Protein AF-A0A7W4DTB8-F1 (afdb_monomer)

Solvent-accessible surface area (backbone atoms only — not comparable to full-atom values): 31232 Å² total; per-residue (Å²): 132,74,77,44,62,54,32,39,39,33,26,20,40,37,93,30,62,75,44,76,45,72,55,58,98,77,79,75,83,87,81,75,61,90,90,64,47,61,69,55,54,57,47,51,53,52,50,52,37,40,25,45,65,74,55,50,66,71,66,32,60,85,66,38,42,12,63,67,49,53,49,52,34,67,76,49,75,77,43,80,91,53,60,73,55,28,36,42,38,41,34,45,44,66,92,73,61,74,67,28,40,23,38,63,50,98,79,61,50,76,38,37,25,41,30,34,41,37,35,76,36,78,92,43,51,67,63,50,50,51,48,41,72,76,32,86,87,61,73,73,63,90,50,46,41,80,48,33,26,19,12,47,63,43,71,44,31,60,89,56,55,91,52,89,80,84,85,89,54,91,89,71,76,51,70,66,60,58,53,53,48,49,53,51,50,56,57,47,73,78,54,77,89,42,74,68,60,50,54,51,50,53,49,47,50,51,49,50,51,50,49,42,52,65,64,65,39,41,62,52,50,54,49,53,68,70,38,75,82,56,87,74,70,91,42,73,64,54,58,45,41,44,23,27,75,32,64,41,88,87,78,68,51,71,42,65,40,84,38,62,45,68,63,51,52,48,53,52,49,52,50,51,52,49,40,60,73,46,45,67,72,72,49,88,88,72,85,72,54,63,64,79,72,52,73,83,68,99,56,96,71,82,76,79,45,67,74,55,5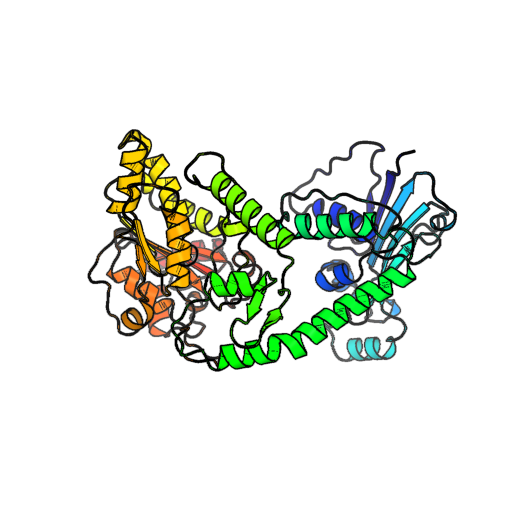0,50,52,51,54,51,56,50,35,75,76,35,76,65,62,46,46,48,85,87,54,28,40,32,25,74,46,34,55,77,33,58,65,62,45,57,46,49,45,45,33,63,57,44,28,38,89,80,40,67,53,63,66,62,38,51,38,45,44,43,65,69,20,43,34,35,19,9,60,41,67,69,40,26,54,52,17,46,46,64,70,47,63,75,54,82,97,54,62,60,79,46,54,39,76,45,62,51,64,68,44,26,72,74,68,45,73,87,88,58,75,38,50,28,33,44,49,51,56,57,60,47,45,83,84,62,69,91,61,78,90,69,48,54,62,37,34,70,37,50,53,55,40,44,62,75,29,21,53,27,39,42,41,44,45,78,28,25,44,62,74,73,38,78,76,65,58,67,71,56,30,53,52,57,28,58,31,31,34,36,46,74,83,42,79,34,74,52,23,50,82,71,37,79,90,46,93,46,79,66,5,34,27,32,39,38,34,32,76,91,45,79,76,46,51,54,74,70,69,60,97,44,72,68,57,47,56,49,52,56,52,54,59,59,57,60,67,78,71,123

Structure (mmCIF, N/CA/C/O backbone):
data_AF-A0A7W4DTB8-F1
#
_entry.id   AF-A0A7W4DTB8-F1
#
loop_
_atom_site.group_PDB
_atom_site.id
_atom_site.type_symbol
_atom_site.label_atom_id
_atom_site.label_alt_id
_atom_site.label_comp_id
_atom_site.label_asym_id
_atom_site.label_entity_id
_atom_site.label_seq_id
_atom_site.pdbx_PDB_ins_code
_atom_site.Cartn_x
_atom_site.Cartn_y
_atom_site.Cartn_z
_atom_site.occupancy
_atom_site.B_iso_or_equiv
_atom_site.auth_seq_id
_atom_site.auth_comp_id
_atom_site.auth_asym_id
_atom_site.auth_atom_id
_atom_site.pdbx_PDB_model_num
ATOM 1 N N . MET A 1 1 ? -5.825 14.675 -44.254 1.00 51.66 1 MET A N 1
ATOM 2 C CA . MET A 1 1 ? -6.322 13.285 -44.143 1.00 51.66 1 MET A CA 1
ATOM 3 C C . MET A 1 1 ? -5.917 12.715 -42.799 1.00 51.66 1 MET A C 1
ATOM 5 O O . MET A 1 1 ? -4.837 13.041 -42.320 1.00 51.66 1 MET A O 1
ATOM 9 N N . ARG A 1 2 ? -6.796 11.931 -42.174 1.00 67.69 2 ARG A N 1
ATOM 10 C CA . ARG A 1 2 ? -6.560 11.318 -40.864 1.00 67.69 2 ARG A CA 1
ATOM 11 C C . ARG A 1 2 ? -5.805 10.004 -41.082 1.00 67.69 2 ARG A C 1
ATOM 13 O O . ARG A 1 2 ? -6.198 9.236 -41.947 1.00 67.69 2 ARG A O 1
ATOM 20 N N . VAL A 1 3 ? -4.722 9.786 -40.342 1.00 80.44 3 VAL A N 1
ATOM 21 C CA . VAL A 1 3 ? -4.012 8.499 -40.330 1.00 80.44 3 VAL A CA 1
ATOM 22 C C . VAL A 1 3 ? -4.856 7.487 -39.560 1.00 80.44 3 VAL A C 1
ATOM 24 O O . VAL A 1 3 ? -5.273 7.782 -38.437 1.00 80.44 3 VAL A O 1
ATOM 27 N N . THR A 1 4 ? -5.084 6.314 -40.141 1.00 88.25 4 THR A N 1
ATOM 28 C CA . THR A 1 4 ? -5.804 5.196 -39.516 1.00 88.25 4 THR A CA 1
ATOM 29 C C . THR A 1 4 ? -4.954 3.927 -39.540 1.00 88.25 4 THR A C 1
ATOM 31 O O . THR A 1 4 ? -4.053 3.781 -40.367 1.00 88.25 4 THR A O 1
ATOM 34 N N . ILE A 1 5 ? -5.213 3.023 -38.593 1.00 92.75 5 ILE A N 1
ATOM 35 C CA . ILE A 1 5 ? -4.635 1.676 -38.580 1.00 92.75 5 ILE A CA 1
ATOM 36 C C . ILE A 1 5 ? -5.642 0.772 -39.288 1.00 92.75 5 ILE A C 1
ATOM 38 O O . ILE A 1 5 ? -6.754 0.612 -38.790 1.00 92.75 5 ILE A O 1
ATOM 42 N N . SER A 1 6 ? -5.269 0.229 -40.443 1.00 92.81 6 SER A N 1
ATOM 43 C CA . SER A 1 6 ? -6.142 -0.621 -41.263 1.00 92.81 6 SER A CA 1
ATOM 44 C C . SER A 1 6 ? -6.066 -2.094 -40.874 1.00 92.81 6 SER A C 1
ATOM 46 O O . SER A 1 6 ? -7.038 -2.823 -41.040 1.00 92.81 6 SER A O 1
ATOM 48 N N . LYS A 1 7 ? -4.930 -2.535 -40.325 1.00 95.88 7 LYS A N 1
ATOM 49 C CA . LYS A 1 7 ? -4.735 -3.899 -39.823 1.00 95.88 7 LYS A CA 1
ATOM 50 C C . LYS A 1 7 ? -3.694 -3.913 -38.705 1.00 95.88 7 LYS A C 1
ATOM 52 O O . LYS A 1 7 ? -2.724 -3.154 -38.729 1.00 95.88 7 LYS A O 1
ATOM 57 N N . ILE A 1 8 ? -3.902 -4.782 -37.723 1.00 96.88 8 ILE A N 1
ATOM 58 C CA . ILE A 1 8 ? -2.959 -5.086 -36.646 1.00 96.88 8 ILE A CA 1
ATOM 59 C C . ILE A 1 8 ? -2.675 -6.578 -36.712 1.00 96.88 8 ILE A C 1
ATOM 61 O O . ILE A 1 8 ? -3.615 -7.369 -36.654 1.00 96.88 8 ILE A O 1
ATOM 65 N N . ARG A 1 9 ? -1.402 -6.962 -36.778 1.00 97.50 9 ARG A N 1
ATOM 66 C CA . ARG A 1 9 ? -0.997 -8.367 -36.700 1.00 97.50 9 ARG A CA 1
ATOM 67 C C . ARG A 1 9 ? -0.048 -8.591 -35.533 1.00 97.50 9 ARG A C 1
ATOM 69 O O . ARG A 1 9 ? 0.900 -7.831 -35.343 1.00 97.50 9 ARG A O 1
ATOM 76 N N . LEU A 1 10 ? -0.344 -9.607 -34.731 1.00 97.62 10 LEU A N 1
ATOM 77 C CA . LEU A 1 10 ? 0.375 -9.976 -33.516 1.00 97.62 10 LEU A CA 1
ATOM 78 C C . LEU A 1 10 ? 0.904 -11.401 -33.677 1.00 97.62 10 LEU A C 1
ATOM 80 O O . LEU A 1 10 ? 0.111 -12.331 -33.802 1.00 97.62 10 LEU A O 1
ATOM 84 N N . ILE A 1 11 ? 2.223 -11.568 -33.646 1.00 97.38 11 ILE A N 1
ATOM 85 C CA . ILE A 1 11 ? 2.901 -12.861 -33.769 1.00 97.38 11 ILE A CA 1
ATOM 86 C C . ILE A 1 11 ? 3.742 -13.087 -32.512 1.00 97.38 11 ILE A C 1
ATOM 88 O O . ILE A 1 11 ? 4.572 -12.247 -32.157 1.00 97.38 11 ILE A O 1
ATOM 92 N N . ASN A 1 12 ? 3.509 -14.212 -31.831 1.00 97.06 12 ASN A N 1
ATOM 93 C CA . ASN A 1 12 ? 4.146 -14.610 -30.570 1.00 97.06 12 ASN A CA 1
ATOM 94 C C . ASN A 1 12 ? 4.163 -13.502 -29.497 1.00 97.06 12 ASN A C 1
ATOM 96 O O . ASN A 1 12 ? 5.135 -13.364 -28.752 1.00 97.06 12 ASN A O 1
ATOM 100 N N . TYR A 1 13 ? 3.091 -12.714 -29.404 1.00 96.50 13 TYR A N 1
ATOM 101 C CA . TYR A 1 13 ? 2.945 -11.607 -28.459 1.00 96.50 13 TYR A CA 1
ATOM 102 C C . TYR A 1 13 ? 1.951 -11.962 -27.349 1.00 96.50 13 TYR A C 1
ATOM 104 O O . TYR A 1 13 ? 0.743 -12.070 -27.578 1.00 96.50 13 TYR A O 1
ATOM 112 N N . LYS A 1 14 ? 2.439 -12.096 -26.113 1.00 93.69 14 LYS A N 1
ATOM 113 C CA . LYS A 1 14 ? 1.659 -12.504 -24.935 1.00 93.69 14 LYS A CA 1
ATOM 114 C C . LYS A 1 14 ? 0.855 -13.773 -25.233 1.00 93.69 14 LYS A C 1
ATOM 116 O O . LYS A 1 14 ? 1.413 -14.797 -25.593 1.00 93.69 14 LYS A O 1
ATOM 121 N N . LYS A 1 15 ? -0.468 -13.737 -25.122 1.00 90.31 15 LYS A N 1
ATOM 122 C CA . LYS A 1 15 ? -1.307 -14.904 -25.415 1.00 90.31 15 LYS A CA 1
ATOM 123 C C . LYS A 1 15 ? -1.578 -15.139 -26.910 1.00 90.31 15 LYS A C 1
ATOM 125 O O . LYS A 1 15 ? -2.291 -16.071 -27.254 1.00 90.31 15 LYS A O 1
ATOM 130 N N . PHE A 1 16 ? -1.104 -14.262 -27.795 1.00 93.62 16 PHE A N 1
ATOM 131 C CA . PHE A 1 16 ? -1.364 -14.343 -29.230 1.00 93.62 16 PHE A CA 1
ATOM 132 C C . PHE A 1 16 ? -0.187 -15.018 -29.942 1.00 93.62 16 PHE A C 1
ATOM 134 O O . PHE A 1 16 ? 0.907 -14.456 -29.994 1.00 93.62 16 PHE A O 1
ATOM 141 N N . ILE A 1 17 ? -0.417 -16.211 -30.496 1.00 93.44 17 ILE A N 1
ATOM 142 C CA . ILE A 1 17 ? 0.562 -16.924 -31.335 1.00 93.44 17 ILE A CA 1
ATOM 143 C C . ILE A 1 17 ? 0.600 -16.337 -32.749 1.00 93.44 17 ILE A C 1
ATOM 145 O O . ILE A 1 17 ? 1.658 -15.917 -33.201 1.00 93.44 17 ILE A O 1
ATOM 149 N N . ASP A 1 18 ? -0.553 -16.256 -33.409 1.00 95.94 18 ASP A N 1
ATOM 150 C CA . ASP A 1 18 ? -0.769 -15.501 -34.647 1.00 95.94 18 ASP A CA 1
ATOM 151 C C . ASP A 1 18 ? -2.205 -14.975 -34.608 1.00 95.94 18 ASP A C 1
ATOM 153 O O . ASP A 1 18 ? -3.161 -15.751 -34.530 1.00 95.94 18 ASP A O 1
ATOM 157 N N . TYR A 1 19 ? -2.361 -13.656 -34.545 1.00 95.62 19 TYR A N 1
ATOM 158 C CA . TYR A 1 19 ? -3.663 -13.018 -34.413 1.00 95.62 19 TYR A CA 1
ATOM 159 C C . TYR A 1 19 ? -3.716 -11.733 -35.226 1.00 95.62 19 TYR A C 1
ATOM 161 O O . TYR A 1 19 ? -2.856 -10.862 -35.093 1.00 95.62 19 TYR A O 1
ATOM 169 N N . THR A 1 20 ? -4.758 -11.605 -36.044 1.00 95.75 20 THR A N 1
ATOM 170 C CA . THR A 1 20 ? -4.976 -10.447 -36.914 1.00 95.75 20 THR A CA 1
ATOM 171 C C . THR A 1 20 ? -6.275 -9.747 -36.546 1.00 95.75 20 THR A C 1
ATOM 173 O O . THR A 1 20 ? -7.284 -10.387 -36.256 1.00 95.75 20 THR A O 1
ATOM 176 N N . ILE A 1 21 ? -6.240 -8.417 -36.551 1.00 94.31 21 ILE A N 1
ATOM 177 C CA . ILE A 1 21 ? -7.380 -7.545 -36.275 1.00 94.31 21 ILE A CA 1
ATOM 178 C C . ILE A 1 21 ? -7.484 -6.544 -37.414 1.00 94.31 21 ILE A C 1
ATOM 180 O O . ILE A 1 21 ? -6.497 -5.894 -37.758 1.00 94.31 21 ILE A O 1
ATOM 184 N N . GLU A 1 22 ? -8.690 -6.372 -37.937 1.00 93.38 22 GLU A N 1
ATOM 185 C CA . GLU A 1 22 ? -9.014 -5.381 -38.961 1.00 93.38 22 GLU A CA 1
ATOM 186 C C . GLU A 1 22 ? -9.978 -4.355 -38.349 1.00 93.38 22 GLU A C 1
ATOM 188 O O . GLU A 1 22 ? -11.169 -4.636 -38.197 1.00 93.38 22 GLU A O 1
ATOM 193 N N . PRO A 1 23 ? -9.472 -3.199 -37.878 1.00 89.94 23 PRO A N 1
ATOM 194 C CA . PRO A 1 23 ? -10.309 -2.180 -37.261 1.00 89.94 23 PRO A CA 1
ATOM 195 C C . PRO A 1 23 ? -11.252 -1.523 -38.278 1.00 89.94 23 PRO A C 1
ATOM 197 O O . PRO A 1 23 ? -10.877 -1.254 -39.416 1.00 89.94 23 PRO A O 1
ATOM 200 N N . ASN A 1 24 ? -12.452 -1.156 -37.831 1.00 85.81 24 ASN A N 1
ATOM 201 C CA . ASN A 1 24 ? -13.353 -0.271 -38.566 1.00 85.81 24 ASN A CA 1
ATOM 202 C C . ASN A 1 24 ? -12.732 1.127 -38.735 1.00 85.81 24 ASN A C 1
ATOM 204 O O . ASN A 1 24 ? -11.987 1.593 -37.868 1.00 85.81 24 ASN A O 1
ATOM 208 N N . GLU A 1 25 ? -13.121 1.850 -39.788 1.00 77.25 25 GLU A N 1
ATOM 209 C CA . GLU A 1 25 ? -12.562 3.170 -40.140 1.00 77.25 25 GLU A CA 1
ATOM 210 C C . GLU A 1 25 ? -12.781 4.273 -39.088 1.00 77.25 25 GLU A C 1
ATOM 212 O O . GLU A 1 25 ? -12.126 5.320 -39.120 1.00 77.25 25 GLU A O 1
ATOM 217 N N . HIS A 1 26 ? -13.732 4.081 -38.172 1.00 77.69 26 HIS A N 1
ATOM 218 C CA . HIS A 1 26 ? -14.150 5.100 -37.213 1.00 77.69 26 HIS A CA 1
ATOM 219 C C . HIS A 1 26 ? -13.903 4.666 -35.770 1.00 77.69 26 HIS A C 1
ATOM 221 O O . HIS A 1 26 ? -12.819 4.883 -35.229 1.00 77.69 26 HIS A O 1
ATOM 227 N N . VAL A 1 27 ? -14.912 4.093 -35.118 1.00 80.19 27 VAL A N 1
ATOM 228 C CA . VAL A 1 27 ? -14.849 3.711 -33.707 1.00 80.19 27 VAL A CA 1
ATOM 229 C C . VAL A 1 27 ? -14.779 2.198 -33.612 1.00 80.19 27 VAL A C 1
ATOM 231 O O . VAL A 1 27 ? -15.549 1.488 -34.251 1.00 80.19 27 VAL A O 1
ATOM 234 N N . ASN A 1 28 ? -13.856 1.718 -32.786 1.00 81.62 28 ASN A N 1
ATOM 235 C CA . ASN A 1 28 ? -13.666 0.304 -32.512 1.00 81.62 28 ASN A CA 1
ATOM 236 C C . ASN A 1 28 ? -13.899 0.057 -31.026 1.00 81.62 28 ASN A C 1
ATOM 238 O O . ASN A 1 28 ? -13.258 0.690 -30.187 1.00 81.62 28 ASN A O 1
ATOM 242 N N . ILE A 1 29 ? -14.813 -0.857 -30.708 1.00 81.44 29 ILE A N 1
ATOM 243 C CA . ILE A 1 29 ? -15.101 -1.279 -29.338 1.00 81.44 29 ILE A CA 1
ATOM 244 C C . ILE A 1 29 ? -14.619 -2.721 -29.205 1.00 81.44 29 ILE A C 1
ATOM 246 O O . ILE A 1 29 ? -15.142 -3.617 -29.862 1.00 81.44 29 ILE A O 1
ATOM 250 N N . LEU A 1 30 ? -13.606 -2.945 -28.368 1.00 78.94 30 LEU A N 1
ATOM 251 C CA . LEU A 1 30 ? -13.113 -4.288 -28.066 1.00 78.94 30 LEU A CA 1
ATOM 252 C C . LEU A 1 30 ? -13.946 -4.873 -26.919 1.00 78.94 30 LEU A C 1
ATOM 254 O O . LEU A 1 30 ? -13.815 -4.434 -25.776 1.00 78.94 30 LEU A O 1
ATOM 258 N N . VAL A 1 31 ? -14.788 -5.861 -27.221 1.00 73.69 31 VAL A N 1
ATOM 259 C CA . VAL A 1 31 ? -15.634 -6.574 -26.248 1.00 73.69 31 VAL A CA 1
ATOM 260 C C . VAL A 1 31 ? -15.150 -8.017 -26.114 1.00 73.69 31 VAL A C 1
ATOM 262 O O . VAL A 1 31 ? -14.694 -8.619 -27.079 1.00 73.69 31 VAL A O 1
ATOM 265 N N . GLY A 1 32 ? -15.209 -8.562 -24.904 1.00 69.56 32 GLY A N 1
ATOM 266 C CA . GLY A 1 32 ? -14.833 -9.942 -24.599 1.00 69.56 32 GLY A CA 1
ATOM 267 C C . GLY A 1 32 ? -14.723 -10.148 -23.094 1.00 69.56 32 GLY A C 1
ATOM 268 O O . GLY A 1 32 ? -14.813 -9.176 -22.339 1.00 69.56 32 GLY A O 1
ATOM 269 N N . ASP A 1 33 ? -14.464 -11.372 -22.656 1.00 57.88 33 ASP A N 1
ATOM 270 C CA . ASP A 1 33 ? -14.328 -11.703 -21.234 1.00 57.88 33 ASP A CA 1
ATOM 271 C C . ASP A 1 33 ? -13.073 -11.089 -20.594 1.00 57.88 33 ASP A C 1
ATOM 273 O O . ASP A 1 33 ? -12.180 -10.547 -21.270 1.00 57.88 33 ASP A O 1
ATOM 277 N N . ASN A 1 34 ? -12.994 -11.127 -19.263 1.00 58.44 34 ASN A N 1
ATOM 278 C CA . ASN A 1 34 ? -11.745 -10.818 -18.568 1.00 58.44 34 ASN A CA 1
ATOM 279 C C . ASN A 1 34 ? -10.634 -11.737 -19.103 1.00 58.44 34 ASN A C 1
ATOM 281 O O . ASN A 1 34 ? -10.886 -12.878 -19.461 1.00 58.44 34 ASN A O 1
ATOM 285 N N . GLU A 1 35 ? -9.427 -11.190 -19.275 1.00 59.88 35 GLU A N 1
ATOM 286 C CA . GLU A 1 35 ? -8.283 -11.897 -19.887 1.00 59.88 35 GLU A CA 1
ATOM 287 C C . GLU A 1 35 ? -8.432 -12.240 -21.388 1.00 59.88 35 GLU A C 1
ATOM 289 O O . GLU A 1 35 ? -7.522 -12.794 -22.010 1.00 59.88 35 GLU A O 1
ATOM 294 N N . ALA A 1 36 ? -9.493 -11.768 -22.059 1.00 70.69 36 ALA A N 1
ATOM 295 C CA . ALA A 1 36 ? -9.658 -11.902 -23.513 1.00 70.69 36 ALA A CA 1
ATOM 296 C C . ALA A 1 36 ? -8.579 -11.173 -24.352 1.00 70.69 36 ALA A C 1
ATOM 298 O O . ALA A 1 36 ? -8.520 -11.367 -25.561 1.00 70.69 36 ALA A O 1
ATOM 299 N N . GLY A 1 37 ? -7.645 -10.436 -23.737 1.00 78.81 37 GLY A N 1
ATOM 300 C CA . GLY A 1 37 ? -6.495 -9.814 -24.419 1.00 78.81 37 GLY A CA 1
ATOM 301 C C . GLY A 1 37 ? -6.735 -8.394 -24.917 1.00 78.81 37 GLY A C 1
ATOM 302 O O . GLY A 1 37 ? -5.863 -7.821 -25.563 1.00 78.81 37 GLY A O 1
ATOM 303 N N . LYS A 1 38 ? -7.884 -7.798 -24.581 1.00 84.56 38 LYS A N 1
ATOM 304 C CA . LYS A 1 38 ? -8.281 -6.439 -24.986 1.00 84.56 38 LYS A CA 1
ATOM 305 C C . LYS A 1 38 ? -7.207 -5.395 -24.651 1.00 84.56 38 LYS A C 1
ATOM 307 O O . LYS A 1 38 ? -6.761 -4.654 -25.521 1.00 84.56 38 LYS A O 1
ATOM 312 N N . SER A 1 39 ? -6.736 -5.387 -23.402 1.00 83.31 39 SER A N 1
ATOM 313 C CA . SER A 1 39 ? -5.687 -4.465 -22.946 1.00 83.31 39 SER A CA 1
ATOM 314 C C . SER A 1 39 ? -4.343 -4.726 -23.627 1.00 83.31 39 SER A C 1
ATOM 316 O O . SER A 1 39 ? -3.602 -3.785 -23.888 1.00 83.31 39 SER A O 1
ATOM 318 N N . SER A 1 40 ? -4.042 -5.986 -23.957 1.00 88.62 40 SER A N 1
ATOM 319 C CA . SER A 1 40 ? -2.812 -6.366 -24.658 1.00 88.62 40 SER A CA 1
ATOM 320 C C . SER A 1 40 ? -2.796 -5.852 -26.097 1.00 88.62 40 SER A C 1
ATOM 322 O O . SER A 1 40 ? -1.760 -5.395 -26.560 1.00 88.62 40 SER A O 1
ATOM 324 N N . ILE A 1 41 ? -3.941 -5.847 -26.784 1.00 90.88 41 ILE A N 1
ATOM 325 C CA . ILE A 1 41 ? -4.069 -5.263 -28.129 1.00 90.88 41 ILE A CA 1
ATOM 326 C C . ILE A 1 41 ? -3.790 -3.754 -28.088 1.00 90.88 41 ILE A C 1
ATOM 328 O O . ILE A 1 41 ? -3.005 -3.244 -28.884 1.00 90.88 41 ILE A O 1
ATOM 332 N N . LEU A 1 42 ? -4.388 -3.033 -27.133 1.00 89.56 42 LEU A N 1
ATOM 333 C CA . LEU A 1 42 ? -4.159 -1.591 -26.977 1.00 89.56 42 LEU A CA 1
ATOM 334 C C . LEU A 1 42 ? -2.703 -1.271 -26.611 1.00 89.56 42 LEU A C 1
ATOM 336 O O . LEU A 1 42 ? -2.127 -0.307 -27.117 1.00 89.56 42 LEU A O 1
ATOM 340 N N . GLU A 1 43 ? -2.094 -2.093 -25.759 1.00 89.69 43 GLU A N 1
ATOM 341 C CA . GLU A 1 43 ? -0.686 -1.973 -25.395 1.00 89.69 43 GLU A CA 1
ATOM 342 C C . GLU A 1 43 ? 0.247 -2.249 -26.582 1.00 89.69 43 GLU A C 1
ATOM 344 O O . GLU A 1 43 ? 1.220 -1.519 -26.754 1.00 89.69 43 GLU A O 1
ATOM 349 N N . ALA A 1 44 ? -0.060 -3.238 -27.427 1.00 93.31 44 ALA A N 1
ATOM 350 C CA . ALA A 1 44 ? 0.699 -3.534 -28.642 1.00 93.31 44 ALA A CA 1
ATOM 351 C C . ALA A 1 44 ? 0.741 -2.326 -29.590 1.00 93.31 44 ALA A C 1
ATOM 353 O O . ALA A 1 44 ? 1.820 -1.920 -30.032 1.00 93.31 44 ALA A O 1
ATOM 354 N N . ILE A 1 45 ? -0.417 -1.696 -29.829 1.00 92.50 45 ILE A N 1
ATOM 355 C CA . ILE A 1 45 ? -0.512 -0.469 -30.634 1.00 92.50 45 ILE A CA 1
ATOM 356 C C . ILE A 1 45 ? 0.367 0.630 -30.025 1.00 92.50 45 ILE A C 1
ATOM 358 O O . ILE A 1 45 ? 1.154 1.269 -30.725 1.00 92.50 45 ILE A O 1
ATOM 362 N N . ASP A 1 46 ? 0.251 0.848 -28.714 1.00 88.94 46 ASP A N 1
ATOM 363 C CA . ASP A 1 46 ? 0.976 1.907 -28.019 1.00 88.94 46 ASP A CA 1
ATOM 364 C C . ASP A 1 46 ? 2.496 1.671 -28.001 1.00 88.94 46 ASP A C 1
ATOM 366 O O . ASP A 1 46 ? 3.275 2.612 -28.169 1.00 88.94 46 ASP A O 1
ATOM 370 N N . ILE A 1 47 ? 2.943 0.424 -27.848 1.00 90.81 47 ILE A N 1
ATOM 371 C CA . ILE A 1 47 ? 4.359 0.047 -27.903 1.00 90.81 47 ILE A CA 1
ATOM 372 C C . ILE A 1 47 ? 4.957 0.396 -29.271 1.00 90.81 47 ILE A C 1
ATOM 374 O O . ILE A 1 47 ? 5.963 1.114 -29.334 1.00 90.81 47 ILE A O 1
ATOM 378 N N . VAL A 1 48 ? 4.325 -0.063 -30.356 1.00 93.94 48 VAL A N 1
ATOM 379 C CA . VAL A 1 48 ? 4.834 0.136 -31.721 1.00 93.94 48 VAL A CA 1
ATOM 380 C C . VAL A 1 48 ? 4.764 1.607 -32.118 1.00 93.94 48 VAL A C 1
ATOM 382 O O . VAL A 1 48 ? 5.751 2.153 -32.616 1.00 93.94 48 VAL A O 1
ATOM 385 N N . ALA A 1 49 ? 3.664 2.299 -31.812 1.00 89.88 49 ALA A N 1
ATOM 386 C CA . ALA A 1 49 ? 3.526 3.729 -32.080 1.00 89.88 49 ALA A CA 1
ATOM 387 C C . ALA A 1 49 ? 4.580 4.581 -31.343 1.00 89.88 49 ALA A C 1
ATOM 389 O O . ALA A 1 49 ? 5.046 5.597 -31.867 1.00 89.88 49 ALA A O 1
ATOM 390 N N . ASN A 1 50 ? 4.984 4.179 -30.131 1.00 85.75 50 ASN A N 1
ATOM 391 C CA . ASN A 1 50 ? 5.980 4.911 -29.351 1.00 85.75 50 ASN A CA 1
ATOM 392 C C . ASN A 1 50 ? 7.432 4.627 -29.748 1.00 85.75 50 ASN A C 1
ATOM 394 O O . ASN A 1 50 ? 8.257 5.519 -29.549 1.00 85.75 50 ASN A O 1
ATOM 398 N N . GLY A 1 51 ? 7.762 3.434 -30.254 1.00 86.75 51 GLY A N 1
ATOM 399 C CA . GLY A 1 51 ? 9.115 3.093 -30.721 1.00 86.75 51 GLY A CA 1
ATOM 400 C C . GLY A 1 51 ? 10.204 3.168 -29.640 1.00 86.75 51 GLY A C 1
ATOM 401 O O . GLY A 1 51 ? 11.288 3.695 -29.885 1.00 86.75 51 GLY A O 1
ATOM 402 N N . SER A 1 52 ? 9.908 2.758 -28.402 1.00 86.19 52 SER A N 1
ATOM 403 C CA . SER A 1 52 ? 10.808 2.943 -27.252 1.00 86.19 52 SER A CA 1
ATOM 404 C C . SER A 1 52 ? 11.452 1.633 -26.796 1.00 86.19 52 SER A C 1
ATOM 406 O O . SER A 1 52 ? 10.840 0.900 -26.023 1.00 86.19 52 SER A O 1
ATOM 408 N N . VAL A 1 53 ? 12.715 1.394 -27.166 1.00 79.38 53 VAL A N 1
ATOM 409 C CA . VAL A 1 53 ? 13.487 0.207 -26.732 1.00 79.38 53 VAL A CA 1
ATOM 410 C C . VAL A 1 53 ? 13.573 0.115 -25.204 1.00 79.38 53 VAL A C 1
ATOM 412 O O . VAL A 1 53 ? 13.151 -0.884 -24.637 1.00 79.38 53 VAL A O 1
ATOM 415 N N . ASN A 1 54 ? 13.907 1.210 -24.509 1.00 72.44 54 ASN A N 1
ATOM 416 C CA . ASN A 1 54 ? 13.943 1.238 -23.035 1.00 72.44 54 ASN A CA 1
ATOM 417 C C . ASN A 1 54 ? 12.603 0.873 -22.371 1.00 72.44 54 ASN A C 1
ATOM 419 O O . ASN A 1 54 ? 12.557 0.561 -21.183 1.00 72.44 54 ASN A O 1
ATOM 423 N N . ARG A 1 55 ? 11.479 0.997 -23.092 1.00 79.62 55 ARG A N 1
ATOM 424 C CA . ARG A 1 55 ? 10.173 0.583 -22.565 1.00 79.62 55 ARG A CA 1
ATOM 425 C C . ARG A 1 55 ? 10.017 -0.932 -22.661 1.00 79.62 55 ARG A C 1
ATOM 427 O O . ARG A 1 55 ? 9.483 -1.512 -21.727 1.00 79.62 55 ARG A O 1
ATOM 434 N N . ILE A 1 56 ? 10.502 -1.546 -23.739 1.00 80.50 56 ILE A N 1
ATOM 435 C CA . ILE A 1 56 ? 10.555 -3.004 -23.903 1.00 80.50 56 ILE A CA 1
ATOM 436 C C . ILE A 1 56 ? 11.445 -3.623 -22.824 1.00 80.50 56 ILE A C 1
ATOM 438 O O . ILE A 1 56 ? 10.989 -4.514 -22.117 1.00 80.50 56 ILE A O 1
ATOM 442 N N . GLU A 1 57 ? 12.642 -3.072 -22.611 1.00 72.69 57 GLU A N 1
ATOM 443 C CA . GLU A 1 57 ? 13.575 -3.528 -21.565 1.00 72.69 57 GLU A CA 1
ATOM 444 C C . GLU A 1 57 ? 12.950 -3.483 -20.163 1.00 72.69 57 GLU A C 1
ATOM 446 O O . GLU A 1 57 ? 13.082 -4.422 -19.388 1.00 72.69 57 GLU A O 1
ATOM 451 N N . LYS A 1 58 ? 12.212 -2.411 -19.835 1.00 71.38 58 LYS A N 1
ATOM 452 C CA . LYS A 1 58 ? 11.517 -2.289 -18.541 1.00 71.38 58 LYS A CA 1
ATOM 453 C C . LYS A 1 58 ? 10.368 -3.278 -18.361 1.00 71.38 58 LYS A C 1
ATOM 455 O O . LYS A 1 58 ? 10.052 -3.622 -17.224 1.00 71.38 58 LYS A O 1
ATOM 460 N N . ILE A 1 59 ? 9.685 -3.644 -19.446 1.00 77.31 59 ILE A N 1
ATOM 461 C CA . ILE A 1 59 ? 8.602 -4.630 -19.387 1.00 77.31 59 ILE A CA 1
ATOM 462 C C . ILE A 1 59 ? 9.193 -6.036 -19.228 1.00 77.31 59 ILE A C 1
ATOM 464 O O . ILE A 1 59 ? 8.676 -6.793 -18.406 1.00 77.31 59 ILE A O 1
ATOM 468 N N . GLY A 1 60 ? 10.270 -6.333 -19.961 1.00 69.94 60 GLY A N 1
ATOM 469 C CA . GLY A 1 60 ? 10.911 -7.645 -20.037 1.00 69.94 60 GLY A CA 1
ATOM 470 C C . GLY A 1 60 ? 10.369 -8.483 -21.200 1.00 69.94 60 GLY A C 1
ATOM 471 O O . GLY A 1 60 ? 9.156 -8.540 -21.425 1.00 69.94 60 GLY A O 1
ATOM 472 N N . LEU A 1 61 ? 11.262 -9.116 -21.972 1.00 78.12 61 LEU A N 1
ATOM 473 C CA . LEU A 1 61 ? 10.875 -9.984 -23.096 1.00 78.12 61 LEU A CA 1
ATOM 474 C C . LEU A 1 61 ? 10.196 -11.277 -22.629 1.00 78.12 61 LEU A C 1
ATOM 476 O O . LEU A 1 61 ? 9.313 -11.771 -23.324 1.00 78.12 61 LEU A O 1
ATOM 480 N N . ASP A 1 62 ? 10.514 -11.745 -21.423 1.00 71.75 62 ASP A N 1
ATOM 481 C CA . ASP A 1 62 ? 9.848 -12.846 -20.717 1.00 71.75 62 ASP A CA 1
ATOM 482 C C . ASP A 1 62 ? 8.339 -12.616 -20.528 1.00 71.75 62 ASP A C 1
ATOM 484 O O . ASP A 1 62 ? 7.563 -13.566 -20.454 1.00 71.75 62 ASP A O 1
ATOM 488 N N . ARG A 1 63 ? 7.902 -11.349 -20.485 1.00 81.56 63 ARG A N 1
ATOM 489 C CA . ARG A 1 63 ? 6.483 -10.966 -20.370 1.00 81.56 63 ARG A CA 1
ATOM 490 C C . ARG A 1 63 ? 5.819 -10.629 -21.699 1.00 81.56 63 ARG A C 1
ATOM 492 O O . ARG A 1 63 ? 4.601 -10.427 -21.737 1.00 81.56 63 ARG A O 1
ATOM 499 N N . LEU A 1 64 ? 6.609 -10.464 -22.758 1.00 89.56 64 LEU A N 1
ATOM 500 C CA . LEU A 1 64 ? 6.138 -10.035 -24.072 1.00 89.56 64 LEU A CA 1
ATOM 501 C C . LEU A 1 64 ? 6.061 -11.199 -25.053 1.00 89.56 64 LEU A C 1
ATOM 503 O O . LEU A 1 64 ? 5.074 -11.280 -25.780 1.00 89.56 64 LEU A O 1
ATOM 507 N N . ILE A 1 65 ? 7.060 -12.082 -25.069 1.00 88.81 65 ILE A N 1
ATOM 508 C CA . ILE A 1 65 ? 7.060 -13.284 -25.905 1.00 88.81 65 ILE A CA 1
ATOM 509 C C . ILE A 1 65 ? 6.013 -14.258 -25.372 1.00 88.81 65 ILE A C 1
ATOM 511 O O . ILE A 1 65 ? 5.814 -14.395 -24.165 1.00 88.81 65 ILE A O 1
ATOM 515 N N . SER A 1 66 ? 5.302 -14.908 -26.287 1.00 93.31 66 SER A N 1
ATOM 516 C CA . SER A 1 66 ? 4.255 -15.846 -25.921 1.00 93.31 66 SER A CA 1
ATOM 517 C C . SER A 1 66 ? 4.785 -17.049 -25.152 1.00 93.31 66 SER A C 1
ATOM 519 O O . SER A 1 66 ? 5.688 -17.745 -25.616 1.00 93.31 66 SER A O 1
ATOM 521 N N . ILE A 1 67 ? 4.162 -17.329 -24.004 1.00 85.06 67 ILE A N 1
ATOM 522 C CA . ILE A 1 67 ? 4.490 -18.500 -23.190 1.00 85.06 67 ILE A CA 1
ATOM 523 C C . ILE A 1 67 ? 4.252 -19.801 -23.960 1.00 85.06 67 ILE A C 1
ATOM 525 O O . ILE A 1 67 ? 5.044 -20.729 -23.844 1.00 85.06 67 ILE A O 1
ATOM 529 N N . ASP A 1 68 ? 3.230 -19.836 -24.816 1.00 90.94 68 ASP A N 1
ATOM 530 C CA . ASP A 1 68 ? 2.910 -20.990 -25.654 1.00 90.94 68 ASP A CA 1
ATOM 531 C C . ASP A 1 68 ? 3.963 -21.183 -26.758 1.00 90.94 68 ASP A C 1
ATOM 533 O O . ASP A 1 68 ? 4.334 -22.313 -27.075 1.00 90.94 68 ASP A O 1
ATOM 537 N N . ALA A 1 69 ? 4.515 -20.092 -27.306 1.00 92.25 69 ALA A N 1
ATOM 538 C CA . ALA A 1 69 ? 5.605 -20.158 -28.281 1.00 92.25 69 ALA A CA 1
ATOM 539 C C . ALA A 1 69 ? 6.908 -20.664 -27.642 1.00 92.25 69 ALA A C 1
ATOM 541 O O . ALA A 1 69 ? 7.606 -21.496 -28.224 1.00 92.25 69 ALA A O 1
ATOM 542 N N . VAL A 1 70 ? 7.205 -20.207 -26.421 1.00 88.50 70 VAL A N 1
ATOM 543 C CA . VAL A 1 70 ? 8.348 -20.675 -25.621 1.00 88.50 70 VAL A CA 1
ATOM 544 C C . VAL A 1 70 ? 8.177 -22.144 -25.233 1.00 88.50 70 VAL A C 1
ATOM 546 O O . VAL A 1 70 ? 9.115 -22.927 -25.370 1.00 88.50 70 VAL A O 1
ATOM 549 N N . ALA A 1 71 ? 6.980 -22.545 -24.800 1.00 87.56 71 ALA A N 1
ATOM 550 C CA . ALA A 1 71 ? 6.669 -23.933 -24.471 1.00 87.56 71 ALA A CA 1
ATOM 551 C C . ALA A 1 71 ? 6.819 -24.843 -25.697 1.00 87.56 71 ALA A C 1
ATOM 553 O O . ALA A 1 71 ? 7.471 -25.883 -25.607 1.00 87.56 71 ALA A O 1
ATOM 554 N N . LYS A 1 72 ? 6.304 -24.416 -26.860 1.00 92.31 72 LYS A N 1
ATOM 555 C CA . LYS A 1 72 ? 6.459 -25.137 -28.129 1.00 92.31 72 LYS A CA 1
ATOM 556 C C . LYS A 1 72 ? 7.932 -25.316 -28.500 1.00 92.31 72 LYS A C 1
ATOM 558 O O . LYS A 1 72 ? 8.326 -26.431 -28.831 1.00 92.31 72 LYS A O 1
ATOM 563 N N . PHE A 1 73 ? 8.740 -24.258 -28.393 1.00 92.25 73 PHE A N 1
ATOM 564 C CA . PHE A 1 73 ? 10.187 -24.327 -28.615 1.00 92.25 73 PHE A CA 1
ATOM 565 C C . PHE A 1 73 ? 10.868 -25.318 -27.660 1.00 92.25 73 PHE A C 1
ATOM 567 O O . PHE A 1 73 ? 11.592 -26.201 -28.109 1.00 92.25 73 PHE A O 1
ATOM 574 N N . ASN A 1 74 ? 10.582 -25.229 -26.358 1.00 84.62 74 ASN A N 1
ATOM 575 C CA . ASN A 1 74 ? 11.182 -26.109 -25.352 1.00 84.62 74 ASN A CA 1
ATOM 576 C C . ASN A 1 74 ? 10.762 -27.580 -25.505 1.00 84.62 74 ASN A C 1
ATOM 578 O O . ASN A 1 74 ? 11.530 -28.466 -25.144 1.00 84.62 74 ASN A O 1
ATOM 582 N N . SER A 1 75 ? 9.564 -27.843 -26.037 1.00 87.31 75 SER A N 1
ATOM 583 C CA . SER A 1 75 ? 9.076 -29.198 -26.328 1.00 87.31 75 SER A CA 1
ATOM 584 C C . SER A 1 75 ? 9.568 -29.778 -27.662 1.00 87.31 75 SER A C 1
ATOM 586 O O . SER A 1 75 ? 9.356 -30.961 -27.919 1.00 87.31 75 SER A O 1
ATOM 588 N N . GLY A 1 76 ? 10.169 -28.951 -28.524 1.00 87.75 76 GLY A N 1
ATOM 589 C CA . GLY A 1 76 ? 10.643 -29.328 -29.855 1.00 87.75 76 GLY A CA 1
ATOM 590 C C . GLY A 1 76 ? 12.169 -29.377 -29.961 1.00 87.75 76 GLY A C 1
ATOM 591 O O . GLY A 1 76 ? 12.885 -29.515 -28.971 1.00 87.75 76 GLY A O 1
ATOM 592 N N . GLU A 1 77 ? 12.679 -29.249 -31.186 1.00 88.06 77 GLU A N 1
ATOM 593 C CA . GLU A 1 77 ? 14.118 -29.137 -31.447 1.00 88.06 77 GLU A CA 1
ATOM 594 C C . GLU A 1 77 ? 14.640 -27.766 -30.987 1.00 88.06 77 GLU A C 1
ATOM 596 O O . GLU A 1 77 ? 14.362 -26.737 -31.613 1.00 88.06 77 GLU A O 1
ATOM 601 N N . ARG A 1 78 ? 15.412 -27.747 -29.895 1.00 88.12 78 ARG A N 1
ATOM 602 C CA . ARG A 1 78 ? 15.956 -26.529 -29.267 1.00 88.12 78 ARG A CA 1
ATOM 603 C C . ARG A 1 78 ? 17.193 -26.001 -30.002 1.00 88.12 78 ARG A C 1
ATOM 605 O O . ARG A 1 78 ? 18.286 -25.955 -29.452 1.00 88.12 78 ARG A O 1
ATOM 612 N N . G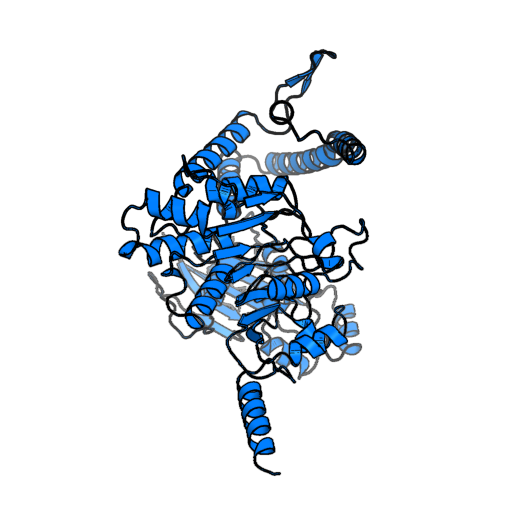LU A 1 79 ? 17.003 -25.592 -31.252 1.00 89.62 79 GLU A N 1
ATOM 613 C CA . GLU A 1 79 ? 18.037 -24.991 -32.102 1.00 89.62 79 GLU A CA 1
ATOM 614 C C . GLU A 1 79 ? 17.806 -23.488 -32.300 1.00 89.62 79 GLU A C 1
ATOM 616 O O . GLU A 1 79 ? 16.662 -23.032 -32.328 1.00 89.62 79 GLU A O 1
ATOM 621 N N . PHE A 1 80 ? 18.877 -22.721 -32.543 1.00 89.81 80 PHE A N 1
ATOM 622 C CA . PHE A 1 80 ? 18.797 -21.278 -32.815 1.00 89.81 80 PHE A CA 1
ATOM 623 C C . PHE A 1 80 ? 17.732 -20.913 -33.866 1.00 89.81 80 PHE A C 1
ATOM 625 O O . PHE A 1 80 ? 16.957 -19.979 -33.672 1.00 89.81 80 PHE A O 1
ATOM 632 N N . LYS A 1 81 ? 17.640 -21.683 -34.961 1.00 92.56 81 LYS A N 1
ATOM 633 C CA . LYS A 1 81 ? 16.683 -21.446 -36.061 1.00 92.56 81 LYS A CA 1
ATOM 634 C C . LYS A 1 81 ? 15.210 -21.571 -35.638 1.00 92.56 81 LYS A C 1
ATOM 636 O O . LYS A 1 81 ? 14.341 -21.017 -36.304 1.00 92.56 81 LYS A O 1
ATOM 641 N N . ASN A 1 82 ? 14.940 -22.296 -34.551 1.00 93.50 82 ASN A N 1
ATOM 642 C CA . ASN A 1 82 ? 13.597 -22.589 -34.054 1.00 93.50 82 ASN A CA 1
ATOM 643 C C . ASN A 1 82 ? 13.154 -21.627 -32.940 1.00 93.50 82 ASN A C 1
ATOM 645 O O . ASN A 1 82 ? 12.016 -21.716 -32.473 1.00 93.50 82 ASN A O 1
ATOM 649 N N . LEU A 1 83 ? 14.028 -20.715 -32.500 1.00 93.38 83 LEU A N 1
ATOM 650 C CA . LEU A 1 83 ? 13.686 -19.720 -31.489 1.00 93.38 83 LEU A CA 1
ATOM 651 C C . LEU A 1 83 ? 12.557 -18.796 -31.989 1.00 93.38 83 LEU A C 1
ATOM 653 O O . LEU A 1 83 ? 12.622 -18.280 -33.110 1.00 93.38 83 LEU A O 1
ATOM 657 N N . PRO A 1 84 ? 11.511 -18.566 -31.176 1.00 95.19 84 PRO A N 1
ATOM 658 C CA . PRO A 1 84 ? 10.340 -17.827 -31.614 1.00 95.19 84 PRO A CA 1
ATOM 659 C C . PRO A 1 84 ? 10.648 -16.338 -31.772 1.00 95.19 84 PRO A C 1
ATOM 661 O O . PRO A 1 84 ? 11.157 -15.687 -30.867 1.00 95.19 84 PRO A O 1
ATOM 664 N N . LYS A 1 85 ? 10.252 -15.766 -32.908 1.00 96.56 85 LYS A N 1
ATOM 665 C CA . LYS A 1 85 ? 10.314 -14.319 -33.140 1.00 96.56 85 LYS A CA 1
ATOM 666 C C . LYS A 1 85 ? 9.002 -13.670 -32.721 1.00 96.56 85 LYS A C 1
ATOM 668 O O . LYS A 1 85 ? 7.935 -14.149 -33.106 1.00 96.56 85 LYS A O 1
ATOM 673 N N . LEU A 1 86 ? 9.073 -12.582 -31.959 1.00 97.31 86 LEU A N 1
ATOM 674 C CA . LEU A 1 86 ? 7.914 -11.742 -31.661 1.00 97.31 86 LEU A CA 1
ATOM 675 C C . LEU A 1 86 ? 7.826 -10.639 -32.705 1.00 97.31 86 LEU A C 1
ATOM 677 O O . LEU A 1 86 ? 8.804 -9.935 -32.970 1.00 97.31 86 LEU A O 1
ATOM 681 N N . THR A 1 87 ? 6.642 -10.456 -33.278 1.00 97.75 87 THR A N 1
ATOM 682 C CA . THR A 1 87 ? 6.386 -9.368 -34.223 1.00 97.75 87 THR A CA 1
ATOM 683 C C . THR A 1 87 ? 5.039 -8.720 -33.939 1.00 97.75 87 THR A C 1
ATOM 685 O O . THR A 1 87 ? 4.035 -9.395 -33.728 1.00 97.75 87 THR A O 1
ATOM 688 N N . ILE A 1 88 ? 5.019 -7.389 -33.913 1.00 98.12 88 ILE A N 1
ATOM 689 C CA . ILE A 1 88 ? 3.788 -6.594 -33.858 1.00 98.12 88 ILE A CA 1
ATOM 690 C C . ILE A 1 88 ? 3.813 -5.662 -35.057 1.00 98.12 88 ILE A C 1
ATOM 692 O O . ILE A 1 88 ? 4.709 -4.823 -35.151 1.00 98.12 88 ILE A O 1
ATOM 696 N N . GLU A 1 89 ? 2.829 -5.779 -35.938 1.00 98.06 89 GLU A N 1
ATOM 697 C CA . GLU A 1 89 ? 2.735 -5.000 -37.172 1.00 98.06 89 GLU A CA 1
ATOM 698 C C . GLU A 1 89 ? 1.483 -4.131 -37.160 1.00 98.06 89 GLU A C 1
ATOM 700 O O . GLU A 1 89 ? 0.379 -4.610 -36.890 1.00 98.06 89 GLU A O 1
ATOM 705 N N . LEU A 1 90 ? 1.658 -2.848 -37.470 1.00 96.81 90 LEU A N 1
ATOM 706 C CA . LEU A 1 90 ? 0.575 -1.897 -37.681 1.00 96.81 90 LEU A CA 1
ATOM 707 C C . LEU A 1 90 ? 0.592 -1.464 -39.145 1.00 96.81 90 LEU A C 1
ATOM 709 O O . LEU A 1 90 ? 1.481 -0.720 -39.568 1.00 96.81 90 LEU A O 1
ATOM 713 N N . TYR A 1 91 ? -0.409 -1.913 -39.893 1.00 96.25 91 TYR A N 1
ATOM 714 C CA . TYR A 1 91 ? -0.662 -1.491 -41.264 1.00 96.25 91 TYR A CA 1
ATOM 715 C C . TYR A 1 91 ? -1.420 -0.169 -41.213 1.00 96.25 91 TYR A C 1
ATOM 717 O O . TYR A 1 91 ? -2.391 -0.018 -40.462 1.00 96.25 91 TYR A O 1
ATOM 725 N N . LEU A 1 92 ? -0.950 0.809 -41.974 1.00 93.81 92 LEU A N 1
ATOM 726 C CA . LEU A 1 92 ? -1.422 2.181 -41.902 1.00 93.81 92 LEU A CA 1
ATOM 727 C C . LEU A 1 92 ? -2.104 2.588 -43.204 1.00 93.81 92 LEU A C 1
ATOM 729 O O . LEU A 1 92 ? -1.763 2.140 -44.295 1.00 93.81 92 LEU A O 1
ATOM 733 N N . SER A 1 93 ? -3.084 3.474 -43.085 1.00 89.38 93 SER A N 1
ATOM 734 C CA . SER A 1 93 ? -3.733 4.134 -44.214 1.00 89.38 93 SER A CA 1
ATOM 735 C C . SER A 1 93 ? -3.713 5.642 -43.990 1.00 89.38 93 SER A C 1
ATOM 737 O O . SER A 1 93 ? -4.018 6.138 -42.902 1.00 89.38 93 SER A O 1
ATOM 739 N N . GLY A 1 94 ? -3.272 6.386 -45.000 1.00 84.69 94 GLY A N 1
ATOM 740 C CA . GLY A 1 94 ? -3.061 7.827 -44.911 1.00 84.69 94 GLY A CA 1
ATOM 741 C C . GLY A 1 94 ? -2.100 8.330 -45.983 1.00 84.69 94 GLY A C 1
ATOM 742 O O . GLY A 1 94 ? -1.762 7.611 -46.913 1.00 84.69 94 GLY A O 1
ATOM 743 N N . ILE A 1 95 ? -1.665 9.584 -45.848 1.00 80.81 95 ILE A N 1
ATOM 744 C CA . ILE A 1 95 ? -0.636 10.160 -46.719 1.00 80.81 95 ILE A CA 1
ATOM 745 C C . ILE A 1 95 ? 0.696 10.048 -45.987 1.00 80.81 95 ILE A C 1
ATOM 747 O O . ILE A 1 95 ? 0.935 10.775 -45.019 1.00 80.81 95 ILE A O 1
ATOM 751 N N . PHE A 1 96 ? 1.553 9.152 -46.458 1.00 83.88 96 PHE A N 1
ATOM 752 C CA . PHE A 1 96 ? 2.898 8.956 -45.936 1.00 83.88 96 PHE A CA 1
ATOM 753 C C . PHE A 1 96 ? 3.947 9.159 -47.032 1.00 83.88 96 PHE A C 1
ATOM 755 O O . PHE A 1 96 ? 3.655 9.101 -48.223 1.00 83.88 96 PHE A O 1
ATOM 762 N N . GLY A 1 97 ? 5.184 9.446 -46.623 1.00 78.12 97 GLY A N 1
ATOM 763 C CA . GLY A 1 97 ? 6.319 9.448 -47.544 1.00 78.12 97 GLY A CA 1
ATOM 764 C C . GLY A 1 97 ? 6.794 8.026 -47.851 1.00 78.12 97 GLY A C 1
ATOM 765 O O . GLY A 1 97 ? 6.515 7.099 -47.095 1.00 78.12 97 GLY A O 1
ATOM 766 N N . HIS A 1 98 ? 7.610 7.881 -48.896 1.00 82.69 98 HIS A N 1
ATOM 767 C CA . HIS A 1 98 ? 8.231 6.615 -49.328 1.00 82.69 98 HIS A CA 1
ATOM 768 C C . HIS A 1 98 ? 8.977 5.863 -48.208 1.00 82.69 98 HIS A C 1
ATOM 770 O O . HIS A 1 98 ? 9.123 4.655 -48.264 1.00 82.69 98 HIS A O 1
ATOM 776 N N . THR A 1 99 ? 9.391 6.557 -47.147 1.00 85.94 99 THR A N 1
ATOM 777 C CA . THR A 1 99 ? 10.040 5.969 -45.962 1.00 85.94 99 THR A CA 1
ATOM 778 C C . THR A 1 99 ? 9.136 5.081 -45.098 1.00 85.94 99 THR A C 1
ATOM 780 O O . THR A 1 99 ? 9.622 4.424 -44.177 1.00 85.94 99 THR A O 1
ATOM 783 N N . MET A 1 100 ? 7.823 5.091 -45.333 1.00 89.00 100 MET A N 1
ATOM 784 C CA . MET A 1 100 ? 6.838 4.262 -44.625 1.00 89.00 100 MET A CA 1
ATOM 785 C C . MET A 1 100 ? 6.366 3.068 -45.453 1.00 89.00 100 MET A C 1
ATOM 787 O O . MET A 1 100 ? 5.839 2.120 -44.872 1.00 89.00 100 MET A O 1
ATOM 791 N N . ASN A 1 101 ? 6.561 3.138 -46.771 1.00 92.69 101 ASN A N 1
ATOM 792 C CA . ASN A 1 101 ? 6.002 2.225 -47.751 1.00 92.69 101 ASN A CA 1
ATOM 793 C C . ASN A 1 101 ? 7.012 1.139 -48.115 1.00 92.69 101 ASN A C 1
ATOM 795 O O . ASN A 1 101 ? 8.107 1.446 -48.581 1.00 92.69 101 ASN A O 1
ATOM 799 N N . GLY A 1 102 ? 6.639 -0.119 -47.935 1.00 93.44 102 GLY A N 1
ATOM 800 C CA . GLY A 1 102 ? 7.447 -1.238 -48.398 1.00 93.44 102 GLY A CA 1
ATOM 801 C C . GLY A 1 102 ? 6.788 -2.577 -48.107 1.00 93.44 102 GLY A C 1
ATOM 802 O O . GLY A 1 102 ? 5.645 -2.640 -47.658 1.00 93.44 102 GLY A O 1
ATOM 803 N N . ASP A 1 103 ? 7.503 -3.646 -48.413 1.00 94.00 103 ASP A N 1
ATOM 804 C CA . ASP A 1 103 ? 7.075 -5.044 -48.325 1.00 94.00 103 ASP A CA 1
ATOM 805 C C . ASP A 1 103 ? 7.653 -5.776 -47.106 1.00 94.00 103 ASP A C 1
ATOM 807 O O . ASP A 1 103 ? 7.394 -6.960 -46.918 1.00 94.00 103 ASP A O 1
ATOM 811 N N . ASN A 1 104 ? 8.376 -5.073 -46.225 1.00 93.56 104 ASN A N 1
ATOM 812 C CA . ASN A 1 104 ? 8.953 -5.647 -45.009 1.00 93.56 104 ASN A CA 1
ATOM 813 C C . ASN A 1 104 ? 7.885 -5.803 -43.911 1.00 93.56 104 ASN A C 1
ATOM 815 O O . ASN A 1 104 ? 7.956 -5.195 -42.840 1.00 93.56 104 ASN A O 1
ATOM 819 N N . ASN A 1 105 ? 6.883 -6.623 -44.190 1.00 94.12 105 ASN A N 1
ATOM 820 C CA . ASN A 1 105 ? 5.840 -7.080 -43.280 1.00 94.12 105 ASN A CA 1
ATOM 821 C C . ASN A 1 105 ? 5.588 -8.573 -43.511 1.00 94.12 105 ASN A C 1
ATOM 823 O O . ASN A 1 105 ? 5.997 -9.131 -44.525 1.00 94.12 105 ASN A O 1
ATOM 827 N N . SER A 1 106 ? 4.917 -9.221 -42.569 1.00 92.31 106 SER A N 1
ATOM 828 C CA . SER A 1 106 ? 4.667 -10.665 -42.594 1.00 92.31 106 SER A CA 1
ATOM 829 C C . SER A 1 106 ? 3.766 -11.145 -43.741 1.00 92.31 106 SER A C 1
ATOM 831 O O . SER A 1 106 ? 3.679 -12.349 -43.968 1.00 92.31 106 SER A O 1
ATOM 833 N N . GLU A 1 107 ? 3.091 -10.236 -44.453 1.00 92.31 107 GLU A N 1
ATOM 834 C CA . GLU A 1 107 ? 2.299 -10.539 -45.653 1.00 92.31 107 GLU A CA 1
ATOM 835 C C . GLU A 1 107 ? 3.068 -10.271 -46.960 1.00 92.31 107 GLU A C 1
ATOM 837 O O . GLU A 1 107 ? 2.497 -10.455 -48.034 1.00 92.31 107 GLU A O 1
ATOM 842 N N . GLU A 1 108 ? 4.327 -9.811 -46.885 1.00 92.31 108 GLU A N 1
ATOM 843 C CA . GLU A 1 108 ? 5.172 -9.430 -48.035 1.00 92.31 108 GLU A CA 1
ATOM 844 C C . GLU A 1 108 ? 4.480 -8.441 -48.992 1.00 92.31 108 GLU A C 1
ATOM 846 O O . GLU A 1 108 ? 4.735 -8.381 -50.196 1.00 92.31 108 GLU A O 1
ATOM 851 N N . ARG A 1 109 ? 3.551 -7.642 -48.455 1.00 92.38 109 ARG A N 1
ATOM 852 C CA . ARG A 1 109 ? 2.707 -6.748 -49.245 1.00 92.38 109 ARG A CA 1
ATOM 853 C C . ARG A 1 109 ? 3.271 -5.341 -49.232 1.00 92.38 109 ARG A C 1
ATOM 855 O O . ARG A 1 109 ? 3.367 -4.737 -48.169 1.00 92.38 109 ARG A O 1
ATOM 862 N N . THR A 1 110 ? 3.512 -4.746 -50.398 1.00 94.44 110 THR A N 1
ATOM 863 C CA . THR A 1 110 ? 3.901 -3.331 -50.482 1.00 94.44 110 THR A CA 1
ATOM 864 C C . THR A 1 110 ? 2.788 -2.420 -49.949 1.00 94.44 110 THR A C 1
ATOM 866 O O . THR A 1 110 ? 1.743 -2.252 -50.583 1.00 94.44 110 THR A O 1
ATOM 869 N N . CYS A 1 111 ? 2.992 -1.846 -48.763 1.00 94.62 111 CYS A N 1
ATOM 870 C CA . CYS A 1 111 ? 2.051 -0.931 -48.120 1.00 94.62 111 CYS A CA 1
ATOM 871 C C . CYS A 1 111 ? 2.735 -0.070 -47.049 1.00 94.62 111 CYS A C 1
ATOM 873 O O . CYS A 1 111 ? 3.908 -0.263 -46.727 1.00 94.62 111 CYS A O 1
ATOM 875 N N . ASP A 1 112 ? 2.003 0.903 -46.506 1.00 95.50 112 ASP A N 1
ATOM 876 C CA . ASP A 1 112 ? 2.499 1.743 -45.421 1.00 95.50 112 ASP A CA 1
ATOM 877 C C . ASP A 1 112 ? 2.337 1.043 -44.073 1.00 95.50 112 ASP A C 1
ATOM 879 O O . ASP A 1 112 ? 1.254 0.558 -43.735 1.00 95.50 112 ASP A O 1
ATOM 883 N N . GLY A 1 113 ? 3.384 1.050 -43.253 1.00 95.94 113 GLY A N 1
ATOM 884 C CA . GLY A 1 113 ? 3.277 0.484 -41.916 1.00 95.94 113 GLY A CA 1
ATOM 885 C C . GLY A 1 113 ? 4.525 0.595 -41.065 1.00 95.94 113 GLY A C 1
ATOM 886 O O . GLY A 1 113 ? 5.575 1.094 -41.486 1.00 95.94 113 GLY A O 1
ATOM 887 N N . ILE A 1 114 ? 4.372 0.160 -39.818 1.00 96.44 114 ILE A N 1
ATOM 888 C CA . ILE A 1 114 ? 5.432 0.106 -38.811 1.00 96.44 114 ILE A CA 1
ATOM 889 C C . ILE A 1 114 ? 5.351 -1.188 -38.014 1.00 96.44 114 ILE A C 1
ATOM 891 O O . ILE A 1 114 ? 4.267 -1.735 -37.808 1.00 96.44 114 ILE A O 1
ATOM 895 N N . ARG A 1 115 ? 6.501 -1.651 -37.526 1.00 97.12 115 ARG A N 1
ATOM 896 C CA . ARG A 1 115 ? 6.619 -2.900 -36.779 1.00 97.12 115 ARG A CA 1
ATOM 897 C C . ARG A 1 115 ? 7.593 -2.816 -35.611 1.00 97.12 115 ARG A C 1
ATOM 899 O O . ARG A 1 115 ? 8.564 -2.057 -35.638 1.00 97.12 115 ARG A O 1
ATOM 906 N N . LEU A 1 116 ? 7.331 -3.649 -34.610 1.00 97.69 116 LEU A N 1
ATOM 907 C CA . LEU A 1 116 ? 8.302 -4.107 -33.618 1.00 97.69 116 LEU A CA 1
ATOM 908 C C . LEU A 1 116 ? 8.710 -5.535 -33.973 1.00 97.69 116 LEU A C 1
ATOM 910 O O . LEU A 1 116 ? 7.836 -6.378 -34.164 1.00 97.69 116 LEU A O 1
ATOM 914 N N . ILE A 1 117 ? 10.013 -5.796 -33.990 1.00 97.19 117 ILE A N 1
ATOM 915 C CA . ILE A 1 117 ? 10.595 -7.133 -34.081 1.00 97.19 117 ILE A CA 1
ATOM 916 C C . ILE A 1 117 ? 11.436 -7.363 -32.828 1.00 97.19 117 ILE A C 1
ATOM 918 O O . ILE A 1 117 ? 12.311 -6.549 -32.515 1.00 97.19 117 ILE A O 1
ATOM 922 N N . CYS A 1 118 ? 11.175 -8.469 -32.134 1.00 94.88 118 CYS A N 1
ATOM 923 C CA . CYS A 1 118 ? 12.104 -9.029 -31.162 1.00 94.88 118 CYS A CA 1
ATOM 924 C C . CYS A 1 118 ? 12.532 -10.415 -31.642 1.00 94.88 118 CYS A C 1
ATOM 926 O O . CYS A 1 118 ? 11.696 -11.316 -31.752 1.00 94.88 118 CYS A O 1
ATOM 928 N N . GLU A 1 119 ? 13.816 -10.586 -31.929 1.00 94.12 119 GLU A N 1
ATOM 929 C CA . GLU A 1 119 ? 14.351 -11.824 -32.498 1.00 94.12 119 GLU A CA 1
ATOM 930 C C . GLU A 1 119 ? 15.734 -12.166 -31.928 1.00 94.12 119 GLU A C 1
ATOM 932 O O . GLU A 1 119 ? 16.448 -11.249 -31.506 1.00 94.12 119 GLU A O 1
ATOM 937 N N . PRO A 1 120 ? 16.127 -13.454 -31.918 1.00 88.75 120 PRO A N 1
ATOM 938 C CA . PRO A 1 120 ? 17.457 -13.872 -31.486 1.00 88.75 120 PRO A CA 1
ATOM 939 C C . PRO A 1 120 ? 18.540 -13.114 -32.248 1.00 88.75 120 PRO A C 1
ATOM 941 O O . PRO A 1 120 ? 18.497 -13.026 -33.477 1.00 88.75 120 PRO A O 1
ATOM 944 N N . ASN A 1 121 ? 19.505 -12.560 -31.523 1.00 84.69 121 ASN A N 1
ATOM 945 C CA . ASN A 1 121 ? 20.596 -11.828 -32.137 1.00 84.69 121 ASN A CA 1
ATOM 946 C C . ASN A 1 121 ? 21.581 -12.807 -32.795 1.00 84.69 121 ASN A C 1
ATOM 948 O O . ASN A 1 121 ? 22.106 -13.713 -32.146 1.00 84.69 121 ASN A O 1
ATOM 952 N N . LEU A 1 122 ? 21.833 -12.596 -34.087 1.00 84.00 122 LEU A N 1
ATOM 953 C CA . LEU A 1 122 ? 22.750 -13.401 -34.893 1.00 84.00 122 LEU A CA 1
ATOM 954 C C . LEU A 1 122 ? 24.204 -13.310 -34.408 1.00 84.00 122 LEU A C 1
ATOM 956 O O . LEU A 1 122 ? 24.970 -14.245 -34.626 1.00 84.00 122 LEU A O 1
ATOM 960 N N . ASP A 1 123 ? 24.571 -12.229 -33.718 1.00 81.62 123 ASP A N 1
ATOM 961 C CA . ASP A 1 123 ? 25.925 -12.050 -33.184 1.00 81.62 123 ASP A CA 1
ATOM 962 C C . ASP A 1 123 ? 26.242 -13.014 -32.025 1.00 81.62 123 ASP A C 1
ATOM 964 O O . ASP A 1 123 ? 27.412 -13.236 -31.734 1.00 81.62 123 ASP A O 1
ATOM 968 N N . TYR A 1 124 ? 25.220 -13.607 -31.389 1.00 78.44 124 TYR A N 1
ATOM 969 C CA . TYR A 1 124 ? 25.357 -14.480 -30.213 1.00 78.44 124 TYR A CA 1
ATOM 970 C C . TYR A 1 124 ? 24.955 -15.938 -30.482 1.00 78.44 124 TYR A C 1
ATOM 972 O O . TYR A 1 124 ? 24.543 -16.664 -29.576 1.00 78.44 124 TYR A O 1
ATOM 980 N N . VAL A 1 125 ? 25.006 -16.385 -31.741 1.00 85.00 125 VAL A N 1
ATOM 981 C CA . VAL A 1 125 ? 24.577 -17.743 -32.130 1.00 85.00 125 VAL A CA 1
ATOM 982 C C . VAL A 1 125 ? 25.341 -18.824 -31.363 1.00 85.00 125 VAL A C 1
ATOM 984 O O . VAL A 1 125 ? 24.739 -19.818 -30.952 1.00 85.00 125 VAL A O 1
ATOM 987 N N . THR A 1 126 ? 26.648 -18.643 -31.165 1.00 79.31 126 THR A N 1
ATOM 988 C CA . THR A 1 126 ? 27.502 -19.613 -30.467 1.00 79.31 126 THR A CA 1
ATOM 989 C C . THR A 1 126 ? 27.076 -19.748 -29.006 1.00 79.31 126 THR A C 1
ATOM 991 O O . THR A 1 126 ? 26.731 -20.843 -28.568 1.00 79.31 126 THR A O 1
ATOM 994 N N . GLU A 1 127 ? 26.983 -18.626 -28.294 1.00 78.62 127 GLU A N 1
ATOM 995 C CA . GLU A 1 127 ? 26.623 -18.539 -26.878 1.00 78.62 127 GLU A CA 1
ATOM 996 C C . GLU A 1 127 ? 25.198 -19.043 -26.616 1.00 78.62 127 GLU A C 1
ATOM 998 O O . GLU A 1 127 ? 24.937 -19.720 -25.617 1.00 78.62 127 GLU A O 1
ATOM 1003 N N . ILE A 1 128 ? 24.269 -18.755 -27.534 1.00 75.50 128 ILE A N 1
ATOM 1004 C CA . ILE A 1 128 ? 22.899 -19.271 -27.475 1.00 75.50 128 ILE A CA 1
ATOM 1005 C C . ILE A 1 128 ? 22.902 -20.797 -27.586 1.00 75.50 128 ILE A C 1
ATOM 1007 O O . ILE A 1 128 ? 22.271 -21.462 -26.767 1.00 75.50 128 ILE A O 1
ATOM 1011 N N . ASN A 1 129 ? 23.595 -21.364 -28.578 1.00 85.56 129 ASN A N 1
ATOM 1012 C CA . ASN A 1 129 ? 23.621 -22.815 -28.777 1.00 85.56 129 ASN A CA 1
ATOM 1013 C C . ASN A 1 129 ? 24.298 -23.541 -27.604 1.00 85.56 129 ASN A C 1
ATOM 1015 O O . ASN A 1 129 ? 23.799 -24.575 -27.161 1.00 85.56 129 ASN A O 1
ATOM 1019 N N . GLU A 1 130 ? 25.388 -22.988 -27.068 1.00 76.50 130 GLU A N 1
ATOM 1020 C CA . GLU A 1 130 ? 26.039 -23.496 -25.854 1.00 76.50 130 GLU A CA 1
ATOM 1021 C C . GLU A 1 130 ? 25.063 -23.496 -24.669 1.00 76.50 130 GLU A C 1
ATOM 1023 O O . GLU A 1 130 ? 24.808 -24.543 -24.071 1.00 76.50 130 GLU A O 1
ATOM 1028 N N . SER A 1 131 ? 24.400 -22.364 -24.413 1.00 71.38 131 SER A N 1
ATOM 1029 C CA . SER A 1 131 ? 23.439 -22.225 -23.310 1.00 71.38 131 SER A CA 1
ATOM 1030 C C . SER A 1 131 ? 22.226 -23.156 -23.442 1.00 71.38 131 SER A C 1
ATOM 1032 O O . SER A 1 131 ? 21.705 -23.659 -22.441 1.00 71.38 131 SER A O 1
ATOM 1034 N N . LEU A 1 132 ? 21.753 -23.393 -24.671 1.00 77.50 132 LEU A N 1
ATOM 1035 C CA . LEU A 1 132 ? 20.651 -24.316 -24.951 1.00 77.50 132 LEU A CA 1
ATOM 1036 C C . LEU A 1 132 ? 21.046 -25.775 -24.681 1.00 77.50 132 LEU A C 1
ATOM 1038 O O . LEU A 1 132 ? 20.224 -26.523 -24.140 1.00 77.50 132 LEU A O 1
ATOM 1042 N N . ASN A 1 133 ? 22.283 -26.161 -25.007 1.00 78.06 133 ASN A N 1
ATOM 1043 C CA . ASN A 1 133 ? 22.809 -27.509 -24.773 1.00 78.06 133 ASN A CA 1
ATOM 1044 C C . ASN A 1 133 ? 23.075 -27.786 -23.287 1.00 78.06 133 ASN A C 1
ATOM 1046 O O . ASN A 1 133 ? 22.784 -28.881 -22.808 1.00 78.06 133 ASN A O 1
ATOM 1050 N N . GLU A 1 134 ? 23.597 -26.803 -22.552 1.00 73.06 134 GLU A N 1
ATOM 1051 C CA . GLU A 1 134 ? 23.931 -26.958 -21.132 1.00 73.06 134 GLU A CA 1
ATOM 1052 C C . GLU A 1 134 ? 22.694 -27.015 -20.228 1.00 73.06 134 GLU A C 1
ATOM 1054 O O . GLU A 1 134 ? 22.681 -27.751 -19.240 1.00 73.06 134 GLU A O 1
ATOM 1059 N N . ASN A 1 135 ? 21.637 -26.259 -20.556 1.00 71.25 135 ASN A N 1
ATOM 1060 C CA . ASN A 1 135 ? 20.471 -26.097 -19.688 1.00 71.25 135 ASN A CA 1
ATOM 1061 C C . ASN A 1 135 ? 19.153 -26.469 -20.400 1.00 71.25 135 ASN A C 1
ATOM 1063 O O . ASN A 1 135 ? 18.605 -25.654 -21.152 1.00 71.25 135 ASN A O 1
ATOM 1067 N N . PRO A 1 136 ? 18.562 -27.649 -20.109 1.00 64.88 136 PRO A N 1
ATOM 1068 C CA . PRO A 1 136 ? 17.347 -28.158 -20.762 1.00 64.88 136 PRO A CA 1
ATOM 1069 C C . PRO A 1 136 ? 16.095 -27.270 -20.643 1.00 64.88 136 PRO A C 1
ATOM 1071 O O . PRO A 1 136 ? 15.199 -27.357 -21.476 1.00 64.88 136 PRO A O 1
ATOM 1074 N N . GLY A 1 137 ? 16.018 -26.416 -19.615 1.00 62.56 137 GLY A N 1
ATOM 1075 C CA . GLY A 1 137 ? 14.880 -25.517 -19.361 1.00 62.56 137 GLY A CA 1
ATOM 1076 C C . GLY A 1 137 ? 15.141 -24.039 -19.664 1.00 62.56 137 GLY A C 1
ATOM 1077 O O . GLY A 1 137 ? 14.283 -23.202 -19.388 1.00 62.56 137 GLY A O 1
ATOM 1078 N N . TYR A 1 138 ? 16.323 -23.696 -20.180 1.00 72.94 138 TYR A N 1
ATOM 1079 C CA . TYR A 1 138 ? 16.713 -22.308 -20.422 1.00 72.94 138 TYR A CA 1
ATOM 1080 C C . TYR A 1 138 ? 16.094 -21.750 -21.710 1.00 72.94 138 TYR A C 1
ATOM 1082 O O . TYR A 1 138 ? 16.056 -22.429 -22.738 1.00 72.94 138 TYR A O 1
ATOM 1090 N N . PHE A 1 139 ? 15.650 -20.493 -21.663 1.00 78.38 139 PHE A N 1
ATOM 1091 C CA . PHE A 1 139 ? 15.249 -19.730 -22.841 1.00 78.38 139 PHE A CA 1
ATOM 1092 C C . PHE A 1 139 ? 16.075 -18.431 -22.913 1.00 78.38 139 PHE A C 1
ATOM 1094 O O . PHE A 1 139 ? 16.083 -17.678 -21.936 1.00 78.38 139 PHE A O 1
ATOM 1101 N N . PRO A 1 140 ? 16.753 -18.145 -24.040 1.00 78.25 140 PRO A N 1
ATOM 1102 C CA . PRO A 1 140 ? 17.782 -17.109 -24.139 1.00 78.25 140 PRO A CA 1
ATOM 1103 C C . PRO A 1 140 ? 17.218 -15.692 -24.329 1.00 78.25 140 PRO A C 1
ATOM 1105 O O . PRO A 1 140 ? 17.543 -15.026 -25.308 1.00 78.25 140 PRO A O 1
ATOM 1108 N N . TYR A 1 141 ? 16.371 -15.205 -23.413 1.00 76.94 141 TYR A N 1
ATOM 1109 C CA . TYR A 1 141 ? 15.778 -13.859 -23.519 1.00 76.94 141 TYR A CA 1
ATOM 1110 C C . TYR A 1 141 ? 16.830 -12.746 -23.614 1.00 76.94 141 TYR A C 1
ATOM 1112 O O . TYR A 1 141 ? 16.625 -11.774 -24.339 1.00 76.94 141 TYR A O 1
ATOM 1120 N N . ASP A 1 142 ? 17.955 -12.903 -22.915 1.00 72.62 142 ASP A N 1
ATOM 1121 C CA . ASP A 1 142 ? 19.030 -11.906 -22.834 1.00 72.62 142 ASP A CA 1
ATOM 1122 C C . ASP A 1 142 ? 19.767 -11.703 -24.167 1.00 72.62 142 ASP A C 1
ATOM 1124 O O . ASP A 1 142 ? 20.390 -10.666 -24.384 1.00 72.62 142 ASP A O 1
ATOM 1128 N N . TYR A 1 143 ? 19.653 -12.668 -25.084 1.00 78.00 143 TYR A N 1
ATOM 1129 C CA . TYR A 1 143 ? 20.302 -12.636 -26.393 1.00 78.00 143 TYR A CA 1
ATOM 1130 C C . TYR A 1 143 ? 19.361 -12.206 -27.526 1.00 78.00 143 TYR A C 1
ATOM 1132 O O . TYR A 1 143 ? 19.691 -12.362 -28.702 1.00 78.00 143 TYR A O 1
ATOM 1140 N N . TYR A 1 144 ? 18.181 -11.667 -27.211 1.00 87.50 144 TYR A N 1
ATOM 1141 C CA . TYR A 1 144 ? 17.265 -11.126 -28.216 1.00 87.50 144 TYR A CA 1
ATOM 1142 C C . TYR A 1 144 ? 17.573 -9.660 -28.521 1.00 87.50 144 TYR A C 1
ATOM 1144 O O . TYR A 1 144 ? 17.805 -8.839 -27.635 1.00 87.50 144 TYR A O 1
ATOM 1152 N N . SER A 1 145 ? 17.499 -9.313 -29.800 1.00 85.88 145 SER A N 1
ATOM 1153 C CA . SER A 1 145 ? 17.534 -7.935 -30.277 1.00 85.88 145 SER A CA 1
ATOM 1154 C C . SER A 1 145 ? 16.120 -7.353 -30.347 1.00 85.88 145 SER A C 1
ATOM 1156 O O . SER A 1 145 ? 15.153 -8.068 -30.603 1.00 85.88 145 SER A O 1
ATOM 1158 N N . VAL A 1 146 ? 15.993 -6.044 -30.121 1.00 91.12 146 VAL A N 1
ATOM 1159 C CA . VAL A 1 146 ? 14.722 -5.307 -30.194 1.00 91.12 146 VAL A CA 1
ATOM 1160 C C . VAL A 1 146 ? 14.856 -4.205 -31.239 1.00 91.12 146 VAL A C 1
ATOM 1162 O O . VAL A 1 146 ? 15.641 -3.271 -31.063 1.00 91.12 146 VAL A O 1
ATOM 1165 N N . ARG A 1 147 ? 14.060 -4.269 -32.311 1.00 93.88 147 ARG A N 1
ATOM 1166 C CA . ARG A 1 147 ? 14.104 -3.299 -33.415 1.00 93.88 147 ARG A CA 1
ATOM 1167 C C . ARG A 1 147 ? 12.714 -2.777 -33.761 1.00 93.88 147 ARG A C 1
ATOM 1169 O O . ARG A 1 147 ? 11.781 -3.538 -33.996 1.00 93.88 147 ARG A O 1
ATOM 1176 N N . PHE A 1 148 ? 12.599 -1.455 -33.864 1.00 96.44 148 PHE A N 1
ATOM 1177 C CA . PHE A 1 148 ? 11.435 -0.778 -34.435 1.00 96.44 148 PHE A CA 1
ATOM 1178 C C . PHE A 1 148 ? 11.774 -0.295 -35.846 1.00 96.44 148 PHE A C 1
ATOM 1180 O O . PHE A 1 148 ? 12.782 0.391 -36.028 1.00 96.44 148 PHE A O 1
ATOM 1187 N N . SER A 1 149 ? 10.959 -0.643 -36.840 1.00 95.75 149 SER A N 1
ATOM 1188 C CA . SER A 1 149 ? 11.192 -0.286 -38.250 1.00 95.75 149 SER A CA 1
ATOM 1189 C C . SER A 1 149 ? 9.892 -0.021 -39.011 1.00 95.75 149 SER A C 1
ATOM 1191 O O . SER A 1 149 ? 8.824 -0.483 -38.612 1.00 95.75 149 SER A O 1
ATOM 1193 N N . THR A 1 150 ? 9.955 0.769 -40.081 1.00 96.12 150 THR A N 1
ATOM 1194 C CA . THR A 1 150 ? 8.850 0.895 -41.044 1.00 96.12 150 THR A CA 1
ATOM 1195 C C . THR A 1 150 ? 8.803 -0.319 -41.973 1.00 96.12 150 THR A C 1
ATOM 1197 O O . THR A 1 150 ? 9.735 -1.121 -41.993 1.00 96.12 150 THR A O 1
ATOM 1200 N N . PHE A 1 151 ? 7.755 -0.448 -42.789 1.00 96.56 151 PHE A N 1
ATOM 1201 C CA . PHE A 1 151 ? 7.717 -1.480 -43.837 1.00 96.56 151 PHE A CA 1
ATOM 1202 C C . PHE A 1 151 ? 8.699 -1.215 -44.994 1.00 96.56 151 PHE A C 1
ATOM 1204 O O . PHE A 1 151 ? 8.990 -2.121 -45.769 1.00 96.56 151 PHE A O 1
ATOM 1211 N N . ALA A 1 152 ? 9.295 -0.019 -45.058 1.00 94.94 152 ALA A N 1
ATOM 1212 C CA . ALA A 1 152 ? 10.463 0.284 -45.893 1.00 94.94 152 ALA A CA 1
ATOM 1213 C C . ALA A 1 152 ? 11.805 -0.128 -45.234 1.00 94.94 152 ALA A C 1
ATOM 1215 O O . ALA A 1 152 ? 12.869 0.294 -45.677 1.00 94.94 152 ALA A O 1
ATOM 1216 N N . ASP A 1 153 ? 11.749 -0.864 -44.119 1.00 92.94 153 ASP A N 1
ATOM 1217 C CA . ASP A 1 153 ? 12.862 -1.258 -43.242 1.00 92.94 153 ASP A CA 1
ATOM 1218 C C . ASP A 1 153 ? 13.657 -0.103 -42.594 1.00 92.94 153 ASP A C 1
ATOM 1220 O O . ASP A 1 153 ? 14.714 -0.295 -41.983 1.00 92.94 153 ASP A O 1
ATOM 1224 N N . GLU A 1 154 ? 13.121 1.122 -42.616 1.00 92.38 154 GLU A N 1
ATOM 1225 C CA . GLU A 1 154 ? 13.759 2.258 -41.951 1.00 92.38 154 GLU A CA 1
ATOM 1226 C C . GLU A 1 154 ? 13.545 2.184 -40.433 1.00 92.38 154 GLU A C 1
ATOM 1228 O O . GLU A 1 154 ? 12.420 2.277 -39.933 1.00 92.38 154 GLU A O 1
ATOM 1233 N N . GLY A 1 155 ? 14.639 2.074 -39.675 1.00 89.75 155 GLY A N 1
ATOM 1234 C CA . GLY A 1 155 ? 14.605 2.092 -38.214 1.00 89.75 155 GLY A CA 1
ATOM 1235 C C . GLY A 1 155 ? 14.042 3.401 -37.644 1.00 89.75 155 GLY A C 1
ATOM 1236 O O . GLY A 1 155 ? 14.350 4.497 -38.124 1.00 89.75 155 GLY A O 1
ATOM 1237 N N . TYR A 1 156 ? 13.241 3.312 -36.581 1.00 90.12 156 TYR A N 1
ATOM 1238 C CA . TYR A 1 156 ? 12.730 4.490 -35.874 1.00 90.12 156 TYR A CA 1
ATOM 1239 C C . TYR A 1 156 ? 12.795 4.335 -34.354 1.00 90.12 156 TYR A C 1
ATOM 1241 O O . TYR A 1 156 ? 12.957 3.246 -33.816 1.00 90.12 156 TYR A O 1
ATOM 1249 N N . THR A 1 157 ? 12.697 5.459 -33.644 1.00 84.19 157 THR A N 1
ATOM 1250 C CA . THR A 1 157 ? 12.768 5.502 -32.177 1.00 84.19 157 THR A CA 1
ATOM 1251 C C . THR A 1 157 ? 11.726 6.460 -31.609 1.00 84.19 157 THR A C 1
ATOM 1253 O O . THR A 1 157 ? 11.091 7.225 -32.339 1.00 84.19 157 THR A O 1
ATOM 1256 N N . SER A 1 158 ? 11.609 6.506 -30.283 1.00 76.31 158 SER A N 1
ATOM 1257 C CA . SER A 1 158 ? 10.740 7.445 -29.564 1.00 76.31 158 SER A CA 1
ATOM 1258 C C . SER A 1 158 ? 11.056 8.927 -29.803 1.00 76.31 158 SER A C 1
ATOM 1260 O O . SER A 1 158 ? 10.213 9.790 -29.527 1.00 76.31 158 SER A O 1
ATOM 1262 N N . TYR A 1 159 ? 12.236 9.231 -30.354 1.00 64.38 159 TYR A N 1
ATOM 1263 C CA . TYR A 1 159 ? 12.637 10.569 -30.789 1.00 64.38 159 TYR A CA 1
ATOM 1264 C C . TYR A 1 159 ? 12.195 10.890 -32.225 1.00 64.38 159 TYR A C 1
ATOM 1266 O O . TYR A 1 159 ? 11.924 12.051 -32.521 1.00 64.38 159 TYR A O 1
ATOM 1274 N N . LYS A 1 160 ? 12.064 9.875 -33.091 1.00 76.88 160 LYS A N 1
ATOM 1275 C CA . LYS A 1 160 ? 11.649 9.986 -34.502 1.00 76.88 160 LYS A CA 1
ATOM 1276 C C . LYS A 1 160 ? 10.394 9.138 -34.748 1.00 76.88 160 LYS A C 1
ATOM 1278 O O . LYS A 1 160 ? 10.404 8.206 -35.546 1.00 76.88 160 LYS A O 1
ATOM 1283 N N . LYS A 1 161 ? 9.315 9.437 -34.016 1.00 78.75 161 LYS A N 1
ATOM 1284 C CA . LYS A 1 161 ? 8.049 8.696 -34.133 1.00 78.75 161 LYS A CA 1
ATOM 1285 C C . LYS A 1 161 ? 7.454 8.864 -35.529 1.00 78.75 161 LYS A C 1
ATOM 1287 O O . LYS A 1 161 ? 7.410 9.977 -36.048 1.00 78.75 161 LYS A O 1
ATOM 1292 N N . LYS A 1 162 ? 6.947 7.769 -36.092 1.00 83.31 162 LYS A N 1
ATOM 1293 C CA . LYS A 1 162 ? 6.281 7.766 -37.400 1.00 83.31 162 LYS A CA 1
ATOM 1294 C C . LYS A 1 162 ? 4.775 8.042 -37.301 1.00 83.31 162 LYS A C 1
ATOM 1296 O O . LYS A 1 162 ? 4.206 8.642 -38.203 1.00 83.31 162 LYS A O 1
ATOM 1301 N N . ILE A 1 163 ? 4.156 7.694 -36.169 1.00 81.69 163 ILE A N 1
ATOM 1302 C CA . ILE A 1 163 ? 2.767 8.035 -35.834 1.00 81.69 163 ILE A CA 1
ATOM 1303 C C . ILE A 1 163 ? 2.671 8.546 -34.391 1.00 81.69 163 ILE A C 1
ATOM 1305 O O . ILE A 1 163 ? 3.539 8.275 -33.561 1.00 81.69 163 ILE A O 1
ATOM 1309 N N . ARG A 1 164 ? 1.621 9.313 -34.081 1.00 72.81 164 ARG A N 1
ATOM 1310 C CA . ARG A 1 164 ? 1.326 9.780 -32.718 1.00 72.81 164 ARG A CA 1
ATOM 1311 C C . ARG A 1 164 ? 0.067 9.079 -32.218 1.00 72.81 164 ARG A C 1
ATOM 1313 O O . ARG A 1 164 ? -0.989 9.240 -32.818 1.00 72.81 164 ARG A O 1
ATOM 1320 N N . SER A 1 165 ? 0.182 8.344 -31.120 1.00 70.31 165 SER A N 1
ATOM 1321 C CA . SER A 1 165 ? -0.945 7.755 -30.393 1.00 70.31 165 SER A CA 1
ATOM 1322 C C . SER A 1 165 ? -1.151 8.476 -29.059 1.00 70.31 165 SER A C 1
ATOM 1324 O O . SER A 1 165 ? -0.209 9.021 -28.480 1.00 70.31 165 SER A O 1
ATOM 1326 N N . CYS A 1 166 ? -2.391 8.483 -28.575 1.00 61.38 166 CYS A N 1
ATOM 1327 C CA . CYS A 1 166 ? -2.728 8.866 -27.209 1.00 61.38 166 CYS A CA 1
ATOM 1328 C C . CYS A 1 166 ? -3.471 7.690 -26.578 1.00 61.38 166 CYS A C 1
ATOM 1330 O O . CYS A 1 166 ? -4.576 7.363 -27.008 1.00 61.38 166 CYS A O 1
ATOM 1332 N N . LEU A 1 167 ? -2.848 7.040 -25.597 1.00 63.03 167 LEU A N 1
ATOM 1333 C CA . LEU A 1 167 ? -3.483 5.993 -24.809 1.00 63.03 167 LEU A CA 1
ATOM 1334 C C . LEU A 1 167 ? -3.989 6.622 -23.508 1.00 63.03 167 LEU A C 1
ATOM 1336 O O . LEU A 1 167 ? -3.197 6.957 -22.629 1.00 63.03 167 LEU A O 1
ATOM 1340 N N . ILE A 1 168 ? -5.305 6.786 -23.386 1.00 54.19 168 ILE A N 1
ATOM 1341 C CA . ILE A 1 168 ? -5.929 7.210 -22.131 1.00 54.19 168 ILE A CA 1
ATOM 1342 C C . ILE A 1 168 ? -6.232 5.945 -21.343 1.00 54.19 168 ILE A C 1
ATOM 1344 O O . ILE A 1 168 ? -7.162 5.208 -21.662 1.00 54.19 168 ILE A O 1
ATOM 1348 N N . ASN A 1 169 ? -5.407 5.677 -20.337 1.00 47.69 169 ASN A N 1
ATOM 1349 C CA . ASN A 1 169 ? -5.605 4.560 -19.433 1.00 47.69 169 ASN A CA 1
ATOM 1350 C C . ASN A 1 169 ? -5.789 5.088 -18.006 1.00 47.69 169 ASN A C 1
ATOM 1352 O O . ASN A 1 169 ? -4.825 5.498 -17.359 1.00 47.69 169 ASN A O 1
ATOM 1356 N N . SER A 1 170 ? -7.029 5.054 -17.516 1.00 39.56 170 SER A N 1
ATOM 1357 C CA . SER A 1 170 ? -7.396 5.488 -16.163 1.00 39.56 170 SER A CA 1
ATOM 1358 C C . SER A 1 170 ? -6.782 4.625 -15.053 1.00 39.56 170 SER A C 1
ATOM 1360 O O . SER A 1 170 ? -6.792 5.035 -13.899 1.00 39.56 170 SER A O 1
ATOM 1362 N N . SER A 1 171 ? -6.198 3.466 -15.382 1.00 42.94 171 SER A N 1
ATOM 1363 C CA . SER A 1 171 ? -5.556 2.575 -14.402 1.00 42.94 171 SER A CA 1
ATOM 1364 C C . SER A 1 171 ? -4.091 2.913 -14.078 1.00 42.94 171 SER A C 1
ATOM 1366 O O . SER A 1 171 ? -3.585 2.442 -13.066 1.00 42.94 171 SER A O 1
ATOM 1368 N N . ASN A 1 172 ? -3.423 3.754 -14.885 1.00 43.19 172 ASN A N 1
ATOM 1369 C CA . ASN A 1 172 ? -1.990 4.079 -14.746 1.00 43.19 172 ASN A CA 1
ATOM 1370 C C . ASN A 1 172 ? -1.694 5.590 -14.625 1.00 43.19 172 ASN A C 1
ATOM 1372 O O . ASN A 1 172 ? -0.548 6.009 -14.800 1.00 43.19 172 ASN A O 1
ATOM 1376 N N . MET A 1 173 ? -2.699 6.427 -14.353 1.00 37.25 173 MET A N 1
ATOM 1377 C CA . MET A 1 173 ? -2.515 7.876 -14.201 1.00 37.25 173 MET A CA 1
ATOM 1378 C C . MET A 1 173 ? -1.794 8.204 -12.880 1.00 37.25 173 MET A C 1
ATOM 1380 O O . MET A 1 173 ? -2.421 8.515 -11.874 1.00 37.25 173 MET A O 1
ATOM 1384 N N . SER A 1 174 ? -0.460 8.149 -12.880 1.00 39.53 174 SER A N 1
ATOM 1385 C CA . SER A 1 174 ? 0.351 8.856 -11.886 1.00 39.53 174 SER A CA 1
ATOM 1386 C C . SER A 1 174 ? 0.634 10.281 -12.376 1.00 39.53 174 SER A C 1
ATOM 1388 O O . SER A 1 174 ? 0.964 10.507 -13.546 1.00 39.53 174 SER A O 1
ATOM 1390 N N . SER A 1 175 ? 0.503 11.261 -11.480 1.00 37.53 175 SER A N 1
ATOM 1391 C CA . SER A 1 175 ? 0.733 12.691 -11.746 1.00 37.53 175 SER A CA 1
ATOM 1392 C C . SER A 1 175 ? 2.116 12.982 -12.358 1.00 37.53 175 SER A C 1
ATOM 1394 O O . SER A 1 175 ? 2.251 13.879 -13.188 1.00 37.53 175 SER A O 1
ATOM 1396 N N . GLU A 1 176 ? 3.125 12.156 -12.061 1.00 36.94 176 GLU A N 1
ATOM 1397 C CA . GLU A 1 176 ? 4.479 12.232 -12.631 1.00 36.94 176 GLU A CA 1
ATOM 1398 C C . GLU A 1 176 ? 4.524 12.120 -14.162 1.00 36.94 176 GLU A C 1
ATOM 1400 O O . GLU A 1 176 ? 5.339 12.796 -14.800 1.00 36.94 176 GLU A O 1
ATOM 1405 N N . TYR A 1 177 ? 3.668 11.293 -14.775 1.00 41.00 177 TYR A N 1
ATOM 1406 C CA . TYR A 1 177 ? 3.672 11.137 -16.231 1.00 41.00 177 TYR A CA 1
ATOM 1407 C C . TYR A 1 177 ? 3.119 12.391 -16.914 1.00 41.00 177 TYR A C 1
ATOM 1409 O O . TYR A 1 177 ? 3.687 12.850 -17.902 1.00 41.00 177 TYR A O 1
ATOM 1417 N N . ALA A 1 178 ? 2.071 12.996 -16.349 1.00 32.50 178 ALA A N 1
ATOM 1418 C CA . ALA A 1 178 ? 1.463 14.214 -16.878 1.00 32.50 178 ALA A CA 1
ATOM 1419 C C . ALA A 1 178 ? 2.405 15.426 -16.766 1.00 32.50 178 ALA A C 1
ATOM 1421 O O . ALA A 1 178 ? 2.608 16.135 -17.754 1.00 32.50 178 ALA A O 1
ATOM 1422 N N . THR A 1 179 ? 3.049 15.624 -15.610 1.00 34.03 179 THR A N 1
ATOM 1423 C CA . THR A 1 179 ? 3.962 16.757 -15.380 1.00 34.03 179 THR A CA 1
ATOM 1424 C C . THR A 1 179 ? 5.272 16.605 -16.161 1.00 34.03 179 THR A C 1
ATOM 1426 O O . THR A 1 179 ? 5.729 17.554 -16.802 1.00 34.03 179 THR A O 1
ATOM 1429 N N . SER A 1 180 ? 5.868 15.404 -16.191 1.00 38.66 180 SER A N 1
ATOM 1430 C CA . SER A 1 180 ? 7.093 15.147 -16.970 1.00 38.66 180 SER A CA 1
ATOM 1431 C C . SER A 1 180 ? 6.854 15.275 -18.474 1.00 38.66 180 SER A C 1
ATOM 1433 O O . SER A 1 180 ? 7.707 15.791 -19.203 1.00 38.66 180 SER A O 1
ATOM 1435 N N . ASP A 1 181 ? 5.691 14.831 -18.950 1.00 41.50 181 ASP A N 1
ATOM 1436 C CA . ASP A 1 181 ? 5.331 14.940 -20.356 1.00 41.50 181 ASP A CA 1
ATOM 1437 C C . ASP A 1 181 ? 4.984 16.386 -20.744 1.00 41.50 181 ASP A C 1
ATOM 1439 O O . ASP A 1 181 ? 5.428 16.848 -21.792 1.00 41.50 181 ASP A O 1
ATOM 1443 N N . PHE A 1 182 ? 4.321 17.158 -19.874 1.00 38.50 182 PHE A N 1
ATOM 1444 C CA . PHE A 1 182 ? 4.096 18.595 -20.075 1.00 38.50 182 PHE A CA 1
ATOM 1445 C C . PHE A 1 182 ? 5.413 19.384 -20.174 1.00 38.50 182 PHE A C 1
ATOM 1447 O O . PHE A 1 182 ? 5.617 20.117 -21.146 1.00 38.50 182 PHE A O 1
ATOM 1454 N N . ILE A 1 183 ? 6.354 19.165 -19.246 1.00 38.09 183 ILE A N 1
ATOM 1455 C CA . ILE A 1 183 ? 7.683 19.805 -19.265 1.00 38.09 183 ILE A CA 1
ATOM 1456 C C . ILE A 1 183 ? 8.465 19.394 -20.523 1.00 38.09 183 ILE A C 1
ATOM 1458 O O . ILE A 1 183 ? 9.072 20.237 -21.188 1.00 38.09 183 ILE A O 1
ATOM 1462 N N . LYS A 1 184 ? 8.405 18.115 -20.922 1.00 45.12 184 LYS A N 1
ATOM 1463 C CA . LYS A 1 184 ? 9.011 17.641 -22.179 1.00 45.12 184 LYS A CA 1
ATOM 1464 C C . LYS A 1 184 ? 8.375 18.276 -23.413 1.00 45.12 184 LYS A C 1
ATOM 1466 O O . LYS A 1 184 ? 9.106 18.575 -24.358 1.00 45.12 184 LYS A O 1
ATOM 1471 N N . ARG A 1 185 ? 7.054 18.476 -23.435 1.00 45.69 185 ARG A N 1
ATOM 1472 C CA . ARG A 1 185 ? 6.330 19.137 -24.535 1.00 45.69 185 ARG A CA 1
ATOM 1473 C C . ARG A 1 185 ? 6.686 20.623 -24.626 1.00 45.69 185 ARG A C 1
ATOM 1475 O O . ARG A 1 185 ? 6.979 21.089 -25.724 1.00 45.69 185 ARG A O 1
ATOM 1482 N N . ALA A 1 186 ? 6.744 21.333 -23.498 1.00 37.66 186 ALA A N 1
ATOM 1483 C CA . ALA A 1 186 ? 7.158 22.735 -23.440 1.00 37.66 186 ALA A CA 1
ATOM 1484 C C . ALA A 1 186 ? 8.612 22.902 -23.910 1.00 37.66 186 ALA A C 1
ATOM 1486 O O . ALA A 1 186 ? 8.876 23.656 -24.842 1.00 37.66 186 ALA A O 1
ATOM 1487 N N . TYR A 1 187 ? 9.541 22.104 -23.375 1.00 44.28 187 TYR A N 1
ATOM 1488 C CA . TYR A 1 187 ? 10.944 22.119 -23.795 1.00 44.28 187 TYR A CA 1
ATOM 1489 C C . TYR A 1 187 ? 11.115 21.785 -25.287 1.00 44.28 187 TYR A C 1
ATOM 1491 O O . TYR A 1 187 ? 11.966 22.360 -25.958 1.00 44.28 187 TYR A O 1
ATOM 1499 N N . ARG A 1 188 ? 10.298 20.873 -25.841 1.00 47.72 188 ARG A N 1
ATOM 1500 C CA . ARG A 1 188 ? 10.284 20.542 -27.280 1.00 47.72 188 ARG A CA 1
ATOM 1501 C C . ARG A 1 188 ? 9.833 21.714 -28.150 1.00 47.72 188 ARG A C 1
ATOM 1503 O O . ARG A 1 188 ? 10.528 21.978 -29.119 1.00 47.72 188 ARG A O 1
ATOM 1510 N N . LYS A 1 189 ? 8.773 22.428 -27.759 1.00 45.75 189 LYS A N 1
ATOM 1511 C CA . LYS A 1 189 ? 8.207 23.573 -28.494 1.00 45.75 189 LYS A CA 1
ATOM 1512 C C . LYS A 1 189 ? 9.199 24.730 -28.695 1.00 45.75 189 LYS A C 1
ATOM 1514 O O . LYS A 1 189 ? 9.121 25.427 -29.693 1.00 45.75 189 LYS A O 1
ATOM 1519 N N . TYR A 1 190 ? 10.133 24.934 -27.764 1.00 45.44 190 TYR A N 1
ATOM 1520 C CA . TYR A 1 190 ? 11.100 26.044 -27.816 1.00 45.44 190 TYR A CA 1
ATOM 1521 C C . TYR A 1 190 ? 12.486 25.656 -28.360 1.00 45.44 190 TYR A C 1
ATOM 1523 O O . TYR A 1 190 ? 13.399 26.476 -28.360 1.00 45.44 190 TYR A O 1
ATOM 1531 N N . THR A 1 191 ? 12.681 24.407 -28.798 1.00 52.12 191 THR A N 1
ATOM 1532 C CA . THR A 1 191 ? 13.990 23.893 -29.257 1.00 52.12 191 THR A CA 1
ATOM 1533 C C . THR A 1 191 ? 13.909 23.199 -30.623 1.00 52.12 191 THR A C 1
ATOM 1535 O O . THR A 1 191 ? 14.712 22.308 -30.911 1.00 52.12 191 THR A O 1
ATOM 1538 N N . GLU A 1 192 ? 12.920 23.565 -31.446 1.00 49.22 192 GLU A N 1
ATOM 1539 C CA . GLU A 1 192 ? 12.552 22.857 -32.685 1.00 49.22 192 GLU A CA 1
ATOM 1540 C C . GLU A 1 192 ? 13.622 22.935 -33.796 1.00 49.22 192 GLU A C 1
ATOM 1542 O O . GLU A 1 192 ? 13.755 21.977 -34.555 1.00 49.22 192 GLU A O 1
ATOM 1547 N N . ASP A 1 193 ? 14.482 23.962 -33.822 1.00 46.00 193 ASP A N 1
ATOM 1548 C CA . ASP A 1 193 ? 15.266 24.274 -35.033 1.00 46.00 193 ASP A CA 1
ATOM 1549 C C . ASP A 1 193 ? 16.745 23.834 -35.044 1.00 46.00 193 ASP A C 1
ATOM 1551 O O . ASP A 1 193 ? 17.443 24.057 -36.034 1.00 46.00 193 ASP A O 1
ATOM 1555 N N . ASN A 1 194 ? 17.291 23.214 -33.985 1.00 50.25 194 ASN A N 1
ATOM 1556 C CA . ASN A 1 194 ? 18.724 22.858 -33.986 1.00 50.25 194 ASN A CA 1
ATOM 1557 C C . ASN A 1 194 ? 19.078 21.574 -33.206 1.00 50.25 194 ASN A C 1
ATOM 1559 O O . ASN A 1 194 ? 19.375 21.580 -32.007 1.00 50.25 194 ASN A O 1
ATOM 1563 N N . ILE A 1 195 ? 19.107 20.456 -33.939 1.00 42.81 195 ILE A N 1
ATOM 1564 C CA . ILE A 1 195 ? 19.363 19.084 -33.457 1.00 42.81 195 ILE A CA 1
ATOM 1565 C C . ILE A 1 195 ? 20.723 18.949 -32.742 1.00 42.81 195 ILE A C 1
ATOM 1567 O O . ILE A 1 195 ? 20.821 18.244 -31.734 1.00 42.81 195 ILE A O 1
ATOM 1571 N N . LYS A 1 196 ? 21.766 19.658 -33.205 1.00 43.34 196 LYS A N 1
ATOM 1572 C CA . LYS A 1 196 ? 23.114 19.612 -32.602 1.00 43.34 196 LYS A CA 1
ATOM 1573 C C . LYS A 1 196 ? 23.178 20.341 -31.259 1.00 43.34 196 LYS A C 1
ATOM 1575 O O . LYS A 1 196 ? 23.781 19.826 -30.318 1.00 43.34 196 LYS A O 1
ATOM 1580 N N . ASN A 1 197 ? 22.510 21.489 -31.133 1.00 42.31 197 ASN A N 1
ATOM 1581 C CA . ASN A 1 197 ? 22.430 22.206 -29.856 1.00 42.31 197 ASN A CA 1
ATOM 1582 C C . ASN A 1 197 ? 21.642 21.420 -28.803 1.00 42.31 197 ASN A C 1
ATOM 1584 O O . ASN A 1 197 ? 21.994 21.462 -27.628 1.00 42.31 197 ASN A O 1
ATOM 1588 N N . ARG A 1 198 ? 20.635 20.640 -29.210 1.00 45.09 198 ARG A N 1
ATOM 1589 C CA . ARG A 1 198 ? 19.819 19.824 -28.300 1.00 45.09 198 ARG A CA 1
ATOM 1590 C C . ARG A 1 198 ? 20.602 18.675 -27.663 1.00 45.09 198 ARG A C 1
ATOM 1592 O O . ARG A 1 198 ? 20.541 18.505 -26.450 1.00 45.09 198 ARG A O 1
ATOM 1599 N N . ALA A 1 199 ? 21.367 17.922 -28.455 1.00 39.12 199 ALA A N 1
ATOM 1600 C CA . ALA A 1 199 ? 22.224 16.852 -27.938 1.00 39.12 199 ALA A CA 1
ATOM 1601 C C . ALA A 1 199 ? 23.327 17.409 -27.023 1.00 39.12 199 ALA A C 1
ATOM 1603 O O . ALA A 1 199 ? 23.587 16.854 -25.957 1.00 39.12 199 ALA A O 1
ATOM 1604 N N . LYS A 1 200 ? 23.905 18.560 -27.394 1.00 41.25 200 LYS A N 1
ATOM 1605 C CA . LYS A 1 200 ? 24.903 19.266 -26.584 1.00 41.25 200 LYS A CA 1
ATOM 1606 C C . LYS A 1 200 ? 24.313 19.781 -25.268 1.00 41.25 200 LYS A C 1
ATOM 1608 O O . LYS A 1 200 ? 24.906 19.547 -24.229 1.00 41.25 200 LYS A O 1
ATOM 1613 N N . LEU A 1 201 ? 23.124 20.388 -25.273 1.00 40.81 201 LEU A N 1
ATOM 1614 C CA . LEU A 1 201 ? 22.430 20.857 -24.063 1.00 40.81 201 LEU A CA 1
ATOM 1615 C C . LEU A 1 201 ? 21.968 19.711 -23.160 1.00 40.81 201 LEU A C 1
ATOM 1617 O O . LEU A 1 201 ? 22.011 19.851 -21.947 1.00 40.81 201 LEU A O 1
ATOM 1621 N N . GLN A 1 202 ? 21.550 18.577 -23.720 1.00 39.69 202 GLN A N 1
ATOM 1622 C CA . GLN A 1 202 ? 21.101 17.416 -22.947 1.00 39.69 202 GLN A CA 1
ATOM 1623 C C . GLN A 1 202 ? 22.283 16.635 -22.353 1.00 39.69 202 GLN A C 1
ATOM 1625 O O . GLN A 1 202 ? 22.205 16.175 -21.214 1.00 39.69 202 GLN A O 1
ATOM 1630 N N . SER A 1 203 ? 23.392 16.546 -23.093 1.00 38.22 203 SER A N 1
ATOM 1631 C CA . SER A 1 203 ? 24.676 16.059 -22.585 1.00 38.22 203 SER A CA 1
ATOM 1632 C C . SER A 1 203 ? 25.231 17.003 -21.522 1.00 38.22 203 SER A C 1
ATOM 1634 O O . SER A 1 203 ? 25.579 16.541 -20.446 1.00 38.22 203 SER A O 1
ATOM 1636 N N . ASN A 1 204 ? 25.226 18.316 -21.764 1.00 42.62 204 ASN A N 1
ATOM 1637 C CA . ASN A 1 204 ? 25.644 19.320 -20.786 1.00 42.62 204 ASN A CA 1
ATOM 1638 C C . ASN A 1 204 ? 24.746 19.293 -19.551 1.00 42.62 204 ASN A C 1
ATOM 1640 O O . ASN A 1 204 ? 25.261 19.318 -18.457 1.00 42.62 204 ASN A O 1
ATOM 1644 N N . TYR A 1 205 ? 23.429 19.140 -19.684 1.00 39.06 205 TYR A N 1
ATOM 1645 C CA . TYR A 1 205 ? 22.519 18.998 -18.545 1.00 39.06 205 TYR A CA 1
ATOM 1646 C C . TYR A 1 205 ? 22.783 17.714 -17.749 1.00 39.06 205 TYR A C 1
ATOM 1648 O O . TYR A 1 205 ? 22.706 17.713 -16.523 1.00 39.06 205 TYR A O 1
ATOM 1656 N N . ARG A 1 206 ? 23.113 16.609 -18.430 1.00 41.44 206 ARG A N 1
ATOM 1657 C CA . ARG A 1 206 ? 23.461 15.336 -17.789 1.00 41.44 206 ARG A CA 1
ATOM 1658 C C . ARG A 1 206 ? 24.822 15.412 -17.092 1.00 41.44 206 ARG A C 1
ATOM 1660 O O . ARG A 1 206 ? 24.923 14.963 -15.958 1.00 41.44 206 ARG A O 1
ATOM 1667 N N . LEU A 1 207 ? 25.820 16.018 -17.730 1.00 43.09 207 LEU A N 1
ATOM 1668 C CA . LEU A 1 207 ? 27.142 16.280 -17.162 1.00 43.09 207 LEU A CA 1
ATOM 1669 C C . LEU A 1 207 ? 27.061 17.285 -16.010 1.00 43.09 207 LEU A C 1
ATOM 1671 O O . LEU A 1 207 ? 27.620 17.021 -14.963 1.00 43.09 207 LEU A O 1
ATOM 1675 N N . SER A 1 208 ? 26.285 18.362 -16.141 1.00 42.72 208 SER A N 1
ATOM 1676 C CA . SER A 1 208 ? 26.011 19.317 -15.067 1.00 42.72 208 SER A CA 1
ATOM 1677 C C . SER A 1 208 ? 25.257 18.668 -13.917 1.00 42.72 208 SER A C 1
ATOM 1679 O O . SER A 1 208 ? 25.562 18.985 -12.786 1.00 42.72 208 SER A O 1
ATOM 1681 N N . ARG A 1 209 ? 24.322 17.736 -14.153 1.00 40.53 209 ARG A N 1
ATOM 1682 C CA . ARG A 1 209 ? 23.683 16.958 -13.075 1.00 40.53 209 ARG A CA 1
ATOM 1683 C C . ARG A 1 209 ? 24.661 16.042 -12.341 1.00 40.53 209 ARG A C 1
ATOM 1685 O O . ARG A 1 209 ? 24.544 15.915 -11.129 1.00 40.53 209 ARG A O 1
ATOM 1692 N N . ILE A 1 210 ? 25.558 15.384 -13.077 1.00 43.91 210 ILE A N 1
ATOM 1693 C CA . ILE A 1 210 ? 26.572 14.483 -12.512 1.00 43.91 210 ILE A CA 1
ATOM 1694 C C . ILE A 1 210 ? 27.605 15.301 -11.729 1.00 43.91 210 ILE A C 1
ATOM 1696 O O . ILE A 1 210 ? 27.781 15.054 -10.546 1.00 43.91 210 ILE A O 1
ATOM 1700 N N . ALA A 1 211 ? 28.171 16.348 -12.333 1.00 46.50 211 ALA A N 1
ATOM 1701 C CA . ALA A 1 211 ? 29.090 17.279 -11.680 1.00 46.50 211 ALA A CA 1
ATOM 1702 C C . ALA A 1 211 ? 28.440 17.971 -10.474 1.00 46.50 211 ALA A C 1
ATOM 1704 O O . ALA A 1 211 ? 29.043 18.095 -9.423 1.00 46.50 211 ALA A O 1
ATOM 1705 N N . PHE A 1 212 ? 27.164 18.343 -10.561 1.00 44.53 212 PHE A N 1
ATOM 1706 C CA . PHE A 1 212 ? 26.418 18.879 -9.428 1.00 44.53 212 PHE A CA 1
ATOM 1707 C C . PHE A 1 212 ? 26.246 17.861 -8.285 1.00 44.53 212 PHE A C 1
ATOM 1709 O O . PHE A 1 212 ? 26.351 18.227 -7.117 1.00 44.53 212 PHE A O 1
ATOM 1716 N N . GLN A 1 213 ? 26.009 16.582 -8.597 1.00 40.59 213 GLN A N 1
ATOM 1717 C CA . GLN A 1 213 ? 25.981 15.520 -7.586 1.00 40.59 213 GLN A CA 1
ATOM 1718 C C . GLN A 1 213 ? 27.354 15.264 -6.955 1.00 40.59 213 GLN A C 1
ATOM 1720 O O . GLN A 1 213 ? 27.418 15.040 -5.750 1.00 40.59 213 GLN A O 1
ATOM 1725 N N . GLU A 1 214 ? 28.426 15.295 -7.744 1.00 48.97 214 GLU A N 1
ATOM 1726 C CA . GLU A 1 214 ? 29.778 14.942 -7.292 1.00 48.97 214 GLU A CA 1
ATOM 1727 C C . GLU A 1 214 ? 30.548 16.110 -6.654 1.00 48.97 214 GLU A C 1
ATOM 1729 O O . GLU A 1 214 ? 31.338 15.876 -5.742 1.00 48.97 214 GLU A O 1
ATOM 1734 N N . GLU A 1 215 ? 30.308 17.354 -7.079 1.00 52.09 215 GLU A N 1
ATOM 1735 C CA . GLU A 1 215 ? 31.001 18.554 -6.579 1.00 52.09 215 GLU A CA 1
ATOM 1736 C C . GLU A 1 215 ? 30.162 19.342 -5.562 1.00 52.09 215 GLU A C 1
ATOM 1738 O O . GLU A 1 215 ? 30.682 19.746 -4.528 1.00 52.09 215 GLU A O 1
ATOM 1743 N N . LYS A 1 216 ? 28.861 19.571 -5.818 1.00 46.09 216 LYS A N 1
ATOM 1744 C CA . LYS A 1 216 ? 28.018 20.463 -4.986 1.00 46.09 216 LYS A CA 1
ATOM 1745 C C . LYS A 1 216 ? 27.262 19.747 -3.868 1.00 46.09 216 LYS A C 1
ATOM 1747 O O . LYS A 1 216 ? 26.983 20.357 -2.841 1.00 46.09 216 LYS A O 1
ATOM 1752 N N . LEU A 1 217 ? 26.904 18.477 -4.061 1.00 46.66 217 LEU A N 1
ATOM 1753 C CA . LEU A 1 217 ? 26.209 17.685 -3.040 1.00 46.66 217 LEU A CA 1
ATOM 1754 C C . LEU A 1 217 ? 27.162 16.880 -2.153 1.00 46.66 217 LEU A C 1
ATOM 1756 O O . LEU A 1 217 ? 26.716 16.342 -1.151 1.00 46.66 217 LEU A O 1
ATOM 1760 N N . ASN A 1 218 ? 28.451 16.797 -2.481 1.00 50.25 218 ASN A N 1
ATOM 1761 C CA . ASN A 1 218 ? 29.405 15.978 -1.733 1.00 50.25 218 ASN A CA 1
ATOM 1762 C C . ASN A 1 218 ? 29.800 16.627 -0.394 1.00 50.25 218 ASN A C 1
ATOM 1764 O O . ASN A 1 218 ? 29.761 15.951 0.628 1.00 50.25 218 ASN A O 1
ATOM 1768 N N . GLU A 1 219 ? 30.039 17.945 -0.362 1.00 51.31 219 GLU A N 1
ATOM 1769 C CA . GLU A 1 219 ? 30.181 18.704 0.898 1.00 51.31 219 GLU A CA 1
ATOM 1770 C C . GLU A 1 219 ? 28.907 18.624 1.751 1.00 51.31 219 GLU A C 1
ATOM 1772 O O . GLU A 1 219 ? 28.973 18.349 2.943 1.00 51.31 219 GLU A O 1
ATOM 1777 N N . LEU A 1 220 ? 27.730 18.782 1.134 1.00 45.28 220 LEU A N 1
ATOM 1778 C CA . LEU A 1 220 ? 26.435 18.681 1.818 1.00 45.28 220 LEU A CA 1
ATOM 1779 C C . LEU A 1 220 ? 26.165 17.273 2.362 1.00 45.28 220 LEU A C 1
ATOM 1781 O O . LEU A 1 220 ? 25.677 17.142 3.475 1.00 45.28 220 LEU A O 1
ATOM 1785 N N . ASN A 1 221 ? 26.508 16.219 1.620 1.00 46.03 221 ASN A N 1
ATOM 1786 C CA . ASN A 1 221 ? 26.376 14.839 2.086 1.00 46.03 221 ASN A CA 1
ATOM 1787 C C . ASN A 1 221 ? 27.357 14.539 3.229 1.00 46.03 221 ASN A C 1
ATOM 1789 O O . ASN A 1 221 ? 26.975 13.853 4.169 1.00 46.03 221 ASN A O 1
ATOM 1793 N N . GLN A 1 222 ? 28.578 15.089 3.193 1.00 50.38 222 GLN A N 1
ATOM 1794 C CA . GLN A 1 222 ? 29.536 14.977 4.300 1.00 50.38 222 GLN A CA 1
ATOM 1795 C C . GLN A 1 222 ? 29.058 15.717 5.558 1.00 50.38 222 GLN A C 1
ATOM 1797 O O . GLN A 1 222 ? 29.200 15.175 6.653 1.00 50.38 222 GLN A O 1
ATOM 1802 N N . ILE A 1 223 ? 28.444 16.900 5.409 1.00 45.66 223 ILE A N 1
ATOM 1803 C CA . ILE A 1 223 ? 27.816 17.662 6.504 1.00 45.66 223 ILE A CA 1
ATOM 1804 C C . ILE A 1 223 ? 26.600 16.908 7.065 1.00 45.66 223 ILE A C 1
ATOM 1806 O O . ILE A 1 223 ? 26.497 16.723 8.270 1.00 45.66 223 ILE A O 1
ATOM 1810 N N . ILE A 1 224 ? 25.718 16.381 6.210 1.00 40.53 224 ILE A N 1
ATOM 1811 C CA . ILE A 1 224 ? 24.532 15.607 6.622 1.00 40.53 224 ILE A CA 1
ATOM 1812 C C . ILE A 1 224 ? 24.924 14.304 7.340 1.00 40.53 224 ILE A C 1
ATOM 1814 O O . ILE A 1 224 ? 24.258 13.906 8.295 1.00 40.53 224 ILE A O 1
ATOM 1818 N N . ASP A 1 225 ? 26.010 13.644 6.925 1.00 41.59 225 ASP A N 1
ATOM 1819 C CA . ASP A 1 225 ? 26.523 12.453 7.613 1.00 41.59 225 ASP A CA 1
ATOM 1820 C C . ASP A 1 225 ? 27.213 12.784 8.950 1.00 41.59 225 ASP A C 1
ATOM 1822 O O . ASP A 1 225 ? 27.210 11.939 9.848 1.00 41.59 225 ASP A O 1
ATOM 1826 N N . THR A 1 226 ? 27.752 14.000 9.125 1.00 40.47 226 THR A N 1
ATOM 1827 C CA . THR A 1 226 ? 28.283 14.485 10.418 1.00 40.47 226 THR A CA 1
ATOM 1828 C C . THR A 1 226 ? 27.205 15.070 11.338 1.00 40.47 226 THR A C 1
ATOM 1830 O O . THR A 1 226 ? 27.363 15.029 12.555 1.00 40.47 226 THR A O 1
ATOM 1833 N N . GLU A 1 227 ? 26.080 15.535 10.791 1.00 41.50 227 GLU A N 1
ATOM 1834 C CA . GLU A 1 227 ? 24.924 16.075 11.522 1.00 41.50 227 GLU A CA 1
ATOM 1835 C C . GLU A 1 227 ? 23.849 15.032 11.869 1.00 41.50 227 GLU A C 1
ATOM 1837 O O . GLU A 1 227 ? 22.786 15.398 12.364 1.00 41.50 227 GLU A O 1
ATOM 1842 N N . LYS A 1 228 ? 24.102 13.725 11.701 1.00 40.38 228 LYS A N 1
ATOM 1843 C CA . LYS A 1 228 ? 23.171 12.667 12.158 1.00 40.38 228 LYS A CA 1
ATOM 1844 C C . LYS A 1 228 ? 22.781 12.773 13.645 1.00 40.38 228 LYS A C 1
ATOM 1846 O O . LYS A 1 228 ? 21.737 12.245 14.022 1.00 40.38 228 LYS A O 1
ATOM 1851 N N . ASP A 1 229 ? 23.581 13.472 14.453 1.00 40.16 229 ASP A N 1
ATOM 1852 C CA . ASP A 1 229 ? 23.320 13.765 15.870 1.00 40.16 229 ASP A CA 1
ATOM 1853 C C . ASP A 1 229 ? 22.747 15.177 16.135 1.00 40.16 229 ASP A C 1
ATOM 1855 O O . ASP A 1 229 ? 22.415 15.510 17.278 1.00 40.16 229 ASP A O 1
ATOM 1859 N N . SER A 1 230 ? 22.598 16.020 15.108 1.00 38.69 230 SER A N 1
ATOM 1860 C CA . SER A 1 230 ? 22.002 17.351 15.229 1.00 38.69 230 SER A CA 1
ATOM 1861 C C . SER A 1 230 ? 20.472 17.236 15.150 1.00 38.69 230 SER A C 1
ATOM 1863 O O . SER A 1 230 ? 19.885 16.696 14.215 1.00 38.69 230 SER A O 1
ATOM 1865 N N . LYS A 1 231 ? 19.792 17.705 16.199 1.00 44.78 231 LYS A N 1
ATOM 1866 C CA . LYS A 1 231 ? 18.323 17.711 16.305 1.00 44.78 231 LYS A CA 1
ATOM 1867 C C . LYS A 1 231 ? 17.670 18.859 15.527 1.00 44.78 231 LYS A C 1
ATOM 1869 O O . LYS A 1 231 ? 16.476 19.090 15.715 1.00 44.78 231 LYS A O 1
ATOM 1874 N N . GLU A 1 232 ? 18.414 19.621 14.727 1.00 46.41 232 GLU A N 1
ATOM 1875 C CA . GLU A 1 232 ? 17.858 20.811 14.087 1.00 46.41 232 GLU A CA 1
ATOM 1876 C C . GLU A 1 232 ? 17.193 20.456 12.747 1.00 46.41 232 GLU A C 1
ATOM 1878 O O . GLU A 1 232 ? 17.849 19.978 11.822 1.00 46.41 232 GLU A O 1
ATOM 1883 N N . PRO A 1 233 ? 15.865 20.636 12.621 1.00 52.72 233 PRO A N 1
ATOM 1884 C CA . PRO A 1 233 ? 15.163 20.331 11.386 1.00 52.72 233 PRO A CA 1
ATOM 1885 C C . PRO A 1 233 ? 15.563 21.314 10.286 1.00 52.72 233 PRO A C 1
ATOM 1887 O O . PRO A 1 233 ? 15.709 22.508 10.538 1.00 52.72 233 PRO A O 1
ATOM 1890 N N . PHE A 1 234 ? 15.632 20.819 9.047 1.00 56.03 234 PHE A N 1
ATOM 1891 C CA . PHE A 1 234 ? 15.821 21.635 7.845 1.00 56.03 234 PHE A CA 1
ATOM 1892 C C . PHE A 1 234 ? 14.884 22.854 7.866 1.00 56.03 234 PHE A C 1
ATOM 1894 O O . PHE A 1 234 ? 13.654 22.714 7.838 1.00 56.03 234 PHE A O 1
ATOM 1901 N N . THR A 1 235 ? 15.452 24.056 7.965 1.00 60.78 235 THR A N 1
ATOM 1902 C CA . THR A 1 235 ? 14.682 25.252 8.311 1.00 60.78 235 THR A CA 1
ATOM 1903 C C . THR A 1 235 ? 14.055 25.906 7.080 1.00 60.78 235 THR A C 1
ATOM 1905 O O . THR A 1 235 ? 14.401 25.647 5.923 1.00 60.78 235 THR A O 1
ATOM 1908 N N . LYS A 1 236 ? 13.118 26.832 7.315 1.00 62.19 236 LYS A N 1
ATOM 1909 C CA . LYS A 1 236 ? 12.590 27.699 6.250 1.00 62.19 236 LYS A CA 1
ATOM 1910 C C . LYS A 1 236 ? 13.703 28.517 5.583 1.00 62.19 236 LYS A C 1
ATOM 1912 O O . LYS A 1 236 ? 13.597 28.810 4.392 1.00 62.19 236 LYS A O 1
ATOM 1917 N N . ASP A 1 237 ? 14.730 28.894 6.340 1.00 64.75 237 ASP A N 1
ATOM 1918 C CA . ASP A 1 237 ? 15.872 29.633 5.812 1.00 64.75 237 ASP A CA 1
ATOM 1919 C C . ASP A 1 237 ? 16.712 28.744 4.887 1.00 64.75 237 ASP A C 1
ATOM 1921 O O . ASP A 1 237 ? 17.050 29.162 3.783 1.00 64.75 237 ASP A O 1
ATOM 1925 N N . ASP A 1 238 ? 16.892 27.469 5.232 1.00 68.75 238 ASP A N 1
ATOM 1926 C CA . ASP A 1 238 ? 17.564 26.492 4.365 1.00 68.75 238 ASP A CA 1
ATOM 1927 C C . ASP A 1 238 ? 16.782 26.245 3.071 1.00 68.75 238 ASP A C 1
ATOM 1929 O O . ASP A 1 238 ? 17.363 26.224 1.983 1.00 68.75 238 ASP A O 1
ATOM 1933 N N . PHE A 1 239 ? 15.444 26.208 3.143 1.00 67.50 239 PHE A N 1
ATOM 1934 C CA . PHE A 1 239 ? 14.583 26.237 1.952 1.00 67.50 239 PHE A CA 1
ATOM 1935 C C . PHE A 1 239 ? 14.779 27.502 1.103 1.00 67.50 239 PHE A C 1
ATOM 1937 O O . PHE A 1 239 ? 14.651 27.452 -0.123 1.00 67.50 239 PHE A O 1
ATOM 1944 N N . CYS A 1 240 ? 15.063 28.647 1.728 1.00 67.44 240 CYS A N 1
ATOM 1945 C CA . CYS A 1 240 ? 15.345 29.894 1.022 1.00 67.44 240 CYS A CA 1
ATOM 1946 C C . CYS A 1 240 ? 16.733 29.884 0.372 1.00 67.44 240 CYS A C 1
ATOM 1948 O O . CYS A 1 240 ? 16.848 30.345 -0.764 1.00 67.44 240 CYS A O 1
ATOM 1950 N N . LYS A 1 241 ? 17.737 29.284 1.024 1.00 70.12 241 LYS A N 1
ATOM 1951 C CA . LYS A 1 241 ? 19.081 29.078 0.466 1.00 70.12 241 LYS A CA 1
ATOM 1952 C C . LYS A 1 241 ? 19.026 28.219 -0.797 1.00 70.12 241 LYS A C 1
ATOM 1954 O O . LYS A 1 241 ? 19.493 28.645 -1.848 1.00 70.12 241 LYS A O 1
ATOM 1959 N N . ILE A 1 242 ? 18.367 27.056 -0.754 1.00 68.44 242 ILE A N 1
ATOM 1960 C CA . ILE A 1 242 ? 18.332 26.119 -1.896 1.00 68.44 242 ILE A CA 1
ATOM 1961 C C . ILE A 1 242 ? 17.499 26.595 -3.097 1.00 68.44 242 ILE A C 1
ATOM 1963 O O . ILE A 1 242 ? 17.632 26.019 -4.172 1.00 68.44 242 ILE A O 1
ATOM 1967 N N . ARG A 1 243 ? 16.642 27.614 -2.956 1.00 71.56 243 ARG A N 1
ATOM 1968 C CA . ARG A 1 243 ? 15.861 28.188 -4.077 1.00 71.56 243 ARG A CA 1
ATOM 1969 C C . ARG A 1 243 ? 16.431 29.501 -4.624 1.00 71.56 243 ARG A C 1
ATOM 1971 O O . ARG A 1 243 ? 15.894 30.001 -5.605 1.00 71.56 243 ARG A O 1
ATOM 1978 N N . GLY A 1 244 ? 17.451 30.043 -3.951 1.00 69.88 244 GLY A N 1
ATOM 1979 C CA . GLY A 1 244 ? 18.240 31.215 -4.322 1.00 69.88 244 GLY A CA 1
ATOM 1980 C C . GLY A 1 244 ? 17.488 32.494 -4.744 1.00 69.88 244 GLY A C 1
ATOM 1981 O O . GLY A 1 244 ? 16.253 32.588 -4.676 1.00 69.88 244 GLY A O 1
ATOM 1982 N N . PRO A 1 245 ? 18.242 33.525 -5.161 1.00 69.75 245 PRO A N 1
ATOM 1983 C CA . PRO A 1 245 ? 19.634 33.736 -4.773 1.00 69.75 245 PRO A CA 1
ATOM 1984 C C . PRO A 1 245 ? 19.722 34.046 -3.270 1.00 69.75 245 PRO A C 1
ATOM 1986 O O . PRO A 1 245 ? 18.872 34.750 -2.717 1.00 69.75 245 PRO A O 1
ATOM 1989 N N . TRP A 1 246 ? 20.732 33.499 -2.606 1.00 73.62 246 TRP A N 1
ATOM 1990 C CA . TRP A 1 246 ? 21.048 33.762 -1.206 1.00 73.62 246 TRP A CA 1
ATOM 1991 C C . TRP A 1 246 ? 22.493 34.226 -1.110 1.00 73.62 246 TRP A C 1
ATOM 1993 O O . TRP A 1 246 ? 23.387 33.572 -1.638 1.00 73.62 246 TRP A O 1
ATOM 2003 N N . THR A 1 247 ? 22.723 35.353 -0.447 1.00 76.81 247 THR A N 1
ATOM 2004 C CA . THR A 1 247 ? 24.068 35.882 -0.230 1.00 76.81 247 THR A CA 1
ATOM 2005 C C . THR A 1 247 ? 24.483 35.571 1.192 1.00 76.81 247 THR A C 1
ATOM 2007 O O . THR A 1 247 ? 23.771 35.931 2.131 1.00 76.81 247 THR A O 1
ATOM 2010 N N . ASN A 1 248 ? 25.627 34.910 1.344 1.00 70.75 248 ASN A N 1
ATOM 2011 C CA . ASN A 1 248 ? 26.203 34.646 2.646 1.00 70.75 248 ASN A CA 1
ATOM 2012 C C . ASN A 1 248 ? 26.559 35.990 3.311 1.00 70.75 248 ASN A C 1
ATOM 2014 O O . ASN A 1 248 ? 27.377 36.731 2.761 1.00 70.75 248 ASN A O 1
ATOM 2018 N N . PRO A 1 249 ? 25.960 36.332 4.465 1.00 72.88 249 PRO A N 1
ATOM 2019 C C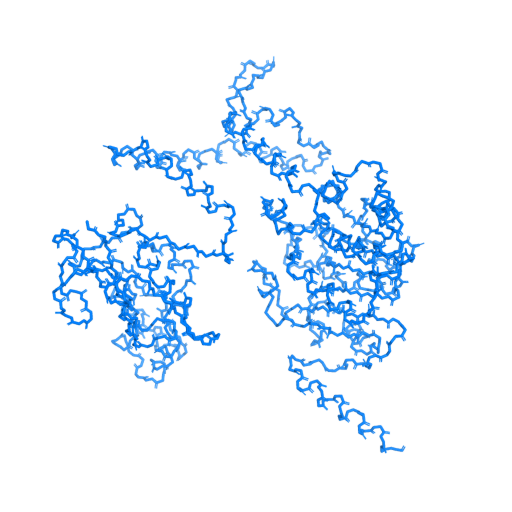A . PRO A 1 249 ? 26.210 37.610 5.125 1.00 72.88 249 PRO A CA 1
ATOM 2020 C C . PRO A 1 249 ? 27.634 37.738 5.691 1.00 72.88 249 PRO A C 1
ATOM 2022 O O . PRO A 1 249 ? 28.083 38.858 5.916 1.00 72.88 249 PRO A O 1
ATOM 2025 N N . GLU A 1 250 ? 28.347 36.626 5.898 1.00 74.81 250 GLU A N 1
ATOM 2026 C CA . GLU A 1 250 ? 29.711 36.609 6.440 1.00 74.81 250 GLU A CA 1
ATOM 2027 C C . GLU A 1 250 ? 30.782 36.639 5.344 1.00 74.81 250 GLU A C 1
ATOM 2029 O O . GLU A 1 250 ? 31.783 37.340 5.480 1.00 74.81 250 GLU A O 1
ATOM 2034 N N . THR A 1 251 ? 30.577 35.908 4.242 1.00 76.50 251 THR A N 1
ATOM 2035 C CA . THR A 1 251 ? 31.569 35.808 3.151 1.00 76.50 251 THR A CA 1
ATOM 2036 C C . THR A 1 251 ? 31.252 36.695 1.946 1.00 76.50 251 THR A C 1
ATOM 2038 O O . THR A 1 251 ? 32.117 36.914 1.102 1.00 76.50 251 THR A O 1
ATOM 2041 N N . GLY A 1 252 ? 30.024 37.213 1.840 1.00 78.44 252 GLY A N 1
ATOM 2042 C CA . GLY A 1 252 ? 29.549 38.003 0.699 1.00 78.44 252 GLY A CA 1
ATOM 2043 C C . GLY A 1 252 ? 29.294 37.192 -0.579 1.00 78.44 252 GLY A C 1
ATOM 2044 O O . GLY A 1 252 ? 28.860 37.753 -1.587 1.00 78.44 252 GLY A O 1
ATOM 2045 N N . GLU A 1 253 ? 29.537 35.880 -0.565 1.00 72.12 253 GLU A N 1
ATOM 2046 C CA . GLU A 1 253 ? 29.322 35.010 -1.721 1.00 72.12 253 GLU A CA 1
ATOM 2047 C C . GLU A 1 253 ? 27.833 34.785 -1.983 1.00 72.12 253 GLU A C 1
ATOM 2049 O O . GLU A 1 253 ? 27.053 34.521 -1.069 1.00 72.12 253 GLU A O 1
ATOM 2054 N N . THR A 1 254 ? 27.430 34.867 -3.253 1.00 73.94 254 THR A N 1
ATOM 2055 C CA . THR A 1 254 ? 26.040 34.646 -3.665 1.00 73.94 254 THR A CA 1
ATOM 2056 C C . THR A 1 254 ? 25.869 33.250 -4.244 1.00 73.94 254 THR A C 1
ATOM 2058 O O . THR A 1 254 ? 26.512 32.869 -5.220 1.00 73.94 254 THR A O 1
ATOM 2061 N N . PHE A 1 255 ? 24.970 32.491 -3.634 1.00 72.88 255 PHE A N 1
ATOM 2062 C CA . PHE A 1 255 ? 24.522 31.191 -4.084 1.00 72.88 255 PHE A CA 1
ATOM 2063 C C . PHE A 1 255 ? 23.174 31.333 -4.797 1.00 72.88 255 PHE A C 1
ATOM 2065 O O . PHE A 1 255 ? 22.158 31.644 -4.182 1.00 72.88 255 PHE A O 1
ATOM 2072 N N . GLU A 1 256 ? 23.155 31.071 -6.103 1.00 72.88 256 GLU A N 1
ATOM 2073 C CA . GLU A 1 256 ? 21.964 31.208 -6.963 1.00 72.88 256 GLU A CA 1
ATOM 2074 C C . GLU A 1 256 ? 20.844 30.192 -6.667 1.00 72.88 256 GLU A C 1
ATOM 2076 O O . GLU A 1 256 ? 19.758 30.283 -7.235 1.00 72.88 256 GLU A O 1
ATOM 2081 N N . GLY A 1 257 ? 21.066 29.249 -5.747 1.00 63.97 257 GLY A N 1
ATOM 2082 C CA . GLY A 1 257 ? 20.123 28.181 -5.437 1.00 63.97 257 GLY A CA 1
ATOM 2083 C C . GLY A 1 257 ? 20.268 26.962 -6.352 1.00 63.97 257 GLY A C 1
ATOM 2084 O O . GLY A 1 257 ? 20.843 27.004 -7.436 1.00 63.97 257 GLY A O 1
ATOM 2085 N N . PHE A 1 258 ? 19.736 25.835 -5.890 1.00 59.81 258 PHE A N 1
ATOM 2086 C CA . PHE A 1 258 ? 19.624 24.574 -6.627 1.00 59.81 258 PHE A CA 1
ATOM 2087 C C . PHE A 1 258 ? 18.351 24.487 -7.471 1.00 59.81 258 PHE A C 1
ATOM 2089 O O . PHE A 1 258 ? 18.304 23.761 -8.466 1.00 59.81 258 PHE A O 1
ATOM 2096 N N . PHE A 1 259 ? 17.316 25.219 -7.068 1.00 64.69 259 PHE A N 1
ATOM 2097 C CA . PHE A 1 259 ? 16.032 25.278 -7.748 1.00 64.69 259 PHE A CA 1
ATOM 2098 C C . PHE A 1 259 ? 15.786 26.686 -8.273 1.00 64.69 259 PHE A C 1
ATOM 2100 O O . PHE A 1 259 ? 16.056 27.659 -7.578 1.00 64.69 259 PHE A O 1
ATOM 2107 N N . ASP A 1 260 ? 15.208 26.793 -9.470 1.00 74.06 260 ASP A N 1
ATOM 2108 C CA . ASP A 1 260 ? 14.703 28.071 -9.963 1.00 74.06 260 ASP A CA 1
ATOM 2109 C C . ASP A 1 260 ? 13.603 28.588 -9.024 1.00 74.06 260 ASP A C 1
ATOM 2111 O O . ASP A 1 260 ? 12.562 27.943 -8.849 1.00 74.06 260 ASP A O 1
ATOM 2115 N N . ARG A 1 261 ? 13.835 29.762 -8.425 1.00 68.88 261 ARG A N 1
ATOM 2116 C CA . ARG A 1 261 ? 12.952 30.379 -7.427 1.00 68.88 261 ARG A CA 1
ATOM 2117 C C . ARG A 1 261 ? 11.494 30.430 -7.876 1.00 68.88 261 ARG A C 1
ATOM 2119 O O . ARG A 1 261 ? 10.599 30.162 -7.073 1.00 68.88 261 ARG A O 1
ATOM 2126 N N . TYR A 1 262 ? 11.244 30.810 -9.128 1.00 69.31 262 TYR A N 1
ATOM 2127 C CA . TYR A 1 262 ? 9.889 31.000 -9.644 1.00 69.31 262 TYR A CA 1
ATOM 2128 C C . TYR A 1 262 ? 9.170 29.667 -9.834 1.00 69.31 262 TYR A C 1
ATOM 2130 O O . TYR A 1 262 ? 8.051 29.503 -9.348 1.00 69.31 262 TYR A O 1
ATOM 2138 N N . THR A 1 263 ? 9.832 28.702 -10.468 1.00 66.25 263 THR A N 1
ATOM 2139 C CA . THR A 1 263 ? 9.301 27.353 -10.694 1.00 66.25 263 THR A CA 1
ATOM 2140 C C . THR A 1 263 ? 9.039 26.633 -9.374 1.00 66.25 263 THR A C 1
ATOM 2142 O O . THR A 1 263 ? 7.989 26.017 -9.200 1.00 66.25 263 THR A O 1
ATOM 2145 N N . PHE A 1 264 ? 9.960 26.746 -8.415 1.00 65.81 264 PHE A N 1
ATOM 2146 C CA . PHE A 1 264 ? 9.825 26.120 -7.102 1.00 65.81 264 PHE A CA 1
ATOM 2147 C C . PHE A 1 264 ? 8.655 26.707 -6.305 1.00 65.81 264 PHE A C 1
ATOM 2149 O O . PHE A 1 264 ? 7.825 25.970 -5.774 1.00 65.81 264 PHE A O 1
ATOM 2156 N N . ASN A 1 265 ? 8.530 28.038 -6.284 1.00 68.44 265 ASN A N 1
ATOM 2157 C CA . ASN A 1 265 ? 7.407 28.711 -5.631 1.00 68.44 265 ASN A CA 1
ATOM 2158 C C . ASN A 1 265 ? 6.067 28.379 -6.303 1.00 68.44 265 ASN A C 1
ATOM 2160 O O . ASN A 1 265 ? 5.070 28.196 -5.607 1.00 68.44 265 ASN A O 1
ATOM 2164 N N . ALA A 1 266 ? 6.037 28.281 -7.637 1.00 69.25 266 ALA A N 1
ATOM 2165 C CA . ALA A 1 266 ? 4.845 27.876 -8.374 1.00 69.25 266 ALA A CA 1
ATOM 2166 C C . ALA A 1 266 ? 4.427 26.440 -8.025 1.00 69.25 266 ALA A C 1
ATOM 2168 O O . ALA A 1 266 ? 3.254 26.212 -7.755 1.00 69.25 266 ALA A O 1
ATOM 2169 N N . ALA A 1 267 ? 5.379 25.505 -7.930 1.00 66.94 267 ALA A N 1
ATOM 2170 C CA . ALA A 1 267 ? 5.106 24.123 -7.539 1.00 66.94 267 ALA A CA 1
ATOM 2171 C C . ALA A 1 267 ? 4.585 24.007 -6.095 1.00 66.94 267 ALA A C 1
ATOM 2173 O O . ALA A 1 267 ? 3.649 23.253 -5.839 1.00 66.94 267 ALA A O 1
ATOM 2174 N N . ILE A 1 268 ? 5.147 24.777 -5.152 1.00 69.56 268 ILE A N 1
ATOM 2175 C CA . ILE A 1 268 ? 4.627 24.842 -3.775 1.00 69.56 268 ILE A CA 1
ATOM 2176 C C . ILE A 1 268 ? 3.200 25.386 -3.770 1.00 69.56 268 ILE A C 1
ATOM 2178 O O . ILE A 1 268 ? 2.341 24.841 -3.081 1.00 69.56 268 ILE A O 1
ATOM 2182 N N . LYS A 1 269 ? 2.944 26.453 -4.533 1.00 74.00 269 LYS A N 1
ATOM 2183 C CA . LYS A 1 269 ? 1.617 27.060 -4.625 1.00 74.00 269 LYS A CA 1
ATOM 2184 C C . LYS A 1 269 ? 0.595 26.090 -5.223 1.00 74.00 269 LYS A C 1
ATOM 2186 O O . LYS A 1 269 ? -0.464 25.925 -4.636 1.00 74.00 269 LYS A O 1
ATOM 2191 N N . GLU A 1 270 ? 0.926 25.418 -6.322 1.00 73.88 270 GLU A N 1
ATOM 2192 C CA . GLU A 1 270 ? 0.065 24.408 -6.953 1.00 73.88 270 GLU A CA 1
ATOM 2193 C C . GLU A 1 270 ? -0.224 23.243 -5.995 1.00 73.88 270 GLU A C 1
ATOM 2195 O O . GLU A 1 270 ? -1.370 22.818 -5.857 1.00 73.88 270 GLU A O 1
ATOM 2200 N N . PHE A 1 271 ? 0.795 22.762 -5.273 1.00 72.44 271 PHE A N 1
ATOM 2201 C CA . PHE A 1 271 ? 0.611 21.736 -4.249 1.00 72.44 271 PHE A CA 1
ATOM 2202 C C . PHE A 1 271 ? -0.320 22.210 -3.129 1.00 72.44 271 PHE A C 1
ATOM 2204 O O . PHE A 1 271 ? -1.210 21.471 -2.719 1.00 72.44 271 PHE A O 1
ATOM 2211 N N . GLU A 1 272 ? -0.137 23.436 -2.641 1.00 71.31 272 GLU A N 1
ATOM 2212 C CA . GLU A 1 272 ? -0.960 24.012 -1.579 1.00 71.31 272 GLU A CA 1
ATOM 2213 C C . GLU A 1 272 ? -2.412 24.235 -2.033 1.00 71.31 272 GLU A C 1
ATOM 2215 O O . GLU A 1 272 ? -3.336 23.911 -1.289 1.00 71.31 272 GLU A O 1
ATOM 2220 N N . GLU A 1 273 ? -2.629 24.702 -3.263 1.00 76.75 273 GLU A N 1
ATOM 2221 C CA . GLU A 1 273 ? -3.959 24.833 -3.873 1.00 76.75 273 GLU A CA 1
ATOM 2222 C C . GLU A 1 273 ? -4.639 23.466 -4.009 1.00 76.75 273 GLU A C 1
ATOM 2224 O O . GLU A 1 273 ? -5.778 23.294 -3.571 1.00 76.75 273 GLU A O 1
ATOM 2229 N N . LYS A 1 274 ? -3.923 22.454 -4.517 1.00 70.69 274 LYS A N 1
ATOM 2230 C CA . LYS A 1 274 ? -4.443 21.084 -4.632 1.00 70.69 274 LYS A CA 1
ATOM 2231 C C . LYS A 1 274 ? -4.720 20.464 -3.260 1.00 70.69 274 LYS A C 1
ATOM 2233 O O . LYS A 1 274 ? -5.712 19.761 -3.079 1.00 70.69 274 LYS A O 1
ATOM 2238 N N . ARG A 1 275 ? -3.878 20.752 -2.264 1.00 74.19 275 ARG A N 1
ATOM 2239 C CA . ARG A 1 275 ? -4.076 20.335 -0.868 1.00 74.19 275 ARG A CA 1
ATOM 2240 C C . ARG A 1 275 ? -5.332 20.966 -0.273 1.00 74.19 275 ARG A C 1
ATOM 2242 O O . ARG A 1 275 ? -6.035 20.286 0.468 1.00 74.19 275 ARG A O 1
ATOM 2249 N N . GLN A 1 276 ? -5.606 22.236 -0.574 1.00 73.94 276 GLN A N 1
ATOM 2250 C CA . GLN A 1 276 ? -6.825 22.928 -0.147 1.00 73.94 276 GLN A CA 1
ATOM 2251 C C . GLN A 1 276 ? -8.071 22.399 -0.869 1.00 73.94 276 GLN A C 1
ATOM 2253 O O . GLN A 1 276 ? -9.100 22.209 -0.228 1.00 73.94 276 GLN A O 1
ATOM 2258 N N . GLU A 1 277 ? -7.978 22.096 -2.166 1.00 74.06 277 GLU A N 1
ATOM 2259 C CA . GLU A 1 277 ? -9.061 21.461 -2.932 1.00 74.06 277 GLU A CA 1
ATOM 2260 C C . GLU A 1 277 ? -9.440 20.094 -2.334 1.00 74.06 277 GLU A C 1
ATOM 2262 O O . GLU A 1 277 ? -10.616 19.798 -2.126 1.00 74.06 277 GLU A O 1
ATOM 2267 N N . LEU A 1 278 ? -8.435 19.285 -1.992 1.00 72.00 278 LEU A N 1
ATOM 2268 C CA . LEU A 1 278 ? -8.596 17.934 -1.442 1.00 72.00 278 LEU A CA 1
ATOM 2269 C C . LEU A 1 278 ? -8.667 17.906 0.097 1.00 72.00 278 LEU A C 1
ATOM 2271 O O . LEU A 1 278 ? -8.546 16.845 0.712 1.00 72.00 278 LEU A O 1
ATOM 2275 N N . ALA A 1 279 ? -8.835 19.068 0.732 1.00 69.12 279 ALA A N 1
ATOM 2276 C CA . ALA A 1 279 ? -8.701 19.226 2.174 1.00 69.12 279 ALA A CA 1
ATOM 2277 C C . ALA A 1 279 ? -9.784 18.495 2.978 1.00 69.12 279 ALA A C 1
ATOM 2279 O O . ALA A 1 279 ? -9.491 17.864 3.997 1.00 69.12 279 ALA A O 1
ATOM 2280 N N . ASP A 1 280 ? -11.036 18.598 2.529 1.00 74.19 280 ASP A N 1
ATOM 2281 C CA . ASP A 1 280 ? -12.196 18.006 3.196 1.00 74.19 280 ASP A CA 1
ATOM 2282 C C . ASP A 1 280 ? -12.481 16.610 2.633 1.00 74.19 280 ASP A C 1
ATOM 2284 O O . ASP A 1 280 ? -13.489 16.365 1.969 1.00 74.19 280 ASP A O 1
ATOM 2288 N N . TYR A 1 281 ? -11.567 15.680 2.909 1.00 77.00 281 TYR A N 1
ATOM 2289 C CA . TYR A 1 281 ? -11.636 14.296 2.437 1.00 77.00 281 TYR A CA 1
ATOM 2290 C C . TYR A 1 281 ? -12.876 13.528 2.932 1.00 77.00 281 TYR A C 1
ATOM 2292 O O . TYR A 1 281 ? -13.158 12.441 2.431 1.00 77.00 281 TYR A O 1
ATOM 2300 N N . LEU A 1 282 ? -13.607 14.052 3.923 1.00 74.94 282 LEU A N 1
ATOM 2301 C CA . LEU A 1 282 ? -14.835 13.453 4.452 1.00 74.94 282 LEU A CA 1
ATOM 2302 C C . LEU A 1 282 ? -16.061 13.722 3.563 1.00 74.94 282 LEU A C 1
ATOM 2304 O O . LEU A 1 282 ? -17.131 13.174 3.836 1.00 74.94 282 LEU A O 1
ATOM 2308 N N . ARG A 1 283 ? -15.943 14.563 2.524 1.00 72.75 283 ARG A N 1
ATOM 2309 C CA . ARG A 1 283 ? -17.038 14.811 1.578 1.00 72.75 283 ARG A CA 1
ATOM 2310 C C . ARG A 1 283 ? -17.270 13.604 0.658 1.00 72.75 283 ARG A C 1
ATOM 2312 O O . ARG A 1 283 ? -16.306 13.054 0.120 1.00 72.75 283 ARG A O 1
ATOM 2319 N N . PRO A 1 284 ? -18.534 13.215 0.414 1.00 61.78 284 PRO A N 1
ATOM 2320 C CA . PRO A 1 284 ? -18.859 12.209 -0.593 1.00 61.78 284 PRO A CA 1
ATOM 2321 C C . PRO A 1 284 ? -18.341 12.616 -1.983 1.00 61.78 284 PRO A C 1
ATOM 2323 O O . PRO A 1 284 ? -18.455 13.776 -2.370 1.00 61.78 284 PRO A O 1
ATOM 2326 N N . GLY A 1 285 ? -17.798 11.661 -2.746 1.00 56.94 285 GLY A N 1
ATOM 2327 C CA . GLY A 1 285 ? -17.411 11.861 -4.153 1.00 56.94 285 GLY A CA 1
ATOM 2328 C C . GLY A 1 285 ? -15.958 12.278 -4.418 1.00 56.94 285 GLY A C 1
ATOM 2329 O O . GLY A 1 285 ? -15.561 12.332 -5.580 1.00 56.94 285 GLY A O 1
ATOM 2330 N N . ILE A 1 286 ? -15.135 12.518 -3.390 1.00 59.12 286 ILE A N 1
ATOM 2331 C CA . ILE A 1 286 ? -13.697 12.775 -3.576 1.00 59.12 286 ILE A CA 1
ATOM 2332 C C . ILE A 1 286 ? -12.959 11.446 -3.804 1.00 59.12 286 ILE A C 1
ATOM 2334 O O . ILE A 1 286 ? -12.841 10.623 -2.895 1.00 59.12 286 ILE A O 1
ATOM 2338 N N . ILE A 1 287 ? -12.463 11.241 -5.029 1.00 55.28 287 ILE A N 1
ATOM 2339 C CA . ILE A 1 287 ? -11.698 10.045 -5.434 1.00 55.28 287 ILE A CA 1
ATOM 2340 C C . ILE A 1 287 ? -10.184 10.253 -5.229 1.00 55.28 287 ILE A C 1
ATOM 2342 O O . ILE A 1 287 ? -9.462 9.300 -4.937 1.00 55.28 287 ILE A O 1
ATOM 2346 N N . GLU A 1 288 ? -9.700 11.493 -5.358 1.00 59.00 288 GLU A N 1
ATOM 2347 C CA . GLU A 1 288 ? -8.276 11.842 -5.268 1.00 59.00 288 GLU A CA 1
ATOM 2348 C C . GLU A 1 288 ? -7.837 12.164 -3.829 1.00 59.00 288 GLU A C 1
ATOM 2350 O O . GLU A 1 288 ? -8.565 12.778 -3.055 1.00 59.00 288 GLU A O 1
ATOM 2355 N N . ASP A 1 289 ? -6.612 11.771 -3.476 1.00 59.53 289 ASP A N 1
ATOM 2356 C CA . ASP A 1 289 ? -5.983 12.044 -2.179 1.00 59.53 289 ASP A CA 1
ATOM 2357 C C . ASP A 1 289 ? -4.666 12.791 -2.398 1.00 59.53 289 ASP A C 1
ATOM 2359 O O . ASP A 1 289 ? -3.829 12.340 -3.185 1.00 59.53 289 ASP A O 1
ATOM 2363 N N . ILE A 1 290 ? -4.463 13.894 -1.672 1.00 60.88 290 ILE A N 1
ATOM 2364 C CA . ILE A 1 290 ? -3.254 14.719 -1.743 1.00 60.88 290 ILE A CA 1
ATOM 2365 C C . ILE A 1 290 ? -1.970 13.918 -1.464 1.00 60.88 290 ILE A C 1
ATOM 2367 O O . ILE A 1 290 ? -0.924 14.203 -2.046 1.00 60.88 290 ILE A O 1
ATOM 2371 N N . PHE A 1 291 ? -2.035 12.854 -0.661 1.00 52.34 291 PHE A N 1
ATOM 2372 C CA . PHE A 1 291 ? -0.885 11.982 -0.404 1.00 52.34 291 PHE A CA 1
ATOM 2373 C C . PHE A 1 291 ? -0.555 11.033 -1.555 1.00 52.34 291 PHE A C 1
ATOM 2375 O O . PHE A 1 291 ? 0.571 10.548 -1.622 1.00 52.34 291 PHE A O 1
ATOM 2382 N N . SER A 1 292 ? -1.458 10.844 -2.523 1.00 54.59 292 SER A N 1
ATOM 2383 C CA . SER A 1 292 ? -1.120 10.166 -3.786 1.00 54.59 292 SER A CA 1
ATOM 2384 C C . SER A 1 292 ? -0.093 10.960 -4.607 1.00 54.59 292 SER A C 1
ATOM 2386 O O . SER A 1 292 ? 0.553 10.402 -5.491 1.00 54.59 292 SER A O 1
ATOM 2388 N N . TYR A 1 293 ? 0.077 12.254 -4.303 1.00 57.38 293 TYR A N 1
ATOM 2389 C CA . TYR A 1 293 ? 1.088 13.130 -4.900 1.00 57.38 293 TYR A CA 1
ATOM 2390 C C . TYR A 1 293 ? 2.393 13.166 -4.093 1.00 57.38 293 TYR A C 1
ATOM 2392 O O . TYR A 1 293 ? 3.412 13.638 -4.600 1.00 57.38 293 TYR A O 1
ATOM 2400 N N . ILE A 1 294 ? 2.391 12.659 -2.855 1.00 51.16 294 ILE A N 1
ATOM 2401 C CA . ILE A 1 294 ? 3.592 12.572 -2.025 1.00 51.16 294 ILE A CA 1
ATOM 2402 C C . ILE A 1 294 ? 4.285 11.253 -2.345 1.00 51.16 294 ILE A C 1
ATOM 2404 O O . ILE A 1 294 ? 3.741 10.167 -2.149 1.00 51.16 294 ILE A O 1
ATOM 2408 N N . ARG A 1 295 ? 5.510 11.348 -2.872 1.00 46.53 295 ARG A N 1
ATOM 2409 C CA . ARG A 1 295 ? 6.289 10.158 -3.211 1.00 46.53 295 ARG A CA 1
ATOM 2410 C C . ARG A 1 295 ? 6.543 9.311 -1.962 1.00 46.53 295 ARG A C 1
ATOM 2412 O O . ARG A 1 295 ? 6.917 9.875 -0.932 1.00 46.53 295 ARG A O 1
ATOM 2419 N N . PRO A 1 296 ? 6.436 7.972 -2.062 1.00 46.72 296 PRO A N 1
ATOM 2420 C CA . PRO A 1 296 ? 6.927 7.090 -1.017 1.00 46.72 296 PRO A CA 1
ATOM 2421 C C . PRO A 1 296 ? 8.398 7.416 -0.753 1.00 46.72 296 PRO A C 1
ATOM 2423 O O . PRO A 1 296 ? 9.218 7.408 -1.677 1.00 46.72 296 PRO A O 1
ATOM 2426 N N . LEU A 1 297 ? 8.729 7.742 0.495 1.00 45.34 297 LEU A N 1
ATOM 2427 C CA . LEU A 1 297 ? 10.121 7.882 0.902 1.00 45.34 297 LEU A CA 1
ATOM 2428 C C . LEU A 1 297 ? 10.801 6.511 0.767 1.00 45.34 297 LEU A C 1
ATOM 2430 O O . LEU A 1 297 ? 10.162 5.478 0.965 1.00 45.34 297 LEU A O 1
ATOM 2434 N N . LYS A 1 298 ? 12.098 6.484 0.434 1.00 44.47 298 LYS A N 1
ATOM 2435 C CA . LYS A 1 298 ? 12.915 5.257 0.488 1.00 44.47 298 LYS A CA 1
ATOM 2436 C C . LYS A 1 298 ? 13.201 4.887 1.951 1.00 44.47 298 LYS A C 1
ATOM 2438 O O . LYS A 1 298 ? 14.348 4.905 2.382 1.00 44.47 298 LYS A O 1
ATOM 2443 N N . THR A 1 299 ? 12.159 4.619 2.725 1.00 49.53 299 THR A N 1
ATOM 2444 C CA . THR A 1 299 ? 12.253 4.053 4.072 1.00 49.53 299 THR A CA 1
ATOM 2445 C C . THR A 1 299 ? 11.897 2.566 4.008 1.00 49.53 299 THR A C 1
ATOM 2447 O O . THR A 1 299 ? 11.241 2.120 3.066 1.00 49.53 299 THR A O 1
ATOM 2450 N N . ASN A 1 300 ? 12.324 1.779 4.999 1.00 50.38 300 ASN A N 1
ATOM 2451 C CA . ASN A 1 300 ? 11.947 0.360 5.114 1.00 50.38 300 ASN A CA 1
ATOM 2452 C C . ASN A 1 300 ? 10.462 0.172 5.500 1.00 50.38 300 ASN A C 1
ATOM 2454 O O . ASN A 1 300 ? 9.960 -0.952 5.568 1.00 50.38 300 ASN A O 1
ATOM 2458 N N . GLN A 1 301 ? 9.734 1.274 5.692 1.00 59.88 301 GLN A N 1
ATOM 2459 C CA . GLN A 1 301 ? 8.334 1.271 6.063 1.00 59.88 301 GLN A CA 1
ATOM 2460 C C . GLN A 1 301 ? 7.440 1.050 4.851 1.00 59.88 301 GLN A C 1
ATOM 2462 O O . GLN A 1 301 ? 7.369 1.842 3.912 1.00 59.88 301 GLN A O 1
ATOM 2467 N N . ILE A 1 302 ? 6.687 -0.039 4.915 1.00 67.81 302 ILE A N 1
ATOM 2468 C CA . ILE A 1 302 ? 5.758 -0.420 3.863 1.00 67.81 302 ILE A CA 1
ATOM 2469 C C . ILE A 1 302 ? 4.414 0.259 4.122 1.00 67.81 302 ILE A C 1
ATOM 2471 O O . ILE A 1 302 ? 3.742 -0.022 5.120 1.00 67.81 302 ILE A O 1
ATOM 2475 N N . PHE A 1 303 ? 4.019 1.154 3.218 1.00 76.62 303 PHE A N 1
ATOM 2476 C CA . PHE A 1 303 ? 2.728 1.838 3.255 1.00 76.62 303 PHE A CA 1
ATOM 2477 C C . PHE A 1 303 ? 1.632 0.957 2.654 1.00 76.62 303 PHE A C 1
ATOM 2479 O O . PHE A 1 303 ? 1.761 0.476 1.528 1.00 76.62 303 PHE A O 1
ATOM 2486 N N . THR A 1 304 ? 0.529 0.774 3.385 1.00 82.94 304 THR A N 1
ATOM 2487 C CA . THR A 1 304 ? -0.654 0.066 2.878 1.00 82.94 304 THR A CA 1
ATOM 2488 C C . THR A 1 304 ? -1.375 0.925 1.844 1.00 82.94 304 THR A C 1
ATOM 2490 O O . THR A 1 304 ? -1.822 2.021 2.187 1.00 82.94 304 THR A O 1
ATOM 2493 N N . PRO A 1 305 ? -1.537 0.465 0.589 1.00 83.31 305 PRO A N 1
ATOM 2494 C CA . PRO A 1 305 ? -2.274 1.234 -0.406 1.00 83.31 305 PRO A CA 1
ATOM 2495 C C . PRO A 1 305 ? -3.744 1.406 -0.019 1.00 83.31 305 PRO A C 1
ATOM 2497 O O . PRO A 1 305 ? -4.362 0.501 0.541 1.00 83.31 305 PRO A O 1
ATOM 2500 N N . ARG A 1 306 ? -4.346 2.529 -0.419 1.00 82.31 306 ARG A N 1
ATOM 2501 C CA . ARG A 1 306 ? -5.753 2.871 -0.141 1.00 82.31 306 ARG A CA 1
ATOM 2502 C C . ARG A 1 306 ? -6.756 1.784 -0.520 1.00 82.31 306 ARG A C 1
ATOM 2504 O O . ARG A 1 306 ? -7.693 1.550 0.237 1.00 82.31 306 ARG A O 1
ATOM 2511 N N . ARG A 1 307 ? -6.559 1.097 -1.652 1.00 87.25 307 ARG A N 1
ATOM 2512 C CA . ARG A 1 307 ? -7.432 -0.021 -2.065 1.00 87.25 307 ARG A CA 1
ATOM 2513 C C . ARG A 1 307 ? -7.415 -1.176 -1.061 1.00 87.25 307 ARG A C 1
ATOM 2515 O O . ARG A 1 307 ? -8.432 -1.820 -0.856 1.00 87.25 307 ARG A O 1
ATOM 2522 N N . ILE A 1 308 ? -6.260 -1.427 -0.443 1.00 90.50 308 ILE A N 1
ATOM 2523 C CA . ILE A 1 308 ? -6.085 -2.494 0.542 1.00 90.50 308 ILE A CA 1
ATOM 2524 C C . ILE A 1 308 ? -6.673 -2.056 1.880 1.00 90.50 308 ILE A C 1
ATOM 2526 O O . ILE A 1 308 ? -7.392 -2.838 2.485 1.00 90.50 308 ILE A O 1
ATOM 2530 N N . VAL A 1 309 ? -6.438 -0.806 2.303 1.00 91.94 309 VAL A N 1
ATOM 2531 C CA . VAL A 1 309 ? -7.060 -0.248 3.518 1.00 91.94 309 VAL A CA 1
ATOM 2532 C C . VAL A 1 309 ? -8.583 -0.323 3.433 1.00 91.94 309 VAL A C 1
ATOM 2534 O O . VAL A 1 309 ? -9.206 -0.848 4.346 1.00 91.94 309 VAL A O 1
ATOM 2537 N N . ASN A 1 310 ? -9.179 0.131 2.325 1.00 92.69 310 ASN A N 1
ATOM 2538 C CA . ASN A 1 310 ? -10.628 0.046 2.138 1.00 92.69 310 ASN A CA 1
ATOM 2539 C C . ASN A 1 310 ? -11.119 -1.399 2.163 1.00 92.69 310 ASN A C 1
ATOM 2541 O O . ASN A 1 310 ? -11.980 -1.707 2.972 1.00 92.69 310 ASN A O 1
ATOM 2545 N N . LYS A 1 311 ? -10.487 -2.298 1.396 1.00 94.56 311 LYS A N 1
ATOM 2546 C CA . LYS A 1 311 ? -10.849 -3.719 1.409 1.00 94.56 311 LYS A CA 1
ATOM 2547 C C . LYS A 1 311 ? -10.776 -4.336 2.812 1.00 94.56 311 LYS A C 1
ATOM 2549 O O . LYS A 1 311 ? -11.629 -5.136 3.158 1.00 94.56 311 LYS A O 1
ATOM 2554 N N . MET A 1 312 ? -9.773 -3.985 3.618 1.00 96.88 312 MET A N 1
ATOM 2555 C CA . MET A 1 312 ? -9.674 -4.469 5.000 1.00 96.88 312 MET A CA 1
ATOM 2556 C C . MET A 1 312 ? -10.818 -3.958 5.877 1.00 96.88 312 MET A C 1
ATOM 2558 O O . MET A 1 312 ? -11.351 -4.730 6.661 1.00 96.88 312 MET A O 1
ATOM 2562 N N . LEU A 1 313 ? -11.173 -2.677 5.764 1.00 97.12 313 LEU A N 1
ATOM 2563 C CA . LEU A 1 313 ? -12.264 -2.086 6.541 1.00 97.12 313 LEU A CA 1
ATOM 2564 C C . LEU A 1 313 ? -13.637 -2.611 6.095 1.00 97.12 313 LEU A C 1
ATOM 2566 O O . LEU A 1 313 ? -14.491 -2.836 6.940 1.00 97.12 313 LEU A O 1
ATOM 2570 N N . ASP A 1 314 ? -13.822 -2.870 4.801 1.00 96.62 314 ASP A N 1
ATOM 2571 C CA . ASP A 1 314 ? -15.046 -3.484 4.273 1.00 96.62 314 ASP A CA 1
ATOM 2572 C C . ASP A 1 314 ? -15.191 -4.922 4.797 1.00 96.62 314 ASP A C 1
ATOM 2574 O O . ASP A 1 314 ? -16.204 -5.261 5.396 1.00 96.62 314 ASP A O 1
ATOM 2578 N N . LEU A 1 315 ? -14.127 -5.734 4.708 1.00 95.81 315 LEU A N 1
ATOM 2579 C CA . LEU A 1 315 ? -14.124 -7.080 5.293 1.00 95.81 315 LEU A CA 1
ATOM 2580 C C . LEU A 1 315 ? -14.328 -7.054 6.816 1.00 95.81 315 LEU A C 1
ATOM 2582 O O . LEU A 1 315 ? -14.895 -7.981 7.378 1.00 95.81 315 LEU A O 1
ATOM 2586 N N . PHE A 1 316 ? -13.850 -6.018 7.508 1.00 97.25 316 PHE A N 1
ATOM 2587 C CA . PHE A 1 316 ? -14.071 -5.880 8.945 1.00 97.25 316 PHE A CA 1
ATOM 2588 C C . PHE A 1 316 ? -15.541 -5.608 9.286 1.00 97.25 316 PHE A C 1
ATOM 2590 O O . PHE A 1 316 ? -16.034 -6.135 10.282 1.00 97.25 316 PHE A O 1
ATOM 2597 N N . GLU A 1 317 ? -16.232 -4.811 8.472 1.00 96.69 317 GLU A N 1
ATOM 2598 C CA . GLU A 1 317 ? -17.670 -4.552 8.597 1.00 96.69 317 GLU A CA 1
ATOM 2599 C C . GLU A 1 317 ? -18.513 -5.773 8.231 1.00 96.69 317 GLU A C 1
ATOM 2601 O O . GLU A 1 317 ? -19.482 -6.052 8.930 1.00 96.69 317 GLU A O 1
ATOM 2606 N N . ASP A 1 318 ? -18.111 -6.551 7.223 1.00 96.19 318 ASP A N 1
ATOM 2607 C CA . ASP A 1 318 ? -18.770 -7.824 6.896 1.00 96.19 318 ASP A CA 1
ATOM 2608 C C . ASP A 1 318 ? -18.773 -8.778 8.105 1.00 96.19 318 ASP A C 1
ATOM 2610 O O . ASP A 1 318 ? -19.760 -9.461 8.380 1.00 96.19 318 ASP A O 1
ATOM 2614 N N . GLU A 1 319 ? -17.675 -8.789 8.866 1.00 95.31 319 GLU A N 1
ATOM 2615 C CA . GLU A 1 319 ? -17.539 -9.567 10.102 1.00 95.31 319 GLU A CA 1
ATOM 2616 C C . GLU A 1 319 ? -18.221 -8.919 11.313 1.00 95.31 319 GLU A C 1
ATOM 2618 O O . GLU A 1 319 ? -18.532 -9.596 12.292 1.00 95.31 319 GLU A O 1
ATOM 2623 N N . ASN A 1 320 ? -18.445 -7.604 11.270 1.00 96.50 320 ASN A N 1
ATOM 2624 C CA . ASN A 1 320 ? -19.030 -6.823 12.358 1.00 96.50 320 ASN A CA 1
ATOM 2625 C C . ASN A 1 320 ? -20.081 -5.849 11.796 1.00 96.50 320 ASN A C 1
ATOM 2627 O O . ASN A 1 320 ? -19.827 -4.641 11.729 1.00 96.50 320 ASN A O 1
ATOM 2631 N N . PRO A 1 321 ? -21.265 -6.334 11.379 1.00 96.69 321 PRO A N 1
ATOM 2632 C CA . PRO A 1 321 ? -22.262 -5.471 10.757 1.00 96.69 321 PRO A CA 1
ATOM 2633 C C . PRO A 1 321 ? -22.664 -4.305 11.667 1.00 96.69 321 PRO A C 1
ATOM 2635 O O . PRO A 1 321 ? -22.943 -4.493 12.853 1.00 96.69 321 PRO A O 1
ATOM 2638 N N . GLY A 1 322 ? -22.689 -3.089 11.116 1.00 95.56 322 GLY A N 1
ATOM 2639 C CA . GLY A 1 322 ? -23.056 -1.874 11.852 1.00 95.56 322 GLY A CA 1
ATOM 2640 C C . GLY A 1 322 ? -21.970 -1.338 12.792 1.00 95.56 322 GLY A C 1
ATOM 2641 O O . GLY A 1 322 ? -22.233 -0.414 13.564 1.00 95.56 322 GLY A O 1
ATOM 2642 N N . ILE A 1 323 ? -20.738 -1.863 12.735 1.00 97.25 323 ILE A N 1
ATOM 2643 C CA . ILE A 1 323 ? -19.641 -1.423 13.612 1.00 97.25 323 ILE A CA 1
ATOM 2644 C C . ILE A 1 323 ? -19.350 0.080 13.496 1.00 97.25 323 ILE A C 1
ATOM 2646 O O . ILE A 1 323 ? -19.023 0.725 14.490 1.00 97.25 323 ILE A O 1
ATOM 2650 N N . TYR A 1 324 ? -19.534 0.662 12.307 1.00 97.69 324 TYR A N 1
ATOM 2651 C CA . TYR A 1 324 ? -19.331 2.092 12.051 1.00 97.69 324 TYR A CA 1
ATOM 2652 C C . TYR A 1 324 ? -20.542 2.969 12.390 1.00 97.69 324 TYR A C 1
ATOM 2654 O O . TYR A 1 324 ? -20.491 4.187 12.223 1.00 97.69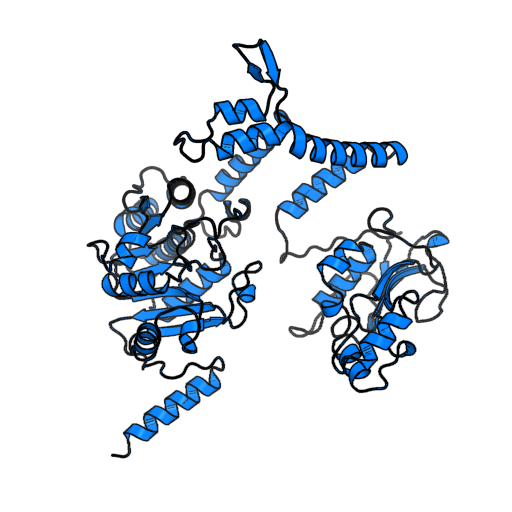 324 TYR A O 1
ATOM 2662 N N . GLU A 1 325 ? -21.626 2.371 12.875 1.00 97.75 325 GLU A N 1
ATOM 2663 C CA . GLU A 1 325 ? -22.811 3.080 13.349 1.00 97.75 325 GLU A CA 1
ATOM 2664 C C . GLU A 1 325 ? -22.825 3.206 14.878 1.00 97.75 325 GLU A C 1
ATOM 2666 O O . GLU A 1 325 ? -23.742 3.813 15.430 1.00 97.75 325 GLU A O 1
ATOM 2671 N N . ASN A 1 326 ? -21.850 2.635 15.588 1.00 97.44 326 ASN A N 1
ATOM 2672 C CA . ASN A 1 326 ? -21.775 2.699 17.044 1.00 97.44 326 ASN A CA 1
ATOM 2673 C C . ASN A 1 326 ? -20.973 3.942 17.497 1.00 97.44 326 ASN A C 1
ATOM 2675 O O . ASN A 1 326 ? -19.797 4.052 17.145 1.00 97.44 326 ASN A O 1
ATOM 2679 N N . PRO A 1 327 ? -21.565 4.891 18.250 1.00 97.38 327 PRO A N 1
ATOM 2680 C CA . PRO A 1 327 ? -20.850 6.078 18.719 1.00 97.38 327 PRO A CA 1
ATOM 2681 C C . PRO A 1 327 ? -19.867 5.776 19.859 1.00 97.38 327 PRO A C 1
ATOM 2683 O O . PRO A 1 327 ? -18.953 6.564 20.079 1.00 97.38 327 PRO A O 1
ATOM 2686 N N . ASP A 1 328 ? -20.019 4.655 20.562 1.00 97.38 328 ASP A N 1
ATOM 2687 C CA . ASP A 1 328 ? -19.255 4.367 21.782 1.00 97.38 328 ASP A CA 1
ATOM 2688 C C . ASP A 1 328 ? -17.993 3.539 21.517 1.00 97.38 328 ASP A C 1
ATOM 2690 O O . ASP A 1 328 ? -17.191 3.317 22.420 1.00 97.38 328 ASP A O 1
ATOM 2694 N N . ILE A 1 329 ? -17.809 3.076 20.278 1.00 97.12 329 ILE A N 1
ATOM 2695 C CA . ILE A 1 329 ? -16.686 2.215 19.924 1.00 97.12 329 ILE A CA 1
ATOM 2696 C C . ILE A 1 329 ? -15.414 3.018 19.637 1.00 97.12 329 ILE A C 1
ATOM 2698 O O . ILE A 1 329 ? -15.443 4.051 18.958 1.00 97.12 329 ILE A O 1
ATOM 2702 N N . THR A 1 330 ? -14.286 2.487 20.098 1.00 98.31 330 THR A N 1
ATOM 2703 C CA . THR A 1 330 ? -12.948 3.053 19.923 1.00 98.31 330 THR A CA 1
ATOM 2704 C C . THR A 1 330 ? -12.083 2.220 18.972 1.00 98.31 330 THR A C 1
ATOM 2706 O O . THR A 1 330 ? -12.049 0.989 19.026 1.00 98.31 330 THR A O 1
ATOM 2709 N N . PHE A 1 331 ? -11.340 2.905 18.102 1.00 98.62 331 PHE A N 1
ATOM 2710 C CA . PHE A 1 331 ? -10.400 2.335 17.141 1.00 98.62 331 PHE A CA 1
ATOM 2711 C C . PHE A 1 331 ? -8.994 2.877 17.375 1.00 98.62 331 PHE A C 1
ATOM 2713 O O . PHE A 1 331 ? -8.806 4.087 17.518 1.00 98.62 331 PHE A O 1
ATOM 2720 N N . ALA A 1 332 ? -7.995 2.000 17.319 1.00 98.44 332 ALA A N 1
ATOM 2721 C CA . ALA A 1 332 ? -6.593 2.373 17.439 1.00 98.44 332 ALA A CA 1
ATOM 2722 C C . ALA A 1 332 ? -5.736 1.853 16.276 1.00 98.44 332 ALA A C 1
ATOM 2724 O O . ALA A 1 332 ? -5.756 0.661 15.964 1.00 98.44 332 ALA A O 1
ATOM 2725 N N . ASP A 1 333 ? -4.921 2.740 15.699 1.00 97.94 333 ASP A N 1
ATOM 2726 C CA . ASP A 1 333 ? -3.766 2.376 14.868 1.00 97.94 333 ASP A CA 1
ATOM 2727 C C . ASP A 1 333 ? -2.484 2.541 15.698 1.00 97.94 333 ASP A C 1
ATOM 2729 O O . ASP A 1 333 ? -2.067 3.651 16.039 1.00 97.94 333 ASP A O 1
ATOM 2733 N N . LEU A 1 334 ? -1.877 1.411 16.070 1.00 97.06 334 LEU A N 1
ATOM 2734 C CA . LEU A 1 334 ? -0.723 1.361 16.976 1.00 97.06 334 LEU A CA 1
ATOM 2735 C C . LEU A 1 334 ? 0.612 1.666 16.288 1.00 97.06 334 LEU A C 1
ATOM 2737 O O . LEU A 1 334 ? 1.642 1.718 16.961 1.00 97.06 334 LEU A O 1
ATOM 2741 N N . TYR A 1 335 ? 0.623 1.805 14.962 1.00 93.69 335 TYR A N 1
ATOM 2742 C CA . TYR A 1 335 ? 1.834 2.135 14.219 1.00 93.69 335 TYR A CA 1
ATOM 2743 C C . TYR A 1 335 ? 1.487 2.937 12.967 1.00 93.69 335 TYR A C 1
ATOM 2745 O O . TYR A 1 335 ? 1.592 2.476 11.823 1.00 93.69 335 TYR A O 1
ATOM 2753 N N . VAL A 1 336 ? 1.050 4.170 13.209 1.00 91.56 336 VAL A N 1
ATOM 2754 C CA . VAL A 1 336 ? 0.583 5.074 12.168 1.00 91.56 336 VAL A CA 1
ATOM 2755 C C . VAL A 1 336 ? 1.737 5.419 11.244 1.00 91.56 336 VAL A C 1
ATOM 2757 O O . VAL A 1 336 ? 2.772 5.920 11.674 1.00 91.56 336 VAL A O 1
ATOM 2760 N N . LYS A 1 337 ? 1.509 5.189 9.951 1.00 84.88 337 LYS A N 1
ATOM 2761 C CA . LYS A 1 337 ? 2.378 5.634 8.858 1.00 84.88 337 LYS A CA 1
ATOM 2762 C C . LYS A 1 337 ? 1.781 6.884 8.210 1.00 84.88 337 LYS A C 1
ATOM 2764 O O . LYS A 1 337 ? 1.889 7.979 8.737 1.00 84.88 337 LYS A O 1
ATOM 2769 N N . SER A 1 338 ? 1.064 6.736 7.100 1.00 77.56 338 SER A N 1
ATOM 2770 C CA . SER A 1 338 ? 0.429 7.866 6.405 1.00 77.56 338 SER A CA 1
ATOM 2771 C C . SER A 1 338 ? -0.832 8.414 7.089 1.00 77.56 338 SER A C 1
ATOM 2773 O O . SER A 1 338 ? -1.338 9.442 6.662 1.00 77.56 338 SER A O 1
ATOM 2775 N N . GLY A 1 339 ? -1.378 7.735 8.105 1.00 86.56 339 GLY A N 1
ATOM 2776 C CA . GLY A 1 339 ? -2.672 8.083 8.715 1.00 86.56 339 GLY A CA 1
ATOM 2777 C C . GLY A 1 339 ? -3.896 7.532 7.974 1.00 86.56 339 GLY A C 1
ATOM 2778 O O . GLY A 1 339 ? -5.031 7.818 8.344 1.00 86.56 339 GLY A O 1
ATOM 2779 N N . LEU A 1 340 ? -3.686 6.717 6.936 1.00 87.19 340 LEU A N 1
ATOM 2780 C CA . LEU A 1 340 ? -4.746 6.290 6.025 1.00 87.19 340 LEU A CA 1
ATOM 2781 C C . LEU A 1 340 ? -5.840 5.436 6.681 1.00 87.19 340 LEU A C 1
ATOM 2783 O O . LEU A 1 340 ? -7.004 5.620 6.345 1.00 87.19 340 LEU A O 1
ATOM 2787 N N . TYR A 1 341 ? -5.504 4.547 7.622 1.00 93.44 341 TYR A N 1
ATOM 2788 C CA . TYR A 1 341 ? -6.517 3.774 8.352 1.00 93.44 341 TYR A CA 1
ATOM 2789 C C . TYR A 1 341 ? -7.456 4.686 9.145 1.00 93.44 341 TYR A C 1
ATOM 2791 O O . TYR A 1 341 ? -8.669 4.574 8.999 1.00 93.44 341 TYR A O 1
ATOM 2799 N N . LEU A 1 342 ? -6.906 5.633 9.913 1.00 94.62 342 LEU A N 1
ATOM 2800 C CA . LEU A 1 342 ? -7.692 6.583 10.707 1.00 94.62 342 LEU A CA 1
ATOM 2801 C C . LEU A 1 342 ? -8.575 7.471 9.825 1.00 94.62 342 LEU A C 1
ATOM 2803 O O . LEU A 1 342 ? -9.743 7.682 10.134 1.00 94.62 342 LEU A O 1
ATOM 2807 N N . THR A 1 343 ? -8.061 7.929 8.683 1.00 90.69 343 THR A N 1
ATOM 2808 C CA . THR A 1 343 ? -8.851 8.688 7.706 1.00 90.69 343 THR A CA 1
ATOM 2809 C C . THR A 1 343 ? -10.000 7.870 7.119 1.00 90.69 343 THR A C 1
ATOM 2811 O O . THR A 1 343 ? -11.131 8.355 7.050 1.00 90.69 343 THR A O 1
ATOM 2814 N N . GLU A 1 344 ? -9.745 6.634 6.688 1.00 92.19 344 GLU A N 1
ATOM 2815 C CA . GLU A 1 344 ? -10.790 5.802 6.084 1.00 92.19 344 GLU A CA 1
ATOM 2816 C C . GLU A 1 344 ? -11.820 5.305 7.110 1.00 92.19 344 GLU A C 1
ATOM 2818 O O . GLU A 1 344 ? -12.985 5.126 6.746 1.00 92.19 344 GLU A O 1
ATOM 2823 N N . LEU A 1 345 ? -11.426 5.151 8.379 1.00 96.56 345 LEU A N 1
ATOM 2824 C CA . LEU A 1 345 ? -12.340 4.956 9.506 1.00 96.56 345 LEU A CA 1
ATOM 2825 C C . LEU A 1 345 ? -13.203 6.197 9.742 1.00 96.56 345 LEU A C 1
ATOM 2827 O O . LEU A 1 345 ? -14.424 6.079 9.802 1.00 96.56 345 LEU A O 1
ATOM 2831 N N . ALA A 1 346 ? -12.599 7.389 9.798 1.00 94.88 346 ALA A N 1
ATOM 2832 C CA . ALA A 1 346 ? -13.329 8.641 9.995 1.00 94.88 346 ALA A CA 1
ATOM 2833 C C . ALA A 1 346 ? -14.411 8.846 8.923 1.00 94.88 346 ALA A C 1
ATOM 2835 O O . ALA A 1 346 ? -15.524 9.258 9.238 1.00 94.88 346 ALA A O 1
ATOM 2836 N N . LYS A 1 347 ? -14.130 8.496 7.658 1.00 93.00 347 LYS A N 1
ATOM 2837 C CA . LYS A 1 347 ? -15.123 8.536 6.566 1.00 93.00 347 LYS A CA 1
ATOM 2838 C C . LYS A 1 347 ? -16.305 7.596 6.794 1.00 93.00 347 LYS A C 1
ATOM 2840 O O . LYS A 1 347 ? -17.437 7.961 6.474 1.00 93.00 347 LYS A O 1
ATOM 2845 N N . ARG A 1 348 ? -16.045 6.382 7.283 1.00 95.50 348 ARG A N 1
ATOM 2846 C CA . ARG A 1 348 ? -17.079 5.369 7.537 1.00 95.50 348 ARG A CA 1
ATOM 2847 C C . ARG A 1 348 ? -17.925 5.750 8.745 1.00 95.50 348 ARG A C 1
ATOM 2849 O O . ARG A 1 348 ? -19.139 5.821 8.606 1.00 95.50 348 ARG A O 1
ATOM 2856 N N . LEU A 1 349 ? -17.293 6.139 9.852 1.00 97.25 349 LEU A N 1
ATOM 2857 C CA . LEU A 1 349 ? -17.973 6.632 11.054 1.00 97.25 349 LEU A CA 1
ATOM 2858 C C . LEU A 1 349 ? -18.793 7.896 10.776 1.00 97.25 349 LEU A C 1
ATOM 2860 O O . LEU A 1 349 ? -19.945 7.991 11.184 1.00 97.25 349 LEU A O 1
ATOM 2864 N N . ASN A 1 350 ? -18.257 8.850 10.006 1.00 95.12 350 ASN A N 1
ATOM 2865 C CA . ASN A 1 350 ? -18.986 10.074 9.661 1.00 95.12 350 ASN A CA 1
ATOM 2866 C C . ASN A 1 350 ? -20.269 9.795 8.859 1.00 95.12 350 ASN A C 1
ATOM 2868 O O . ASN A 1 350 ? -21.207 10.586 8.926 1.00 95.12 350 ASN A O 1
ATOM 2872 N N . ARG A 1 351 ? -20.308 8.690 8.106 1.00 94.81 351 ARG A N 1
ATOM 2873 C CA . ARG A 1 351 ? -21.504 8.228 7.393 1.00 94.81 351 ARG A CA 1
ATOM 2874 C C . ARG A 1 351 ? -22.423 7.421 8.310 1.00 94.81 351 ARG A C 1
ATOM 2876 O O . ARG A 1 351 ? -23.605 7.722 8.392 1.00 94.81 351 ARG A O 1
ATOM 2883 N N . GLY A 1 352 ? -21.882 6.428 9.015 1.00 96.38 352 GLY A N 1
ATOM 2884 C CA . GLY A 1 352 ? -22.661 5.517 9.860 1.00 96.38 352 GLY A CA 1
ATOM 2885 C C . GLY A 1 352 ? -23.318 6.202 11.061 1.00 96.38 352 GLY A C 1
ATOM 2886 O O . GLY A 1 352 ? -24.397 5.804 11.493 1.00 96.38 352 GLY A O 1
ATOM 2887 N N . LEU A 1 353 ? -22.717 7.278 11.573 1.00 97.69 353 LEU A N 1
ATOM 2888 C CA . LEU A 1 353 ? -23.239 8.031 12.716 1.00 97.69 353 LEU A CA 1
ATOM 2889 C C . LEU A 1 353 ? -24.180 9.175 12.331 1.00 97.69 353 LEU A C 1
ATOM 2891 O O . LEU A 1 353 ? -24.684 9.850 13.223 1.00 97.69 353 LEU A O 1
ATOM 2895 N N . GLU A 1 354 ? -24.447 9.409 11.044 1.00 96.56 354 GLU A N 1
ATOM 2896 C CA . GLU A 1 354 ? -25.285 10.530 10.592 1.00 96.56 354 GLU A CA 1
ATOM 2897 C C . GLU A 1 354 ? -26.697 10.501 11.200 1.00 96.56 354 GLU A C 1
ATOM 2899 O O . GLU A 1 354 ? -27.236 11.542 11.565 1.00 96.56 354 GLU A O 1
ATOM 2904 N N . SER A 1 355 ? -27.270 9.311 11.393 1.00 96.44 355 SER A N 1
ATOM 2905 C CA . SER A 1 355 ? -28.583 9.145 12.029 1.00 96.44 355 SER A CA 1
ATOM 2906 C C . SER A 1 355 ? -28.576 9.400 13.542 1.00 96.44 355 SER A C 1
ATOM 2908 O O . SER A 1 355 ? -29.607 9.777 14.097 1.00 96.44 355 SER A O 1
ATOM 2910 N N . LYS A 1 356 ? -27.434 9.201 14.217 1.00 97.56 356 LYS A N 1
ATOM 2911 C CA . LYS A 1 356 ? -27.297 9.308 15.682 1.00 97.56 356 LYS A CA 1
ATOM 2912 C C . LYS A 1 356 ? -26.769 10.668 16.134 1.00 97.56 356 LYS A C 1
ATOM 2914 O O . LYS A 1 356 ? -27.203 11.180 17.160 1.00 97.56 356 LYS A O 1
ATOM 2919 N N . ILE A 1 357 ? -25.859 11.261 15.364 1.00 97.44 357 ILE A N 1
ATOM 2920 C CA . ILE A 1 357 ? -25.290 12.590 15.600 1.00 97.44 357 ILE A CA 1
ATOM 2921 C C . ILE A 1 357 ? -25.474 13.396 14.306 1.00 97.44 357 ILE A C 1
ATOM 2923 O O . ILE A 1 357 ? -24.556 13.427 13.491 1.00 97.44 357 ILE A O 1
ATOM 2927 N N . PRO A 1 358 ? -26.647 14.013 14.056 1.00 96.56 358 PRO A N 1
ATOM 2928 C CA . PRO A 1 358 ? -26.948 14.640 12.764 1.00 96.56 358 PRO A CA 1
ATOM 2929 C C . PRO A 1 358 ? -26.068 15.846 12.430 1.00 96.56 358 PRO A C 1
ATOM 2931 O O . PRO A 1 358 ? -25.699 16.037 11.267 1.00 96.56 358 PRO A O 1
ATOM 2934 N N . ASP A 1 359 ? -25.686 16.632 13.441 1.00 96.38 359 ASP A N 1
ATOM 2935 C CA . ASP A 1 359 ? -24.771 17.754 13.246 1.00 96.38 359 ASP A CA 1
ATOM 2936 C C . ASP A 1 359 ? -23.381 17.245 12.849 1.00 96.38 359 ASP A C 1
ATOM 2938 O O . ASP A 1 359 ? -22.747 16.465 13.560 1.00 96.38 359 ASP A O 1
ATOM 2942 N N . ARG A 1 360 ? -22.908 17.681 11.679 1.00 91.56 360 ARG A N 1
ATOM 2943 C CA . ARG A 1 360 ? -21.647 17.200 11.108 1.00 91.56 360 ARG A CA 1
ATOM 2944 C C . ARG A 1 360 ? -20.437 17.619 11.941 1.00 91.56 360 ARG A C 1
ATOM 2946 O O . ARG A 1 360 ? -19.484 16.848 12.027 1.00 91.56 360 ARG A O 1
ATOM 2953 N N . ILE A 1 361 ? -20.443 18.826 12.502 1.00 91.81 361 ILE A N 1
ATOM 2954 C CA . ILE A 1 361 ? -19.302 19.357 13.254 1.00 91.81 361 ILE A CA 1
ATOM 2955 C C . ILE A 1 361 ? -19.175 18.588 14.569 1.00 91.81 361 ILE A C 1
ATOM 2957 O O . ILE A 1 361 ? -18.096 18.070 14.859 1.00 91.81 361 ILE A O 1
ATOM 2961 N N . GLU A 1 362 ? -20.280 18.422 15.296 1.00 95.56 362 GLU A N 1
ATOM 2962 C CA . GLU A 1 362 ? -20.325 17.630 16.530 1.00 95.56 362 GLU A CA 1
ATOM 2963 C C . GLU A 1 362 ? -19.977 16.161 16.269 1.00 95.56 362 GLU A C 1
ATOM 2965 O O . GLU A 1 362 ? -19.180 15.572 16.996 1.00 95.56 362 GLU A O 1
ATOM 2970 N N . ARG A 1 363 ? -20.483 15.576 15.174 1.00 95.94 363 ARG A N 1
ATOM 2971 C CA . ARG A 1 363 ? -20.148 14.202 14.773 1.00 95.94 363 ARG A CA 1
ATOM 2972 C C . ARG A 1 363 ? -18.661 14.031 14.491 1.00 95.94 363 ARG A C 1
ATOM 2974 O O . ARG A 1 363 ? -18.055 13.072 14.957 1.00 95.94 363 ARG A O 1
ATOM 2981 N N . MET A 1 364 ? -18.053 14.953 13.746 1.00 93.44 364 MET A N 1
ATOM 2982 C CA . MET A 1 364 ? -16.616 14.911 13.470 1.00 93.44 364 MET A CA 1
ATOM 2983 C C . MET A 1 364 ? -15.798 15.069 14.747 1.00 93.44 364 MET A C 1
ATOM 2985 O O . MET A 1 364 ? -14.847 14.317 14.954 1.00 93.44 364 MET A O 1
ATOM 2989 N N . LYS A 1 365 ? -16.181 16.013 15.611 1.00 95.56 365 LYS A N 1
ATOM 2990 C CA . LYS A 1 365 ? -15.533 16.216 16.903 1.00 95.56 365 LYS A CA 1
ATOM 2991 C C . LYS A 1 365 ? -15.581 14.939 17.742 1.00 95.56 365 LYS A C 1
ATOM 2993 O O . LYS A 1 365 ? -14.537 14.472 18.180 1.00 95.56 365 LYS A O 1
ATOM 2998 N N . HIS A 1 366 ? -16.752 14.311 17.849 1.00 97.44 366 HIS A N 1
ATOM 2999 C CA . HIS A 1 366 ? -16.936 13.038 18.547 1.00 97.44 366 HIS A CA 1
ATOM 3000 C C . HIS A 1 366 ? -16.034 11.925 17.996 1.00 97.44 366 HIS A C 1
ATOM 3002 O O . HIS A 1 366 ? -15.292 11.289 18.744 1.00 97.44 366 HIS A O 1
ATOM 3008 N N . ILE A 1 367 ? -16.022 11.736 16.674 1.00 96.94 367 ILE A N 1
ATOM 3009 C CA . ILE A 1 367 ? -15.195 10.713 16.016 1.00 96.94 367 ILE A CA 1
ATOM 3010 C C . ILE A 1 367 ? -13.709 10.914 16.337 1.00 96.94 367 ILE A C 1
ATOM 3012 O O . ILE A 1 367 ? -13.017 9.977 16.736 1.00 96.94 367 ILE A O 1
ATOM 3016 N N . PHE A 1 368 ? -13.200 12.132 16.167 1.00 95.88 368 PHE A N 1
ATOM 3017 C CA . PHE A 1 368 ? -11.771 12.406 16.300 1.00 95.88 368 PHE A CA 1
ATOM 3018 C C . PHE A 1 368 ? -11.292 12.515 17.756 1.00 95.88 368 PHE A C 1
ATOM 3020 O O . PHE A 1 368 ? -10.154 12.138 18.038 1.00 95.88 368 PHE A O 1
ATOM 3027 N N . GLU A 1 369 ? -12.132 13.011 18.668 1.00 96.56 369 GLU A N 1
ATOM 3028 C CA . GLU A 1 369 ? -11.776 13.241 20.077 1.00 96.56 369 GLU A CA 1
ATOM 3029 C C . GLU A 1 369 ? -12.124 12.065 20.998 1.00 96.56 369 GLU A C 1
ATOM 3031 O O . GLU A 1 369 ? -11.576 11.979 22.100 1.00 96.56 369 GLU A O 1
ATOM 3036 N N . HIS A 1 370 ? -12.992 11.142 20.570 1.00 96.88 370 HIS A N 1
ATOM 3037 C CA . HIS A 1 370 ? -13.451 10.040 21.425 1.00 96.88 370 HIS A CA 1
ATOM 3038 C C . HIS A 1 370 ? -13.351 8.652 20.785 1.00 96.88 370 HIS A C 1
ATOM 3040 O O . HIS A 1 370 ? -13.222 7.681 21.523 1.00 96.88 370 HIS A O 1
ATOM 3046 N N . GLN A 1 371 ? -13.354 8.527 19.452 1.00 97.88 371 GLN A N 1
ATOM 3047 C CA . GLN A 1 371 ? -13.363 7.208 18.799 1.00 97.88 371 GLN A CA 1
ATOM 3048 C C . GLN A 1 371 ? -12.042 6.823 18.131 1.00 97.88 371 GLN A C 1
ATOM 3050 O O . GLN A 1 371 ? -11.756 5.635 18.022 1.00 97.88 371 GLN A O 1
ATOM 3055 N N . LEU A 1 372 ? -11.231 7.777 17.666 1.00 97.94 372 LEU A N 1
ATOM 3056 C CA . LEU A 1 372 ? -10.005 7.483 16.915 1.00 97.94 372 LEU A CA 1
ATOM 3057 C C . LEU A 1 372 ? -8.734 7.766 17.718 1.00 97.94 372 LEU A C 1
ATOM 3059 O O . LEU A 1 372 ? -8.518 8.881 18.190 1.00 97.94 372 LEU A O 1
ATOM 3063 N N . TYR A 1 373 ? -7.855 6.766 17.778 1.00 98.12 373 TYR A N 1
ATOM 3064 C CA . TYR A 1 373 ? -6.558 6.816 18.449 1.00 98.12 373 TYR A CA 1
ATOM 3065 C C . TYR A 1 373 ? -5.433 6.409 17.495 1.00 98.12 373 TYR A C 1
ATOM 3067 O O . TYR A 1 373 ? -5.574 5.478 16.701 1.00 98.12 373 TYR A O 1
ATOM 3075 N N . GLY A 1 374 ? -4.289 7.088 17.575 1.00 97.31 374 GLY A N 1
ATOM 3076 C CA . GLY A 1 374 ? -3.157 6.818 16.690 1.00 97.31 374 GLY A CA 1
ATOM 3077 C C . GLY A 1 374 ? -1.808 7.034 17.354 1.00 97.31 374 GLY A C 1
ATOM 3078 O O . GLY A 1 374 ? -1.623 8.006 18.083 1.00 97.31 374 GLY A O 1
ATOM 3079 N N . PHE A 1 375 ? -0.854 6.153 17.063 1.00 96.38 375 PHE A N 1
ATOM 3080 C CA . PHE A 1 375 ? 0.505 6.211 17.599 1.00 96.38 375 PHE A CA 1
ATOM 3081 C C . PHE A 1 375 ? 1.514 6.222 16.452 1.00 96.38 375 PHE A C 1
ATOM 3083 O O . PHE A 1 375 ? 1.669 5.232 15.741 1.00 96.38 375 PHE A O 1
ATOM 3090 N N . ALA A 1 376 ? 2.172 7.361 16.243 1.00 91.56 376 ALA A N 1
ATOM 3091 C CA . ALA A 1 376 ? 3.186 7.530 15.208 1.00 91.56 376 ALA A CA 1
ATOM 3092 C C . ALA A 1 376 ? 4.597 7.388 15.812 1.00 91.56 376 ALA A C 1
ATOM 3094 O O . ALA A 1 376 ? 4.883 8.038 16.823 1.00 91.56 376 ALA A O 1
ATOM 3095 N N . PRO A 1 377 ? 5.492 6.586 15.205 1.00 88.12 377 PRO A N 1
ATOM 3096 C CA . PRO A 1 377 ? 6.774 6.228 15.815 1.00 88.12 377 PRO A CA 1
ATOM 3097 C C . PRO A 1 377 ? 7.813 7.355 15.769 1.00 88.12 377 PRO A C 1
ATOM 3099 O O . PRO A 1 377 ? 8.652 7.458 16.657 1.00 88.12 377 PRO A O 1
ATOM 3102 N N . THR A 1 378 ? 7.761 8.225 14.758 1.00 83.81 378 THR A N 1
ATOM 3103 C CA . THR A 1 378 ? 8.718 9.329 14.594 1.00 83.81 378 THR A CA 1
ATOM 3104 C C . THR A 1 378 ? 8.000 10.663 14.474 1.00 83.81 378 THR A C 1
ATOM 3106 O O . THR A 1 378 ? 6.850 10.730 14.036 1.00 83.81 378 THR A O 1
ATOM 3109 N N . GLU A 1 379 ? 8.691 11.745 14.829 1.00 81.94 379 GLU A N 1
ATOM 3110 C CA . GLU A 1 379 ? 8.160 13.109 14.742 1.00 81.94 379 GLU A CA 1
ATOM 3111 C C . GLU A 1 379 ? 7.720 13.479 13.321 1.00 81.94 379 GLU A C 1
ATOM 3113 O O . GLU A 1 379 ? 6.650 14.049 13.118 1.00 81.94 379 GLU A O 1
ATOM 3118 N N . ILE A 1 380 ? 8.516 13.106 12.317 1.00 75.56 380 ILE A N 1
ATOM 3119 C CA . ILE A 1 380 ? 8.212 13.385 10.910 1.00 75.56 380 ILE A CA 1
ATOM 3120 C C . ILE A 1 380 ? 6.901 12.702 10.510 1.00 75.56 380 ILE A C 1
ATOM 3122 O O . ILE A 1 380 ? 6.018 13.340 9.935 1.00 75.56 380 ILE A O 1
ATOM 3126 N N . ILE A 1 381 ? 6.746 11.419 10.848 1.00 81.94 381 ILE A N 1
ATOM 3127 C CA . ILE A 1 381 ? 5.536 10.651 10.536 1.00 81.94 381 ILE A CA 1
ATOM 3128 C C . ILE A 1 381 ? 4.335 11.215 11.296 1.00 81.94 381 ILE A C 1
ATOM 3130 O O . ILE A 1 381 ? 3.276 11.413 10.701 1.00 81.94 381 ILE A O 1
ATOM 3134 N N . TYR A 1 382 ? 4.515 11.541 12.577 1.00 86.06 382 TYR A N 1
ATOM 3135 C CA . TYR A 1 382 ? 3.495 12.186 13.395 1.00 86.06 382 TYR A CA 1
ATOM 3136 C C . TYR A 1 382 ? 3.009 13.488 12.756 1.00 86.06 382 TYR A C 1
ATOM 3138 O O . TYR A 1 382 ? 1.812 13.657 12.543 1.00 86.06 382 TYR A O 1
ATOM 3146 N N . ASN A 1 383 ? 3.918 14.388 12.385 1.00 82.31 383 ASN A N 1
ATOM 3147 C CA . ASN A 1 383 ? 3.563 15.680 11.806 1.00 82.31 383 ASN A CA 1
ATOM 3148 C C . ASN A 1 383 ? 2.842 15.526 10.461 1.00 82.31 383 ASN A C 1
ATOM 3150 O O . ASN A 1 383 ? 1.833 16.197 10.225 1.00 82.31 383 ASN A O 1
ATOM 3154 N N . ILE A 1 384 ? 3.310 14.608 9.611 1.00 78.94 384 ILE A N 1
ATOM 3155 C CA . ILE A 1 384 ? 2.687 14.309 8.319 1.00 78.94 384 ILE A CA 1
ATOM 3156 C C . ILE A 1 384 ? 1.265 13.767 8.511 1.00 78.94 384 ILE A C 1
ATOM 3158 O O . ILE A 1 384 ? 0.307 14.330 7.973 1.00 78.94 384 ILE A O 1
ATOM 3162 N N . ALA A 1 385 ? 1.114 12.704 9.301 1.00 83.81 385 ALA A N 1
ATOM 3163 C CA . ALA A 1 385 ? -0.169 12.049 9.522 1.00 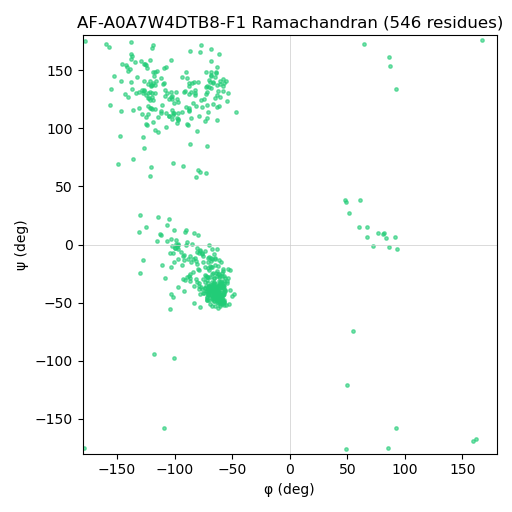83.81 385 ALA A CA 1
ATOM 3164 C C . ALA A 1 385 ? -1.146 12.953 10.286 1.00 83.81 385 ALA A C 1
ATOM 3166 O O . ALA A 1 385 ? -2.317 13.041 9.923 1.00 83.81 385 ALA A O 1
ATOM 3167 N N . ARG A 1 386 ? -0.676 13.708 11.285 1.00 88.12 386 ARG A N 1
ATOM 3168 C CA . ARG A 1 386 ? -1.501 14.685 12.007 1.00 88.12 386 ARG A CA 1
ATOM 3169 C C . ARG A 1 386 ? -2.021 15.765 11.068 1.00 88.12 386 ARG A C 1
ATOM 3171 O O . ARG A 1 386 ? -3.208 16.085 11.097 1.00 88.12 386 ARG A O 1
ATOM 3178 N N . LYS A 1 387 ? -1.153 16.327 10.218 1.00 82.62 387 LYS A N 1
ATOM 3179 C CA . LYS A 1 387 ? -1.562 17.346 9.242 1.00 82.62 387 LYS A CA 1
ATOM 3180 C C . LYS A 1 387 ? -2.551 16.777 8.224 1.00 82.62 387 LYS A C 1
ATOM 3182 O O . LYS A 1 387 ? -3.452 17.499 7.812 1.00 82.62 387 LYS A O 1
ATOM 3187 N N . TYR A 1 388 ? -2.419 15.507 7.855 1.00 78.88 388 TYR A N 1
ATOM 3188 C CA . TYR A 1 388 ? -3.363 14.828 6.973 1.00 78.88 388 TYR A CA 1
ATOM 3189 C C . TYR A 1 388 ? -4.736 14.623 7.617 1.00 78.88 388 TYR A C 1
ATOM 3191 O O . TYR A 1 388 ? -5.751 15.025 7.053 1.00 78.88 388 TYR A O 1
ATOM 3199 N N . ILE A 1 389 ? -4.763 14.026 8.808 1.00 85.12 389 ILE A N 1
ATOM 3200 C CA . ILE A 1 389 ? -6.003 13.620 9.469 1.00 85.12 389 ILE A CA 1
ATOM 3201 C C . ILE A 1 389 ? -6.767 14.847 9.981 1.00 85.12 389 ILE A C 1
ATOM 3203 O O . ILE A 1 389 ? -7.971 14.941 9.755 1.00 85.12 389 ILE A O 1
ATOM 3207 N N . TYR A 1 390 ? -6.069 15.794 10.622 1.00 85.31 390 TYR A N 1
ATOM 3208 C CA . TYR A 1 390 ? -6.674 16.907 11.367 1.00 85.31 390 TYR A CA 1
ATOM 3209 C C . TYR A 1 390 ? -6.469 18.278 10.716 1.00 85.31 390 TYR A C 1
ATOM 3211 O O . TYR A 1 390 ? -7.149 19.237 11.065 1.00 85.31 390 TYR A O 1
ATOM 3219 N N . GLY A 1 391 ? -5.514 18.421 9.793 1.00 77.62 391 GLY A N 1
ATOM 3220 C CA . GLY A 1 391 ? -4.959 19.726 9.415 1.00 77.62 391 GLY A CA 1
ATOM 3221 C C . GLY A 1 391 ? -5.903 20.705 8.720 1.00 77.62 391 GLY A C 1
ATOM 3222 O O . GLY A 1 391 ? -5.494 21.851 8.521 1.00 77.62 391 GLY A O 1
ATOM 3223 N N . ASN A 1 392 ? -7.110 20.264 8.359 1.00 73.75 392 ASN A N 1
ATOM 3224 C CA . ASN A 1 392 ? -8.156 21.066 7.725 1.00 73.75 392 ASN A CA 1
ATOM 3225 C C . ASN A 1 392 ? -9.411 21.221 8.603 1.00 73.75 392 ASN A C 1
ATOM 3227 O O . ASN A 1 392 ? -10.383 21.832 8.167 1.00 73.75 392 ASN A O 1
ATOM 3231 N N . PHE A 1 393 ? -9.397 20.689 9.829 1.00 79.38 393 PHE A N 1
ATOM 3232 C CA . PHE A 1 393 ? -10.515 20.770 10.763 1.00 79.38 393 PHE A CA 1
ATOM 3233 C C . PHE A 1 393 ? -10.140 21.666 11.945 1.00 79.38 393 PHE A C 1
ATOM 3235 O O . PHE A 1 393 ? -9.251 21.356 12.735 1.00 79.38 393 PHE A O 1
ATOM 3242 N N . THR A 1 394 ? -10.800 22.817 12.049 1.00 79.00 394 THR A N 1
ATOM 3243 C CA . THR A 1 394 ? -10.600 23.768 13.148 1.00 79.00 394 THR A CA 1
ATOM 3244 C C . THR A 1 394 ? -11.464 23.393 14.347 1.00 79.00 394 THR A C 1
ATOM 3246 O O . THR A 1 394 ? -12.632 23.065 14.168 1.00 79.00 394 THR A O 1
ATOM 3249 N N . GLY A 1 395 ? -10.924 23.502 15.564 1.00 83.81 395 GLY A N 1
ATOM 3250 C CA . GLY A 1 395 ? -11.684 23.259 16.798 1.00 83.81 395 GLY A CA 1
ATOM 3251 C C . GLY A 1 395 ? -11.824 21.787 17.200 1.00 83.81 395 GLY A C 1
ATOM 3252 O O . GLY A 1 395 ? -12.582 21.500 18.118 1.00 83.81 395 GLY A O 1
ATOM 3253 N N . ILE A 1 396 ? -11.094 20.885 16.535 1.00 89.38 396 ILE A N 1
ATOM 3254 C CA . ILE A 1 396 ? -11.004 19.463 16.882 1.00 89.38 396 ILE A CA 1
ATOM 3255 C C . ILE A 1 396 ? -9.651 19.203 17.545 1.00 89.38 396 ILE A C 1
ATOM 3257 O O . ILE A 1 396 ? -8.603 19.525 16.972 1.00 89.38 396 ILE A O 1
ATOM 3261 N N . SER A 1 397 ? -9.664 18.624 18.744 1.00 91.56 397 SER A N 1
ATOM 3262 C CA . SER A 1 397 ? -8.448 18.185 19.426 1.00 91.56 397 SER A CA 1
ATOM 3263 C C . SER A 1 397 ? -7.826 16.974 18.725 1.00 91.56 397 SER A C 1
ATOM 3265 O O . SER A 1 397 ? -8.510 16.061 18.265 1.00 91.56 397 SER A O 1
ATOM 3267 N N . SER A 1 398 ? -6.494 16.952 18.669 1.00 91.44 398 SER A N 1
ATOM 3268 C CA . SER A 1 398 ? -5.717 15.802 18.200 1.00 91.44 398 SER A CA 1
ATOM 3269 C C . SER A 1 398 ? -5.057 15.045 19.356 1.00 91.44 398 SER A C 1
ATOM 3271 O O . SER A 1 398 ? -4.051 14.377 19.136 1.00 91.44 398 SER A O 1
ATOM 3273 N N . ASP A 1 399 ? -5.557 15.175 20.589 1.00 92.69 399 ASP A N 1
ATOM 3274 C CA . ASP A 1 399 ? -4.908 14.602 21.776 1.00 92.69 399 ASP A CA 1
ATOM 3275 C C . ASP A 1 399 ? -4.826 13.073 21.744 1.00 92.69 399 ASP A C 1
ATOM 3277 O O . ASP A 1 399 ? -3.890 12.512 22.306 1.00 92.69 399 ASP A O 1
ATOM 3281 N N . ASN A 1 400 ? -5.735 12.390 21.050 1.00 94.06 400 ASN A N 1
ATOM 3282 C CA . ASN A 1 400 ? -5.693 10.933 20.883 1.00 94.06 400 ASN A CA 1
ATOM 3283 C C . ASN A 1 400 ? -4.670 10.460 19.840 1.00 94.06 400 ASN A C 1
ATOM 3285 O O . ASN A 1 400 ? -4.445 9.259 19.682 1.00 94.06 400 ASN A O 1
ATOM 3289 N N . PHE A 1 401 ? -4.031 11.397 19.137 1.00 95.75 401 PHE A N 1
ATOM 3290 C CA . PHE A 1 401 ? -2.947 11.135 18.207 1.00 95.75 401 PHE A CA 1
ATOM 3291 C C . PHE A 1 401 ? -1.615 11.469 18.886 1.00 95.75 401 PHE A C 1
ATOM 3293 O O . PHE A 1 401 ? -1.350 12.624 19.217 1.00 95.75 401 PHE A O 1
ATOM 3300 N N . LYS A 1 402 ? -0.771 10.465 19.137 1.00 95.31 402 LYS A N 1
ATOM 3301 C CA . LYS A 1 402 ? 0.466 10.601 19.920 1.00 95.31 402 LYS A CA 1
ATOM 3302 C C . LYS A 1 402 ? 1.705 10.301 19.077 1.00 95.31 402 LYS A C 1
ATOM 3304 O O . LYS A 1 402 ? 1.752 9.310 18.352 1.00 95.31 402 LYS A O 1
ATOM 3309 N N . GLN A 1 403 ? 2.743 11.119 19.236 1.00 94.06 403 GLN A N 1
ATOM 3310 C CA . GLN A 1 403 ? 4.099 10.769 18.817 1.00 94.06 403 GLN A CA 1
ATOM 3311 C C . GLN A 1 403 ? 4.718 9.866 19.890 1.00 94.06 403 GLN A C 1
ATOM 3313 O O . GLN A 1 403 ? 5.183 10.348 20.923 1.00 94.06 403 GLN A O 1
ATOM 3318 N N . ARG A 1 404 ? 4.684 8.554 19.672 1.00 93.31 404 ARG A N 1
ATOM 3319 C CA . ARG A 1 404 ? 5.259 7.560 20.582 1.00 93.31 404 ARG A CA 1
ATOM 3320 C C . ARG A 1 404 ? 5.581 6.297 19.797 1.00 93.31 404 ARG A C 1
ATOM 3322 O O . ARG A 1 404 ? 4.675 5.666 19.258 1.00 93.31 404 ARG A O 1
ATOM 3329 N N . ASP A 1 405 ? 6.851 5.910 19.782 1.00 91.44 405 ASP A N 1
ATOM 3330 C CA . ASP A 1 405 ? 7.250 4.595 19.291 1.00 91.44 405 ASP A CA 1
ATOM 3331 C C . ASP A 1 405 ? 6.938 3.526 20.347 1.00 91.44 405 ASP A C 1
ATOM 3333 O O . ASP A 1 405 ? 7.356 3.630 21.500 1.00 91.44 405 ASP A O 1
ATOM 3337 N N . LEU A 1 406 ? 6.170 2.511 19.955 1.00 93.75 406 LEU A N 1
ATOM 3338 C CA . LEU A 1 406 ? 5.741 1.409 20.822 1.00 93.75 406 LEU A CA 1
ATOM 3339 C C . LEU A 1 406 ? 6.617 0.163 20.676 1.00 93.75 406 LEU A C 1
ATOM 3341 O O . LEU A 1 406 ? 6.390 -0.836 21.360 1.00 93.75 406 LEU A O 1
ATOM 3345 N N . THR A 1 407 ? 7.622 0.214 19.800 1.00 91.69 407 THR A N 1
ATOM 3346 C CA . THR A 1 407 ? 8.461 -0.933 19.439 1.00 91.69 407 THR A CA 1
ATOM 3347 C C . THR A 1 407 ? 9.145 -1.548 20.661 1.00 91.69 407 THR A C 1
ATOM 3349 O O . THR A 1 407 ? 8.995 -2.746 20.914 1.00 91.69 407 THR A O 1
ATOM 3352 N N . ASP A 1 408 ? 9.832 -0.744 21.476 1.00 91.12 408 ASP A N 1
ATOM 3353 C CA . ASP A 1 408 ? 10.544 -1.243 22.659 1.00 91.12 408 ASP A CA 1
ATOM 3354 C C . ASP A 1 408 ? 9.613 -1.717 23.778 1.00 91.12 408 ASP A C 1
ATOM 3356 O O . ASP A 1 408 ? 9.898 -2.726 24.431 1.00 91.12 408 ASP A O 1
ATOM 3360 N N . ASP A 1 409 ? 8.487 -1.031 23.980 1.00 92.81 409 ASP A N 1
ATOM 3361 C CA . ASP A 1 409 ? 7.473 -1.435 24.954 1.00 92.81 409 ASP A CA 1
ATOM 3362 C C . ASP A 1 409 ? 6.909 -2.817 24.597 1.00 92.81 409 ASP A C 1
ATOM 3364 O O . ASP A 1 409 ? 6.893 -3.728 25.430 1.00 92.81 409 ASP A O 1
ATOM 3368 N N . PHE A 1 410 ? 6.527 -3.018 23.336 1.00 94.44 410 PHE A N 1
ATOM 3369 C CA . PHE A 1 410 ? 5.941 -4.277 22.879 1.00 94.44 410 PHE A CA 1
ATOM 3370 C C . PHE A 1 410 ? 6.969 -5.412 22.798 1.00 94.44 410 PHE A C 1
ATOM 3372 O O . PHE A 1 410 ? 6.626 -6.561 23.089 1.00 94.44 410 PHE A O 1
ATOM 3379 N N . LYS A 1 411 ? 8.248 -5.120 22.512 1.00 92.00 411 LYS A N 1
ATOM 3380 C CA . LYS A 1 411 ? 9.348 -6.102 22.637 1.00 92.00 411 LYS A CA 1
ATOM 3381 C C . LYS A 1 411 ? 9.486 -6.627 24.063 1.00 92.00 411 LYS A C 1
ATOM 3383 O O . LYS A 1 411 ? 9.669 -7.830 24.246 1.00 92.00 411 LYS A O 1
ATOM 3388 N N . LYS A 1 412 ? 9.373 -5.739 25.056 1.00 92.00 412 LYS A N 1
ATOM 3389 C CA . LYS A 1 412 ? 9.420 -6.077 26.490 1.00 92.00 412 LYS A CA 1
ATOM 3390 C C . LYS A 1 412 ? 8.121 -6.712 27.000 1.00 92.00 412 LYS A C 1
ATOM 3392 O O . LYS A 1 412 ? 8.076 -7.179 28.132 1.00 92.00 412 LYS A O 1
ATOM 3397 N N . GLY A 1 413 ? 7.076 -6.757 26.171 1.00 88.69 413 GLY A N 1
ATOM 3398 C CA . GLY A 1 413 ? 5.764 -7.292 26.530 1.00 88.69 413 GLY A CA 1
ATOM 3399 C C . GLY A 1 413 ? 4.883 -6.321 27.322 1.00 88.69 413 GLY A C 1
ATOM 3400 O O . GLY A 1 413 ? 3.815 -6.738 27.784 1.00 88.69 413 GLY A O 1
ATOM 3401 N N . ASN A 1 414 ? 5.302 -5.056 27.444 1.00 90.75 414 ASN A N 1
ATOM 3402 C CA . ASN A 1 414 ? 4.522 -3.983 28.049 1.00 90.75 414 ASN A CA 1
ATOM 3403 C C . ASN A 1 414 ? 3.314 -3.641 27.167 1.00 90.75 414 ASN A C 1
ATOM 3405 O O . ASN A 1 414 ? 3.300 -3.900 25.964 1.00 90.75 414 ASN A O 1
ATOM 3409 N N . THR A 1 415 ? 2.293 -3.039 27.770 1.00 86.38 415 THR A N 1
ATOM 3410 C CA . THR A 1 415 ? 1.122 -2.518 27.053 1.00 86.38 415 THR A CA 1
ATOM 3411 C C . THR A 1 415 ? 1.004 -1.013 27.268 1.00 86.38 415 THR A C 1
ATOM 3413 O O . THR A 1 415 ? 1.714 -0.433 28.089 1.00 86.38 415 THR A O 1
ATOM 3416 N N . LEU A 1 416 ? 0.086 -0.374 26.544 1.00 86.25 416 LEU A N 1
ATOM 3417 C CA . LEU A 1 416 ? -0.180 1.061 26.657 1.00 86.25 416 LEU A CA 1
ATOM 3418 C C . LEU A 1 416 ? -0.810 1.478 27.997 1.00 86.25 416 LEU A C 1
ATOM 3420 O O . LEU A 1 416 ? -0.891 2.673 28.265 1.00 86.25 416 LEU A O 1
ATOM 3424 N N . GLY A 1 417 ? -1.289 0.529 28.814 1.00 84.44 417 GLY A N 1
ATOM 3425 C CA . GLY A 1 417 ? -2.140 0.836 29.971 1.00 84.44 417 GLY A CA 1
ATOM 3426 C C . GLY A 1 417 ? -3.521 1.378 29.577 1.00 84.44 417 GLY A C 1
ATOM 3427 O O . GLY A 1 417 ? -4.226 1.933 30.410 1.00 84.44 417 GLY A O 1
ATOM 3428 N N . MET A 1 418 ? -3.896 1.222 28.305 1.00 88.62 418 MET A N 1
ATOM 3429 C CA . MET A 1 418 ? -5.173 1.621 27.715 1.00 88.62 418 MET A CA 1
ATOM 3430 C C . MET A 1 418 ? -5.823 0.396 27.066 1.00 88.62 418 MET A C 1
ATOM 3432 O O . MET A 1 418 ? -5.106 -0.504 26.618 1.00 88.62 418 MET A O 1
ATOM 3436 N N . ARG A 1 419 ? -7.159 0.371 26.997 1.00 94.19 419 ARG A N 1
ATOM 3437 C CA . ARG A 1 419 ? -7.912 -0.593 26.185 1.00 94.19 419 ARG A CA 1
ATOM 3438 C C . ARG A 1 419 ? -8.706 0.133 25.106 1.00 94.19 419 ARG A C 1
ATOM 3440 O O . ARG A 1 419 ? -9.140 1.261 25.319 1.00 94.19 419 ARG A O 1
ATOM 3447 N N . PHE A 1 420 ? -8.876 -0.547 23.985 1.00 97.31 420 PHE A N 1
ATOM 3448 C CA . PHE A 1 420 ? -9.663 -0.127 22.835 1.00 97.31 420 PHE A CA 1
ATOM 3449 C C . PHE A 1 420 ? -10.620 -1.255 22.460 1.00 97.31 420 PHE A C 1
ATOM 3451 O O . PHE A 1 420 ? -10.358 -2.416 22.764 1.00 97.31 420 PHE A O 1
ATOM 3458 N N . ASP A 1 421 ? -11.699 -0.950 21.756 1.00 98.31 421 ASP A N 1
ATOM 3459 C CA . ASP A 1 421 ? -12.582 -1.998 21.240 1.00 98.31 421 ASP A CA 1
ATOM 3460 C C . ASP A 1 421 ? -11.962 -2.675 20.015 1.00 98.31 421 ASP A C 1
ATOM 3462 O O . ASP A 1 421 ? -12.055 -3.895 19.846 1.00 98.31 421 ASP A O 1
ATOM 3466 N N . VAL A 1 422 ? -11.302 -1.875 19.168 1.00 98.62 422 VAL A N 1
ATOM 3467 C CA . VAL A 1 422 ? -10.729 -2.315 17.897 1.00 98.62 422 VAL A CA 1
ATOM 3468 C C . VAL A 1 422 ? -9.300 -1.809 17.722 1.00 98.62 422 VAL A C 1
ATOM 3470 O O . VAL A 1 422 ? -9.035 -0.611 17.806 1.00 98.62 422 VAL A O 1
ATOM 3473 N N . VAL A 1 423 ? -8.378 -2.705 17.368 1.00 98.62 423 VAL A N 1
ATOM 3474 C CA . VAL A 1 423 ? -7.078 -2.329 16.789 1.00 98.62 423 VAL A CA 1
ATOM 3475 C C . VAL A 1 423 ? -7.063 -2.653 15.299 1.00 98.62 423 VAL A C 1
ATOM 3477 O O . VAL A 1 423 ? -7.373 -3.776 14.897 1.00 98.62 423 VAL A O 1
ATOM 3480 N N . VAL A 1 424 ? -6.664 -1.684 14.475 1.00 98.38 424 VAL A N 1
ATOM 3481 C CA . VAL A 1 424 ? -6.529 -1.839 13.024 1.00 98.38 424 VAL A CA 1
ATOM 3482 C C . VAL A 1 424 ? -5.261 -1.172 12.517 1.00 98.38 424 VAL A C 1
ATOM 3484 O O . VAL A 1 424 ? -4.910 -0.082 12.952 1.00 98.38 424 VAL A O 1
ATOM 3487 N N . GLY A 1 425 ? -4.567 -1.803 11.574 1.00 96.31 425 GLY A N 1
ATOM 3488 C CA . GLY A 1 425 ? -3.369 -1.192 11.014 1.00 96.31 425 GLY A CA 1
ATOM 3489 C C . GLY A 1 425 ? -2.426 -2.137 10.287 1.00 96.31 425 GLY A C 1
ATOM 3490 O O . GLY A 1 425 ? -2.743 -3.287 9.969 1.00 96.31 425 GLY A O 1
ATOM 3491 N N . ASN A 1 426 ? -1.231 -1.611 10.029 1.00 94.75 426 ASN A N 1
ATOM 3492 C CA . ASN A 1 426 ? -0.120 -2.315 9.401 1.00 94.75 426 ASN A CA 1
ATOM 3493 C C . ASN A 1 426 ? 1.142 -2.171 10.274 1.00 94.75 426 ASN A C 1
ATOM 3495 O O . ASN A 1 426 ? 1.872 -1.182 10.099 1.00 94.75 426 ASN A O 1
ATOM 3499 N N . PRO A 1 427 ? 1.399 -3.126 11.191 1.00 94.50 427 PRO A N 1
ATOM 3500 C CA . PRO A 1 427 ? 2.515 -3.059 12.129 1.00 94.50 427 PRO A CA 1
ATOM 3501 C C . PRO A 1 427 ? 3.875 -3.034 11.408 1.00 94.50 427 PRO A C 1
ATOM 3503 O O . PRO A 1 427 ? 3.969 -3.372 10.223 1.00 94.50 427 PRO A O 1
ATOM 3506 N N . PRO A 1 428 ? 4.963 -2.655 12.097 1.00 91.12 428 PRO A N 1
ATOM 3507 C CA . PRO A 1 428 ? 6.302 -2.747 11.533 1.00 91.12 428 PRO A CA 1
ATOM 3508 C C . PRO A 1 428 ? 6.695 -4.219 11.365 1.00 91.12 428 PRO A C 1
ATOM 3510 O O . PRO A 1 428 ? 6.466 -5.049 12.246 1.00 91.12 428 PRO A O 1
ATOM 3513 N N . TYR A 1 429 ? 7.267 -4.573 10.212 1.00 88.19 429 TYR A N 1
ATOM 3514 C CA . TYR A 1 429 ? 7.604 -5.972 9.912 1.00 88.19 429 TYR A CA 1
ATOM 3515 C C . TYR A 1 429 ? 8.945 -6.378 10.509 1.00 88.19 429 TYR A C 1
ATOM 3517 O O . TYR A 1 429 ? 9.084 -7.507 10.983 1.00 88.19 429 TYR A O 1
ATOM 3525 N N . GLN A 1 430 ? 9.898 -5.454 10.526 1.00 84.00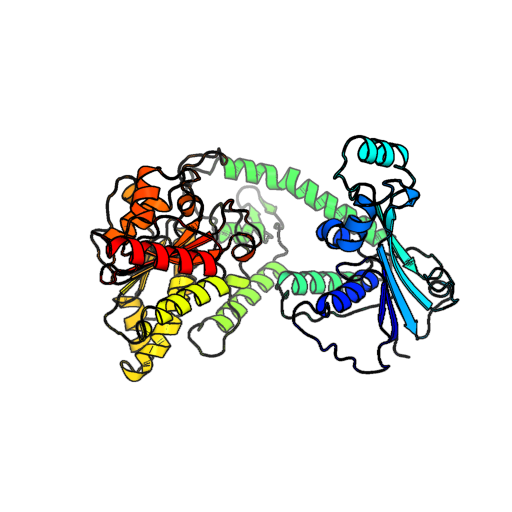 430 GLN A N 1
ATOM 3526 C CA . GLN A 1 430 ? 11.240 -5.633 11.060 1.00 84.00 430 GLN A CA 1
ATOM 3527 C C . GLN A 1 430 ? 11.534 -4.536 12.077 1.00 84.00 430 GLN A C 1
ATOM 3529 O O . GLN A 1 430 ? 10.926 -3.467 12.036 1.00 84.00 430 GLN A O 1
ATOM 3534 N N . ASP A 1 431 ? 12.451 -4.826 12.991 1.00 78.00 431 ASP A N 1
ATOM 3535 C CA . ASP A 1 431 ? 12.939 -3.849 13.952 1.00 78.00 431 ASP A CA 1
ATOM 3536 C C . ASP A 1 431 ? 13.863 -2.833 13.260 1.00 78.00 431 ASP A C 1
ATOM 3538 O O . ASP A 1 431 ? 14.995 -3.152 12.895 1.00 78.00 431 ASP A O 1
ATOM 3542 N N . GLU A 1 432 ? 13.363 -1.613 13.058 1.00 66.25 432 GLU A N 1
ATOM 3543 C CA . GLU A 1 432 ? 14.109 -0.517 12.426 1.00 66.25 432 GLU A CA 1
ATOM 3544 C C . GLU A 1 432 ? 15.123 0.143 13.384 1.00 66.25 432 GLU A C 1
ATOM 3546 O O . GLU A 1 432 ? 15.903 0.986 12.949 1.00 66.25 432 GLU A O 1
ATOM 3551 N N . THR A 1 433 ? 15.160 -0.250 14.667 1.00 60.03 433 THR A N 1
ATOM 3552 C CA . THR A 1 433 ? 16.082 0.317 15.674 1.00 60.03 433 THR A CA 1
ATOM 3553 C C . THR A 1 433 ? 17.473 -0.331 15.672 1.00 60.03 433 THR A C 1
ATOM 3555 O O . THR A 1 433 ? 18.408 0.195 16.275 1.00 60.03 433 THR A O 1
ATOM 3558 N N . VAL A 1 434 ? 17.648 -1.467 14.984 1.00 51.06 434 VAL A N 1
ATOM 3559 C CA . VAL A 1 434 ? 18.865 -2.296 15.049 1.00 51.06 434 VAL A CA 1
ATOM 3560 C C . VAL A 1 434 ? 19.775 -2.065 13.828 1.00 51.06 434 VAL A C 1
ATOM 3562 O O . VAL A 1 434 ? 19.942 -2.949 12.994 1.00 51.06 434 VAL A O 1
ATOM 3565 N N . GLY A 1 435 ? 20.393 -0.879 13.749 1.00 48.09 435 GLY A N 1
ATOM 3566 C CA . GLY A 1 435 ? 21.574 -0.569 12.914 1.00 48.09 435 GLY A CA 1
ATOM 3567 C C . GLY A 1 435 ? 21.437 -0.636 11.375 1.00 48.09 435 GLY A C 1
ATOM 3568 O O . GLY A 1 435 ? 20.446 -1.090 10.813 1.00 48.09 435 GLY A O 1
ATOM 3569 N N . ASP A 1 436 ? 22.485 -0.192 10.665 1.00 41.88 436 ASP A N 1
ATOM 3570 C CA . ASP A 1 436 ? 22.511 -0.045 9.191 1.00 41.88 436 ASP A CA 1
ATOM 3571 C C . ASP A 1 436 ? 22.598 -1.371 8.393 1.00 41.88 436 ASP A C 1
ATOM 3573 O O . ASP A 1 436 ? 22.489 -1.368 7.159 1.00 41.88 436 ASP A O 1
ATOM 3577 N N . ASN A 1 437 ? 22.761 -2.521 9.063 1.00 44.88 437 ASN A N 1
ATOM 3578 C CA . ASN A 1 437 ? 22.885 -3.839 8.426 1.00 44.88 437 ASN A CA 1
ATOM 3579 C C . ASN A 1 437 ? 21.513 -4.486 8.159 1.00 44.88 437 ASN A C 1
ATOM 3581 O O . ASN A 1 437 ? 20.989 -5.305 8.914 1.00 44.88 437 ASN A O 1
ATOM 3585 N N . LYS A 1 438 ? 20.963 -4.117 7.001 1.00 50.31 438 LYS A N 1
ATOM 3586 C CA . LYS A 1 438 ? 19.574 -4.322 6.549 1.00 50.31 438 LYS A CA 1
ATOM 3587 C C . LYS A 1 438 ? 19.147 -5.771 6.264 1.00 50.31 438 LYS A C 1
ATOM 3589 O O . LYS A 1 438 ? 17.955 -6.031 6.141 1.00 50.31 438 LYS A O 1
ATOM 3594 N N . THR A 1 439 ? 20.069 -6.727 6.154 1.00 45.97 439 THR A N 1
ATOM 3595 C CA . THR A 1 439 ? 19.758 -8.116 5.751 1.00 45.97 439 THR A CA 1
ATOM 3596 C C . THR A 1 439 ? 19.353 -9.041 6.905 1.00 45.97 439 THR A C 1
ATOM 3598 O O . THR A 1 439 ? 18.883 -10.146 6.643 1.00 45.97 439 THR A O 1
ATOM 3601 N N . PHE A 1 440 ? 19.502 -8.607 8.165 1.00 51.44 440 PHE A N 1
ATOM 3602 C CA . PHE A 1 440 ? 19.328 -9.461 9.354 1.00 51.44 440 PHE A CA 1
ATOM 3603 C C . PHE A 1 440 ? 18.423 -8.872 10.452 1.00 51.44 440 PHE A C 1
ATOM 3605 O O . PHE A 1 440 ? 18.357 -9.431 11.546 1.00 51.44 440 PHE A O 1
ATOM 3612 N N . ALA A 1 441 ? 17.704 -7.775 10.187 1.00 61.56 441 ALA A N 1
ATOM 3613 C CA . ALA A 1 441 ? 16.832 -7.164 11.190 1.00 61.56 441 ALA A CA 1
ATOM 3614 C C . ALA A 1 441 ? 15.726 -8.147 11.649 1.00 61.56 441 ALA A C 1
ATOM 3616 O O . ALA A 1 441 ? 15.015 -8.709 10.799 1.00 61.56 441 ALA A O 1
ATOM 3617 N N . PRO A 1 442 ? 15.569 -8.376 12.970 1.00 77.25 442 PRO A N 1
ATOM 3618 C CA . PRO A 1 442 ? 14.616 -9.345 13.499 1.00 77.25 442 PRO A CA 1
ATOM 3619 C C . PRO A 1 442 ? 13.174 -8.935 13.184 1.00 77.25 442 PRO A C 1
ATOM 3621 O O . PRO A 1 442 ? 12.823 -7.755 13.183 1.00 77.25 442 PRO A O 1
ATOM 3624 N N . GLN A 1 443 ? 12.321 -9.927 12.915 1.00 86.38 443 GLN A N 1
ATOM 3625 C CA . GLN A 1 443 ? 10.901 -9.687 12.653 1.00 86.38 443 GLN A CA 1
ATOM 3626 C C . GLN A 1 443 ? 10.194 -9.256 13.934 1.00 86.38 443 GLN A C 1
ATOM 3628 O O . GLN A 1 443 ? 10.366 -9.899 14.966 1.00 86.38 443 GLN A O 1
ATOM 3633 N N . ILE A 1 444 ? 9.349 -8.225 13.868 1.00 91.50 444 ILE A N 1
ATOM 3634 C CA . ILE A 1 444 ? 8.744 -7.631 15.071 1.00 91.50 444 ILE A CA 1
ATOM 3635 C C . ILE A 1 444 ? 7.217 -7.521 15.041 1.00 91.50 444 ILE A C 1
ATOM 3637 O O . ILE A 1 444 ? 6.602 -7.364 16.093 1.00 91.50 444 ILE A O 1
ATOM 3641 N N . TYR A 1 445 ? 6.582 -7.702 13.878 1.00 93.75 445 TYR A N 1
ATOM 3642 C CA . TYR A 1 445 ? 5.120 -7.605 13.743 1.00 93.75 445 TYR A CA 1
ATOM 3643 C C . TYR A 1 445 ? 4.364 -8.520 14.718 1.00 93.75 445 TYR A C 1
ATOM 3645 O O . TYR A 1 445 ? 3.312 -8.150 15.228 1.00 93.75 445 TYR A O 1
ATOM 3653 N N . HIS A 1 446 ? 4.925 -9.690 15.034 1.00 95.50 446 HIS A N 1
ATOM 3654 C CA . HIS A 1 446 ? 4.353 -10.642 15.982 1.00 95.50 446 HIS A CA 1
ATOM 3655 C C . HIS A 1 446 ? 4.221 -10.074 17.410 1.00 95.50 446 HIS A C 1
ATOM 3657 O O . HIS A 1 446 ? 3.270 -10.394 18.115 1.00 95.50 446 HIS A O 1
ATOM 3663 N N . LYS A 1 447 ? 5.119 -9.167 17.825 1.00 96.12 447 LYS A N 1
ATOM 3664 C CA . LYS A 1 447 ? 5.023 -8.457 19.114 1.00 96.12 447 LYS A CA 1
ATOM 3665 C C . LYS A 1 447 ? 3.888 -7.437 19.119 1.00 96.12 447 LYS A C 1
ATOM 3667 O O . LYS A 1 447 ? 3.194 -7.302 20.122 1.00 96.12 447 LYS A O 1
ATOM 3672 N N . PHE A 1 448 ? 3.673 -6.759 17.992 1.00 96.50 448 PHE A N 1
ATOM 3673 C CA . PHE A 1 448 ? 2.547 -5.840 17.822 1.00 96.50 448 PHE A CA 1
ATOM 3674 C C . PHE A 1 448 ? 1.208 -6.581 17.816 1.00 96.50 448 PHE A C 1
ATOM 3676 O O . PHE A 1 448 ? 0.261 -6.102 18.434 1.00 96.50 448 PHE A O 1
ATOM 3683 N N . ILE A 1 449 ? 1.130 -7.757 17.184 1.00 97.25 449 ILE A N 1
ATOM 3684 C CA . ILE A 1 449 ? -0.063 -8.616 17.239 1.00 97.25 449 ILE A CA 1
ATOM 3685 C C . ILE A 1 449 ? -0.368 -9.006 18.695 1.00 97.25 449 ILE A C 1
ATOM 3687 O O . ILE A 1 449 ? -1.479 -8.772 19.165 1.00 97.25 449 ILE A O 1
ATOM 3691 N N . ASP A 1 450 ? 0.628 -9.489 19.446 1.00 96.62 450 ASP A N 1
ATOM 3692 C CA . ASP A 1 450 ? 0.456 -9.872 20.857 1.00 96.62 450 ASP A CA 1
ATOM 3693 C C . ASP A 1 450 ? 0.004 -8.708 21.735 1.00 96.62 450 ASP A C 1
ATOM 3695 O O . ASP A 1 450 ? -0.883 -8.864 22.574 1.00 96.62 450 ASP A O 1
ATOM 3699 N N . ALA A 1 451 ? 0.612 -7.536 21.553 1.00 97.00 451 ALA A N 1
ATOM 3700 C CA . ALA A 1 451 ? 0.215 -6.337 22.276 1.00 97.00 451 ALA A CA 1
ATOM 3701 C C . ALA A 1 451 ? -1.225 -5.936 21.932 1.00 97.00 451 ALA A C 1
ATOM 3703 O O . ALA A 1 451 ? -2.002 -5.648 22.841 1.00 97.00 451 ALA A O 1
ATOM 3704 N N . SER A 1 452 ? -1.601 -6.004 20.650 1.00 97.69 452 SER A N 1
ATOM 3705 C CA . SER A 1 452 ? -2.961 -5.711 20.180 1.00 97.69 452 SER A CA 1
ATOM 3706 C C . SER A 1 452 ? -3.991 -6.625 20.844 1.00 97.69 452 SER A C 1
ATOM 3708 O O . SER A 1 452 ? -5.013 -6.144 21.319 1.00 97.69 452 SER A O 1
ATOM 3710 N N . TYR A 1 453 ? -3.700 -7.925 20.968 1.00 96.81 453 TYR A N 1
ATOM 3711 C CA . TYR A 1 453 ? -4.609 -8.899 21.594 1.00 96.81 453 TYR A CA 1
ATOM 3712 C C . TYR A 1 453 ? -4.815 -8.662 23.096 1.00 96.81 453 TYR A C 1
ATOM 3714 O O . TYR A 1 453 ? -5.834 -9.070 23.648 1.00 96.81 453 TYR A O 1
ATOM 3722 N N . LYS A 1 454 ? -3.864 -8.003 23.770 1.00 96.00 454 LYS A N 1
ATOM 3723 C CA . LYS A 1 454 ? -3.990 -7.634 25.190 1.00 96.00 454 LYS A CA 1
ATOM 3724 C C . LYS A 1 454 ? -4.836 -6.379 25.394 1.00 96.00 454 LYS A C 1
ATOM 3726 O O . LYS A 1 454 ? -5.495 -6.248 26.425 1.00 96.00 454 LYS A O 1
ATOM 3731 N N . ILE A 1 455 ? -4.793 -5.449 24.441 1.00 96.44 455 ILE A N 1
ATOM 3732 C CA . ILE A 1 455 ? -5.403 -4.124 24.593 1.00 96.44 455 ILE A CA 1
ATOM 3733 C C . ILE A 1 455 ? -6.710 -3.956 23.822 1.00 96.44 455 ILE A C 1
ATOM 3735 O O . ILE A 1 455 ? -7.360 -2.938 24.021 1.00 96.44 455 ILE A O 1
ATOM 3739 N N . ALA A 1 456 ? -7.104 -4.914 22.981 1.00 97.62 456 ALA A N 1
ATOM 3740 C CA . ALA A 1 456 ? -8.365 -4.849 22.259 1.00 97.62 456 ALA A CA 1
ATOM 3741 C C . ALA A 1 456 ? -9.094 -6.184 22.155 1.00 97.62 456 ALA A C 1
ATOM 3743 O O . ALA A 1 456 ? -8.483 -7.255 22.106 1.00 97.62 456 ALA A O 1
ATOM 3744 N N . ASP A 1 457 ? -10.420 -6.089 22.110 1.00 96.38 457 ASP A N 1
ATOM 3745 C CA . ASP A 1 457 ? -11.307 -7.244 21.996 1.00 96.38 457 ASP A CA 1
ATOM 3746 C C . ASP A 1 457 ? -11.367 -7.737 20.544 1.00 96.38 457 ASP A C 1
ATOM 3748 O O . ASP A 1 457 ? -11.363 -8.949 20.301 1.00 96.38 457 ASP A O 1
ATOM 3752 N N . ARG A 1 458 ? -11.306 -6.805 19.580 1.00 98.44 458 ARG A N 1
ATOM 3753 C CA . ARG A 1 458 ? -11.231 -7.084 18.142 1.00 98.44 458 ARG A CA 1
ATOM 3754 C C . ARG A 1 458 ? -9.959 -6.513 17.527 1.00 98.44 458 ARG A C 1
ATOM 3756 O O . ARG A 1 458 ? -9.570 -5.381 17.801 1.00 98.44 458 ARG A O 1
ATOM 3763 N N . VAL A 1 459 ? -9.303 -7.277 16.660 1.00 98.56 459 VAL A N 1
ATOM 3764 C CA . VAL A 1 459 ? -8.034 -6.871 16.037 1.00 98.56 459 VAL A CA 1
ATOM 3765 C C . VAL A 1 459 ? -8.004 -7.289 14.576 1.00 98.56 459 VAL A C 1
ATOM 3767 O O . VAL A 1 459 ? -8.182 -8.466 14.289 1.00 98.56 459 VAL A O 1
ATOM 3770 N N . ILE A 1 460 ? -7.734 -6.356 13.660 1.00 98.38 460 ILE A N 1
ATOM 3771 C CA . ILE A 1 460 ? -7.555 -6.630 12.226 1.00 98.38 460 ILE A CA 1
ATOM 3772 C C . ILE A 1 460 ? -6.246 -6.024 11.708 1.00 98.38 460 ILE A C 1
ATOM 3774 O O . ILE A 1 460 ? -6.080 -4.808 11.633 1.00 98.38 460 ILE A O 1
ATOM 3778 N N . LEU A 1 461 ? -5.290 -6.871 11.328 1.00 98.31 461 LEU A N 1
ATOM 3779 C CA . LEU A 1 461 ? -3.935 -6.437 10.974 1.00 98.31 461 LEU A CA 1
ATOM 3780 C C . LEU A 1 461 ? -3.458 -7.074 9.670 1.00 98.31 461 LEU A C 1
ATOM 3782 O O . LEU A 1 461 ? -3.726 -8.243 9.403 1.00 98.31 461 LEU A O 1
ATOM 3786 N N . ILE A 1 462 ? -2.699 -6.311 8.878 1.00 96.81 462 ILE A N 1
ATOM 3787 C CA . ILE A 1 462 ? -2.006 -6.811 7.680 1.00 96.81 462 ILE A CA 1
ATOM 3788 C C . ILE A 1 462 ? -0.520 -7.034 7.955 1.00 96.81 462 ILE A C 1
ATOM 3790 O O . ILE A 1 462 ? 0.175 -6.135 8.424 1.00 96.81 462 ILE A O 1
ATOM 3794 N N . HIS A 1 463 ? -0.008 -8.224 7.652 1.00 94.94 463 HIS A N 1
ATOM 3795 C CA . HIS A 1 463 ? 1.364 -8.607 7.994 1.00 94.94 463 HIS A CA 1
ATOM 3796 C C . HIS A 1 463 ? 1.908 -9.728 7.089 1.00 94.94 463 HIS A C 1
ATOM 3798 O O . HIS A 1 463 ? 1.154 -10.326 6.315 1.00 94.94 463 HIS A O 1
ATOM 3804 N N . PRO A 1 464 ? 3.219 -10.040 7.152 1.00 92.69 464 PRO A N 1
ATOM 3805 C CA . PRO A 1 464 ? 3.787 -11.189 6.457 1.00 92.69 464 PRO A CA 1
ATOM 3806 C C . PRO A 1 464 ? 3.111 -12.501 6.876 1.00 92.69 464 PRO A C 1
ATOM 3808 O O . PRO A 1 464 ? 2.796 -12.709 8.049 1.00 92.69 464 PRO A O 1
ATOM 3811 N N . ALA A 1 465 ? 2.923 -13.405 5.913 1.00 91.38 465 ALA A N 1
ATOM 3812 C CA . ALA A 1 465 ? 2.126 -14.620 6.092 1.00 91.38 465 ALA A CA 1
ATOM 3813 C C . ALA A 1 465 ? 2.938 -15.896 6.376 1.00 91.38 465 ALA A C 1
ATOM 3815 O O . ALA A 1 465 ? 2.361 -16.966 6.531 1.00 91.38 465 ALA A O 1
ATOM 3816 N N . ARG A 1 466 ? 4.275 -15.817 6.451 1.00 86.00 466 ARG A N 1
ATOM 3817 C CA . ARG A 1 466 ? 5.144 -17.005 6.593 1.00 86.00 466 ARG A CA 1
ATOM 3818 C C . ARG A 1 466 ? 4.822 -17.876 7.815 1.00 86.00 466 ARG A C 1
ATOM 3820 O O . ARG A 1 466 ? 4.968 -19.092 7.726 1.00 86.00 466 ARG A O 1
ATOM 3827 N N . PHE A 1 467 ? 4.348 -17.277 8.910 1.00 87.88 467 PHE A N 1
ATOM 3828 C CA . PHE A 1 467 ? 3.972 -18.011 10.122 1.00 87.88 467 PHE A CA 1
ATOM 3829 C C . PHE A 1 467 ? 2.851 -19.037 9.884 1.00 87.88 467 PHE A C 1
ATOM 3831 O O . PHE A 1 467 ? 2.823 -20.055 10.569 1.00 87.88 467 PHE A O 1
ATOM 3838 N N . LEU A 1 468 ? 1.984 -18.819 8.881 1.00 82.19 468 LEU A N 1
ATOM 3839 C CA . LEU A 1 468 ? 0.912 -19.753 8.508 1.00 82.19 468 LEU A CA 1
ATOM 3840 C C . LEU A 1 468 ? 1.446 -21.116 8.060 1.00 82.19 468 LEU A C 1
ATOM 3842 O O . LEU A 1 468 ? 0.761 -22.123 8.183 1.00 82.19 468 LEU A O 1
ATOM 3846 N N . PHE A 1 469 ? 2.684 -21.144 7.572 1.00 81.38 469 PHE A N 1
ATOM 3847 C CA . PHE A 1 469 ? 3.376 -22.345 7.109 1.00 81.38 469 PHE A CA 1
ATOM 3848 C C . PHE A 1 469 ? 4.459 -22.793 8.097 1.00 81.38 469 PHE A C 1
ATOM 3850 O O . PHE A 1 469 ? 5.381 -23.515 7.724 1.00 81.38 469 PHE A O 1
ATOM 3857 N N . ASN A 1 470 ? 4.396 -22.292 9.337 1.00 71.75 470 ASN A N 1
ATOM 3858 C CA . ASN A 1 470 ? 5.425 -22.442 10.362 1.00 71.75 470 ASN A CA 1
ATOM 3859 C C . ASN A 1 470 ? 6.843 -22.096 9.856 1.00 71.75 470 ASN A C 1
ATOM 3861 O O . ASN A 1 470 ? 7.832 -22.739 10.206 1.00 71.75 470 ASN A O 1
ATOM 3865 N N . ALA A 1 471 ? 6.926 -21.082 8.990 1.00 71.44 471 ALA A N 1
ATOM 3866 C CA . ALA A 1 471 ? 8.144 -20.647 8.325 1.00 71.44 471 ALA A CA 1
ATOM 3867 C C . ALA A 1 471 ? 8.487 -19.192 8.682 1.00 71.44 471 ALA A C 1
ATOM 3869 O O . ALA A 1 471 ? 7.671 -18.434 9.206 1.00 71.44 471 ALA A O 1
ATOM 3870 N N . GLY A 1 472 ? 9.697 -18.759 8.321 1.00 76.50 472 GLY A N 1
ATOM 3871 C CA . GLY A 1 472 ? 10.175 -17.401 8.588 1.00 76.50 472 GLY A CA 1
ATOM 3872 C C . GLY A 1 472 ? 10.944 -17.287 9.901 1.00 76.50 472 GLY A C 1
ATOM 3873 O O . GLY A 1 472 ? 11.514 -18.264 10.370 1.00 76.50 472 GLY A O 1
ATOM 3874 N N . SER A 1 473 ? 11.021 -16.069 10.440 1.00 80.12 473 SER A N 1
ATOM 3875 C CA . SER A 1 473 ? 11.874 -15.741 11.595 1.00 80.12 473 SER A CA 1
ATOM 3876 C C . SER A 1 473 ? 11.074 -15.411 12.858 1.00 80.12 473 SER A C 1
ATOM 3878 O O . SER A 1 473 ? 11.652 -14.950 13.838 1.00 80.12 473 SER A O 1
ATOM 3880 N N . THR A 1 474 ? 9.753 -15.608 12.844 1.00 87.69 474 THR A N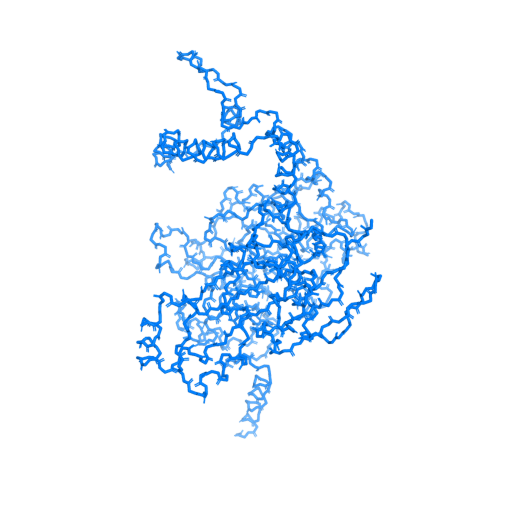 1
ATOM 3881 C CA . THR A 1 474 ? 8.939 -15.583 14.064 1.00 87.69 474 THR A CA 1
ATOM 3882 C C . THR A 1 474 ? 9.194 -16.840 14.902 1.00 87.69 474 THR A C 1
ATOM 3884 O O . THR A 1 474 ? 9.474 -17.898 14.333 1.00 87.69 474 THR A O 1
ATOM 3887 N N . PRO A 1 475 ? 9.107 -16.761 16.246 1.00 91.06 475 PRO A N 1
ATOM 3888 C CA . PRO A 1 475 ? 9.293 -17.929 17.104 1.00 91.06 475 PRO A CA 1
ATOM 3889 C C . PRO A 1 475 ? 8.303 -19.048 16.762 1.00 91.06 475 PRO A C 1
ATOM 3891 O O . PRO A 1 475 ? 7.111 -18.793 16.602 1.00 91.06 475 PRO A O 1
ATOM 3894 N N . LYS A 1 476 ? 8.781 -20.295 16.702 1.00 87.38 476 LYS A N 1
ATOM 3895 C CA . LYS A 1 476 ? 7.945 -21.461 16.371 1.00 87.38 476 LYS A CA 1
ATOM 3896 C C . LYS A 1 476 ? 6.764 -21.620 17.335 1.00 87.38 476 LYS A C 1
ATOM 3898 O O . LYS A 1 476 ? 5.634 -21.780 16.893 1.00 87.38 476 LYS A O 1
ATOM 3903 N N . GLU A 1 477 ? 7.018 -21.450 18.632 1.00 91.94 477 GLU A N 1
ATOM 3904 C CA . GLU A 1 477 ? 5.986 -21.462 19.679 1.00 91.94 477 GLU A CA 1
ATOM 3905 C C . GLU A 1 477 ? 4.911 -20.390 19.447 1.00 91.94 477 GLU A C 1
ATOM 3907 O O . GLU A 1 477 ? 3.730 -20.615 19.695 1.00 91.94 477 GLU A O 1
ATOM 3912 N N . TRP A 1 478 ? 5.300 -19.219 18.927 1.00 94.81 478 TRP A N 1
ATOM 3913 C CA . TRP A 1 478 ? 4.350 -18.162 18.585 1.00 94.81 478 TRP A CA 1
ATOM 3914 C C . TRP A 1 478 ? 3.498 -18.554 17.374 1.00 94.81 478 TRP A C 1
ATOM 3916 O O . TRP A 1 478 ? 2.284 -18.366 17.410 1.00 94.81 478 TRP A O 1
ATOM 3926 N N . ASN A 1 479 ? 4.107 -19.136 16.333 1.00 89.75 479 ASN A N 1
ATOM 3927 C CA . ASN A 1 479 ? 3.376 -19.626 15.161 1.00 89.75 479 ASN A CA 1
ATOM 3928 C C . ASN A 1 479 ? 2.336 -20.680 15.572 1.00 89.75 479 ASN A C 1
ATOM 3930 O O . ASN A 1 479 ? 1.172 -20.568 15.203 1.00 89.75 479 ASN A O 1
ATOM 3934 N N . GLU A 1 480 ? 2.741 -21.668 16.374 1.00 88.62 480 GLU A N 1
ATOM 3935 C CA . GLU A 1 480 ? 1.870 -22.742 16.872 1.00 88.62 480 GLU A CA 1
ATOM 3936 C C . GLU A 1 480 ? 0.731 -22.194 17.739 1.00 88.62 480 GLU A C 1
ATOM 3938 O O . GLU A 1 480 ? -0.425 -22.585 17.568 1.00 88.62 480 GLU A O 1
ATOM 3943 N N . ARG A 1 481 ? 1.018 -21.220 18.612 1.00 94.88 481 ARG A N 1
ATOM 3944 C CA . ARG A 1 481 ? -0.006 -20.533 19.411 1.00 94.88 481 ARG A CA 1
ATOM 3945 C C . ARG A 1 481 ? -1.006 -19.776 18.534 1.00 94.88 481 ARG A C 1
ATOM 3947 O O . ARG A 1 481 ? -2.196 -19.818 18.803 1.00 94.88 481 ARG A O 1
ATOM 3954 N N . MET A 1 482 ? -0.543 -19.098 17.485 1.00 93.69 482 MET A N 1
ATOM 3955 C CA . MET A 1 482 ? -1.423 -18.389 16.547 1.00 93.69 482 MET A CA 1
ATOM 3956 C C . MET A 1 482 ? -2.279 -19.346 15.714 1.00 93.69 482 MET A C 1
ATOM 3958 O O . MET A 1 482 ? -3.448 -19.065 15.477 1.00 93.69 482 MET A O 1
ATOM 3962 N N . LEU A 1 483 ? -1.712 -20.474 15.278 1.00 86.44 483 LEU A N 1
ATOM 3963 C CA . LEU A 1 483 ? -2.429 -21.493 14.506 1.00 86.44 483 LEU A CA 1
ATOM 3964 C C . LEU A 1 483 ? -3.454 -22.259 15.355 1.00 86.44 483 LEU A C 1
ATOM 3966 O O . LEU A 1 483 ? -4.454 -22.729 14.818 1.00 86.44 483 LEU A O 1
ATOM 3970 N N . SER A 1 484 ? -3.226 -22.369 16.666 1.00 89.25 484 SER A N 1
ATOM 3971 C CA . SER A 1 484 ? -4.140 -23.018 17.616 1.00 89.25 484 SER A CA 1
ATOM 3972 C C . SER A 1 484 ? -5.152 -22.068 18.273 1.00 89.25 484 SER A C 1
ATOM 3974 O O . SER A 1 484 ? -6.079 -22.537 18.937 1.00 89.25 484 SER A O 1
ATOM 3976 N N . ASP A 1 485 ? -5.017 -20.748 18.091 1.00 92.94 485 ASP A N 1
ATOM 3977 C CA . ASP A 1 485 ? -5.962 -19.772 18.638 1.00 92.94 485 ASP A CA 1
ATOM 3978 C C . ASP A 1 485 ? -7.304 -19.851 17.895 1.00 92.94 485 ASP A C 1
ATOM 3980 O O . ASP A 1 485 ? -7.419 -19.512 16.718 1.00 92.94 485 ASP A O 1
ATOM 3984 N N . LYS A 1 486 ? -8.342 -20.277 18.618 1.00 94.12 486 LYS A N 1
ATOM 3985 C CA . LYS A 1 486 ? -9.709 -20.438 18.108 1.00 94.12 486 LYS A CA 1
ATOM 3986 C C . LYS A 1 486 ? -10.421 -19.113 17.834 1.00 94.12 486 LYS A C 1
ATOM 3988 O O . LYS A 1 486 ? -11.489 -19.114 17.230 1.00 94.12 486 LYS A O 1
ATOM 3993 N N . HIS A 1 487 ? -9.862 -17.999 18.297 1.00 96.62 487 HIS A N 1
ATOM 3994 C CA . HIS A 1 487 ? -10.420 -16.660 18.132 1.00 96.62 487 HIS A CA 1
ATOM 3995 C C . HIS A 1 487 ? -9.800 -15.899 16.961 1.00 96.62 487 HIS A C 1
ATOM 3997 O O . HIS A 1 487 ? -10.205 -14.770 16.688 1.00 96.62 487 HIS A O 1
ATOM 4003 N N . VAL A 1 488 ? -8.828 -16.494 16.263 1.00 95.38 488 VAL A N 1
ATOM 4004 C CA . VAL A 1 488 ? -8.128 -15.885 15.129 1.00 95.38 488 VAL A CA 1
ATOM 4005 C C . VAL A 1 488 ? -8.543 -16.565 13.832 1.00 95.38 488 VAL A C 1
ATOM 4007 O O . VAL A 1 488 ? -8.620 -17.785 13.745 1.00 95.38 488 VAL A O 1
ATOM 4010 N N . LYS A 1 489 ? -8.739 -15.769 12.782 1.00 94.00 489 LYS A N 1
ATOM 4011 C CA . LYS A 1 489 ? -8.870 -16.263 11.412 1.00 94.00 489 LYS A CA 1
ATOM 4012 C C . LYS A 1 489 ? -8.105 -15.407 10.417 1.00 94.00 489 LYS A C 1
ATOM 4014 O O . LYS A 1 489 ? -7.805 -14.237 10.660 1.00 94.00 489 LYS A O 1
ATOM 4019 N N . ILE A 1 490 ? -7.821 -15.990 9.259 1.00 94.06 490 ILE A N 1
ATOM 4020 C CA . ILE A 1 490 ? -7.251 -15.282 8.113 1.00 94.06 490 ILE A CA 1
ATOM 4021 C C . ILE A 1 490 ? -8.389 -14.934 7.163 1.00 94.06 490 ILE A C 1
ATOM 4023 O O . ILE A 1 490 ? -8.900 -15.802 6.463 1.00 94.06 490 ILE A O 1
ATOM 4027 N N . ILE A 1 491 ? -8.793 -13.664 7.152 1.00 93.06 491 ILE A N 1
ATOM 4028 C CA . ILE A 1 491 ? -9.899 -13.188 6.304 1.00 93.06 491 ILE A CA 1
ATOM 4029 C C . ILE A 1 491 ? -9.458 -12.953 4.859 1.00 93.06 491 ILE A C 1
ATOM 4031 O O . ILE A 1 491 ? -10.275 -12.935 3.946 1.00 93.06 491 ILE A O 1
ATOM 4035 N N . GLN A 1 492 ? -8.154 -12.774 4.634 1.00 93.69 492 GLN A N 1
ATOM 4036 C CA . GLN A 1 492 ? -7.594 -12.644 3.298 1.00 93.69 492 GLN A CA 1
ATOM 4037 C C . GLN A 1 492 ? -6.123 -13.054 3.289 1.00 93.69 492 GLN A C 1
ATOM 4039 O O . GLN A 1 492 ? -5.329 -12.595 4.110 1.00 93.69 492 GLN A O 1
ATOM 4044 N N . TYR A 1 493 ? -5.744 -13.854 2.297 1.00 89.50 493 TYR A N 1
ATOM 4045 C CA . TYR A 1 493 ? -4.360 -14.212 2.006 1.00 89.50 493 TYR A CA 1
ATOM 4046 C C . TYR A 1 493 ? -3.994 -13.788 0.581 1.00 89.50 493 TYR A C 1
ATOM 4048 O O . TYR A 1 493 ? -4.813 -13.892 -0.333 1.00 89.50 493 TYR A O 1
ATOM 4056 N N . TYR A 1 494 ? -2.776 -13.280 0.409 1.00 88.00 494 TYR A N 1
ATOM 4057 C CA . TYR A 1 494 ? -2.182 -12.897 -0.868 1.00 88.00 494 TYR A CA 1
ATOM 4058 C C . TYR A 1 494 ? -0.861 -13.655 -1.028 1.00 88.00 494 TYR A C 1
ATOM 4060 O O . TYR A 1 494 ? 0.135 -13.260 -0.410 1.00 88.00 494 TYR A O 1
ATOM 4068 N N . PRO A 1 495 ? -0.810 -14.725 -1.843 1.00 78.69 495 PRO A N 1
ATOM 4069 C CA . PRO A 1 495 ? 0.415 -15.498 -2.049 1.00 78.69 495 PRO A CA 1
ATOM 4070 C C . PRO A 1 495 ? 1.559 -14.644 -2.608 1.00 78.69 495 PRO A C 1
ATOM 4072 O O . PRO A 1 495 ? 2.722 -14.808 -2.233 1.00 78.69 495 PRO A O 1
ATOM 4075 N N . LEU A 1 496 ? 1.222 -13.691 -3.482 1.00 84.38 496 LEU A N 1
ATOM 4076 C CA . LEU A 1 496 ? 2.168 -12.779 -4.109 1.00 84.38 496 LEU A CA 1
ATOM 4077 C C . LEU A 1 496 ? 2.051 -11.392 -3.472 1.00 84.38 496 LEU A C 1
ATOM 4079 O O . LEU A 1 496 ? 1.091 -10.659 -3.694 1.00 84.38 496 LEU A O 1
ATOM 4083 N N . SER A 1 497 ? 3.077 -10.988 -2.725 1.00 83.31 497 SER A N 1
ATOM 4084 C CA . SER A 1 497 ? 3.139 -9.679 -2.053 1.00 83.31 497 SER A CA 1
ATOM 4085 C C . SER A 1 497 ? 2.937 -8.487 -2.994 1.00 83.31 497 SER A C 1
ATOM 4087 O O . SER A 1 497 ? 2.316 -7.507 -2.593 1.00 83.31 497 SER A O 1
ATOM 4089 N N . LYS A 1 498 ? 3.351 -8.605 -4.262 1.00 82.88 498 LYS A N 1
ATOM 4090 C CA . LYS A 1 498 ? 3.119 -7.628 -5.344 1.00 82.88 498 LYS A CA 1
ATOM 4091 C C . LYS A 1 498 ? 1.644 -7.309 -5.622 1.00 82.88 498 LYS A C 1
ATOM 4093 O O . LYS A 1 498 ? 1.348 -6.231 -6.132 1.00 82.88 498 LYS A O 1
ATOM 4098 N N . GLU A 1 499 ? 0.718 -8.196 -5.253 1.00 83.06 499 GLU A N 1
ATOM 4099 C CA . GLU A 1 499 ? -0.726 -7.930 -5.318 1.00 83.06 499 GLU A CA 1
ATOM 4100 C C . GLU A 1 499 ? -1.176 -6.909 -4.271 1.00 83.06 499 GLU A C 1
ATOM 4102 O O . GLU A 1 499 ? -2.200 -6.251 -4.447 1.00 83.06 499 GLU A O 1
ATOM 4107 N N . VAL A 1 500 ? -0.405 -6.729 -3.198 1.00 81.81 500 VAL A N 1
ATOM 4108 C CA . VAL A 1 500 ? -0.641 -5.737 -2.144 1.00 81.81 500 VAL A CA 1
ATOM 4109 C C . VAL A 1 500 ? 0.323 -4.565 -2.320 1.00 81.81 500 VAL A C 1
ATOM 4111 O O . VAL A 1 500 ? -0.120 -3.432 -2.488 1.00 81.81 500 VAL A O 1
ATOM 4114 N N . PHE A 1 501 ? 1.626 -4.837 -2.367 1.00 80.38 501 PHE A N 1
ATOM 4115 C CA . PHE A 1 501 ? 2.714 -3.865 -2.415 1.00 80.38 501 PHE A CA 1
ATOM 4116 C C . PHE A 1 501 ? 3.501 -4.008 -3.724 1.00 80.38 501 PHE A C 1
ATOM 4118 O O . PHE A 1 501 ? 4.383 -4.852 -3.845 1.00 80.38 501 PHE A O 1
ATOM 4125 N N . THR A 1 502 ? 3.211 -3.169 -4.721 1.00 68.44 502 THR A N 1
ATOM 4126 C CA . THR A 1 502 ? 3.735 -3.317 -6.097 1.00 68.44 502 THR A CA 1
ATOM 4127 C C . THR A 1 502 ? 5.262 -3.311 -6.210 1.00 68.44 502 THR A C 1
ATOM 4129 O O . THR A 1 502 ? 5.800 -3.907 -7.137 1.00 68.44 502 THR A O 1
ATOM 4132 N N . ASN A 1 503 ? 5.954 -2.653 -5.276 1.00 64.25 503 ASN A N 1
ATOM 4133 C CA . ASN A 1 503 ? 7.405 -2.449 -5.312 1.00 64.25 503 ASN A CA 1
ATOM 4134 C C . ASN A 1 503 ? 8.153 -3.210 -4.205 1.00 64.25 503 ASN A C 1
ATOM 4136 O O . ASN A 1 503 ? 9.339 -2.960 -3.999 1.00 64.25 503 ASN A O 1
ATOM 4140 N N . THR A 1 504 ? 7.481 -4.097 -3.465 1.00 65.75 504 THR A N 1
ATOM 4141 C CA . THR A 1 504 ? 8.081 -4.774 -2.309 1.00 65.75 504 THR A CA 1
ATOM 4142 C C . THR A 1 504 ? 7.849 -6.274 -2.384 1.00 65.75 504 THR A C 1
ATOM 4144 O O . THR A 1 504 ? 6.712 -6.733 -2.330 1.00 65.75 504 THR A O 1
ATOM 4147 N N . ASP A 1 505 ? 8.936 -7.041 -2.476 1.00 74.75 505 ASP A N 1
ATOM 4148 C CA . ASP A 1 505 ? 8.873 -8.501 -2.441 1.00 74.75 505 ASP A CA 1
ATOM 4149 C C . ASP A 1 505 ? 8.950 -9.010 -0.997 1.00 74.75 505 ASP A C 1
ATOM 4151 O O . ASP A 1 505 ? 10.016 -9.063 -0.383 1.00 74.75 505 ASP A O 1
ATOM 4155 N N . ILE A 1 506 ? 7.796 -9.397 -0.455 1.00 78.56 506 ILE A N 1
ATOM 4156 C CA . ILE A 1 506 ? 7.688 -10.125 0.811 1.00 78.56 506 ILE A CA 1
ATOM 4157 C C . ILE A 1 506 ? 7.444 -11.596 0.508 1.00 78.56 506 ILE A C 1
ATOM 4159 O O . ILE A 1 506 ? 6.377 -12.001 0.038 1.00 78.56 506 ILE A O 1
ATOM 4163 N N . LYS A 1 507 ? 8.451 -12.410 0.810 1.00 77.88 507 LYS A N 1
ATOM 4164 C CA . LYS A 1 507 ? 8.403 -13.854 0.606 1.00 77.88 507 LYS A CA 1
ATOM 4165 C C . LYS A 1 507 ? 7.382 -14.518 1.532 1.00 77.88 507 LYS A C 1
ATOM 4167 O O . LYS A 1 507 ? 7.368 -14.241 2.727 1.00 77.88 507 LYS A O 1
ATOM 4172 N N . GLY A 1 508 ? 6.635 -15.491 1.012 1.00 75.19 508 GLY A N 1
ATOM 4173 C CA . GLY A 1 508 ? 5.585 -16.214 1.747 1.00 75.19 508 GLY A CA 1
ATOM 4174 C C . GLY A 1 508 ? 4.216 -15.529 1.715 1.00 75.19 508 GLY A C 1
ATOM 4175 O O . GLY A 1 508 ? 3.248 -16.091 2.220 1.00 75.19 508 GLY A O 1
ATOM 4176 N N . GLY A 1 509 ? 4.130 -14.354 1.087 1.00 87.69 509 GLY A N 1
ATOM 4177 C CA . GLY A 1 509 ? 2.882 -13.629 0.901 1.00 87.69 509 GLY A CA 1
ATOM 4178 C C . GLY A 1 509 ? 2.501 -12.742 2.084 1.00 87.69 509 GLY A C 1
ATOM 4179 O O . GLY A 1 509 ? 3.249 -12.583 3.055 1.00 87.69 509 GLY A O 1
ATOM 4180 N N . ILE A 1 510 ? 1.315 -12.153 1.971 1.00 93.75 510 ILE A N 1
ATOM 4181 C CA . ILE A 1 510 ? 0.721 -11.227 2.936 1.00 93.75 510 ILE A CA 1
ATOM 4182 C C . ILE A 1 510 ? -0.597 -11.805 3.432 1.00 93.75 510 ILE A C 1
ATOM 4184 O O . ILE A 1 510 ? -1.391 -12.308 2.641 1.00 93.75 510 ILE A O 1
ATOM 4188 N N . ALA A 1 511 ? -0.834 -11.713 4.733 1.00 94.88 511 ALA A N 1
ATOM 4189 C CA . ALA A 1 511 ? -2.078 -12.116 5.361 1.00 94.88 511 ALA A CA 1
ATOM 4190 C C . ALA A 1 511 ? -2.744 -10.904 6.009 1.00 94.88 511 ALA A C 1
ATOM 4192 O O . ALA A 1 511 ? -2.073 -10.018 6.542 1.00 94.88 511 ALA A O 1
ATOM 4193 N N . VAL A 1 512 ? -4.071 -10.894 5.964 1.00 97.31 512 VAL A N 1
ATOM 4194 C CA . VAL A 1 512 ? -4.907 -10.081 6.837 1.00 97.31 512 VAL A CA 1
ATOM 4195 C C . VAL A 1 512 ? -5.510 -11.026 7.865 1.00 97.31 512 VAL A C 1
ATOM 4197 O O . VAL A 1 512 ? -6.321 -11.889 7.516 1.00 97.31 512 VAL A O 1
ATOM 4200 N N . SER A 1 513 ? -5.077 -10.889 9.115 1.00 97.44 513 SER A N 1
ATOM 4201 C CA . SER A 1 513 ? -5.654 -11.620 10.238 1.00 97.44 513 SER A CA 1
ATOM 4202 C C . SER A 1 513 ? -6.739 -10.784 10.898 1.00 97.44 513 SER A C 1
ATOM 4204 O O . SER A 1 513 ? -6.629 -9.560 10.989 1.00 97.44 513 SER A O 1
ATOM 4206 N N . TYR A 1 514 ? -7.783 -11.463 11.357 1.00 98.25 514 TYR A N 1
ATOM 4207 C CA . TYR A 1 514 ? -8.820 -10.901 12.201 1.00 98.25 514 TYR A CA 1
ATOM 4208 C C . TYR A 1 514 ? -8.964 -11.768 13.447 1.00 98.25 514 TYR A C 1
ATOM 4210 O O . TYR A 1 514 ? -9.004 -12.996 13.354 1.00 98.25 514 TYR A O 1
ATOM 4218 N N . ARG A 1 515 ? -9.018 -11.122 14.607 1.00 98.06 515 ARG A N 1
ATOM 4219 C CA . ARG A 1 515 ? -9.297 -11.744 15.895 1.00 98.06 515 ARG A CA 1
ATOM 4220 C C . ARG A 1 515 ? -10.499 -11.077 16.533 1.00 98.06 515 ARG A C 1
ATOM 4222 O O . ARG A 1 515 ? -10.564 -9.850 16.552 1.00 98.06 515 ARG A O 1
ATOM 4229 N N . ASP A 1 516 ? -11.365 -11.882 17.127 1.00 97.81 516 ASP A N 1
ATOM 4230 C CA . ASP A 1 516 ? -12.421 -11.430 18.029 1.00 97.81 516 ASP A CA 1
ATOM 4231 C C . ASP A 1 516 ? -12.471 -12.359 19.240 1.00 97.81 516 ASP A C 1
ATOM 4233 O O . ASP A 1 516 ? -12.766 -13.547 19.115 1.00 97.81 516 ASP A O 1
ATOM 4237 N N . ILE A 1 517 ? -12.175 -11.819 20.424 1.00 96.12 517 ILE A N 1
ATOM 4238 C CA . ILE A 1 517 ? -12.164 -12.597 21.668 1.00 96.12 517 ILE A CA 1
ATOM 4239 C C . ILE A 1 517 ? -13.540 -13.187 22.015 1.00 96.12 517 ILE A C 1
ATOM 4241 O O . ILE A 1 517 ? -13.610 -14.202 22.705 1.00 96.12 517 ILE A O 1
ATOM 4245 N N . GLY A 1 518 ? -14.626 -12.574 21.535 1.00 95.00 518 GLY A N 1
ATOM 4246 C CA . GLY A 1 518 ? -15.991 -13.049 21.756 1.00 95.00 518 GLY A CA 1
ATOM 4247 C C . GLY A 1 518 ? -16.419 -14.172 20.810 1.00 95.00 518 GLY A C 1
ATOM 4248 O O . GLY A 1 518 ? -17.413 -14.842 21.084 1.00 95.00 518 GLY A O 1
ATOM 4249 N N . THR A 1 519 ? -15.671 -14.411 19.728 1.00 94.75 519 THR A N 1
ATOM 4250 C CA . THR A 1 519 ? -16.089 -15.311 18.645 1.00 94.75 519 THR A CA 1
ATOM 4251 C C . THR A 1 519 ? -15.114 -16.468 18.474 1.00 94.75 519 THR A C 1
ATOM 4253 O O . THR A 1 519 ? -13.909 -16.271 18.369 1.00 94.75 519 THR A O 1
ATOM 4256 N N . ASN A 1 520 ? -15.630 -17.696 18.430 1.00 94.06 520 ASN A N 1
ATOM 4257 C CA . ASN A 1 520 ? -14.842 -18.896 18.150 1.00 94.06 520 ASN A CA 1
ATOM 4258 C C . ASN A 1 520 ? -14.976 -19.270 16.664 1.00 94.06 520 ASN A C 1
ATOM 4260 O O . ASN A 1 520 ? -16.033 -19.726 16.228 1.00 94.06 520 ASN A O 1
ATOM 4264 N N . PHE A 1 521 ? -13.907 -19.086 15.892 1.00 89.88 521 PHE A N 1
ATOM 4265 C CA . PHE A 1 521 ? -13.832 -19.427 14.467 1.00 89.88 521 PHE A CA 1
ATOM 4266 C C . PHE A 1 521 ? -13.378 -20.876 14.207 1.00 89.88 521 PHE A C 1
ATOM 4268 O O . PHE A 1 521 ? -13.521 -21.376 13.082 1.00 89.88 521 PHE A O 1
ATOM 4275 N N . GLY A 1 522 ? -12.877 -21.551 15.246 1.00 83.00 522 GLY A N 1
ATOM 4276 C CA . GLY A 1 522 ? -12.073 -22.767 15.149 1.00 83.00 522 GLY A CA 1
ATOM 4277 C C . GLY A 1 522 ? -10.586 -22.442 14.984 1.00 83.00 522 GLY A C 1
ATOM 4278 O O . GLY A 1 522 ? -10.229 -21.370 14.502 1.00 83.00 522 GLY A O 1
ATOM 4279 N N . ALA A 1 523 ? -9.718 -23.358 15.418 1.00 81.25 523 ALA A N 1
ATOM 4280 C CA . ALA A 1 523 ? -8.280 -23.219 15.208 1.00 81.25 523 ALA A CA 1
ATOM 4281 C C . ALA A 1 523 ? -7.949 -23.356 13.712 1.00 81.25 523 ALA A C 1
ATOM 4283 O O . ALA A 1 523 ? -8.626 -24.083 12.985 1.00 81.25 523 ALA A O 1
ATOM 4284 N N . ILE A 1 524 ? -6.907 -22.659 13.256 1.00 81.81 524 ILE A N 1
ATOM 4285 C CA . ILE A 1 524 ? -6.430 -22.764 11.871 1.00 81.81 524 ILE A CA 1
ATOM 4286 C C . ILE A 1 524 ? -5.772 -24.130 11.653 1.00 81.81 524 ILE A C 1
ATOM 4288 O O . ILE A 1 524 ? -6.005 -24.745 10.619 1.00 81.81 524 ILE A O 1
ATOM 4292 N N . GLU A 1 525 ? -4.969 -24.583 12.623 1.00 72.19 525 GLU A N 1
ATOM 4293 C CA . GLU A 1 525 ? -4.173 -25.822 12.622 1.00 72.19 525 GLU A CA 1
ATOM 4294 C C . GLU A 1 525 ? -3.225 -25.940 11.417 1.00 72.19 525 GLU A C 1
ATOM 4296 O O . GLU A 1 525 ? -2.020 -25.716 11.546 1.00 72.19 525 GLU A O 1
ATOM 4301 N N . VAL A 1 526 ? -3.772 -26.230 10.236 1.00 69.75 526 VAL A N 1
ATOM 4302 C CA . VAL A 1 526 ? -3.069 -26.305 8.956 1.00 69.75 526 VAL A CA 1
ATOM 4303 C C . VAL A 1 526 ? -3.665 -25.281 7.996 1.00 69.75 526 VAL A C 1
ATOM 4305 O O . VAL A 1 526 ? -4.814 -25.386 7.578 1.00 69.75 526 VAL A O 1
ATOM 4308 N N . PHE A 1 527 ? -2.857 -24.302 7.590 1.00 72.94 527 PHE A N 1
ATOM 4309 C CA . PHE A 1 527 ? -3.278 -23.309 6.608 1.00 72.94 527 PHE A CA 1
ATOM 4310 C C . PHE A 1 527 ? -3.006 -23.783 5.175 1.00 72.94 527 PHE A C 1
ATOM 4312 O O . PHE A 1 527 ? -1.873 -24.132 4.832 1.00 72.94 527 PHE A O 1
ATOM 4319 N N . THR A 1 528 ? -4.015 -23.712 4.305 1.00 62.81 528 THR A N 1
ATOM 4320 C CA . THR A 1 528 ? -3.841 -23.891 2.857 1.00 62.81 528 THR A CA 1
ATOM 4321 C C . THR A 1 528 ? -4.257 -22.627 2.105 1.00 62.81 528 THR A C 1
ATOM 4323 O O . THR A 1 528 ? -5.156 -21.897 2.521 1.00 62.81 528 THR A O 1
ATOM 4326 N N . SER A 1 529 ? -3.614 -22.355 0.970 1.00 58.19 529 SER A N 1
ATOM 4327 C CA . SER A 1 529 ? -3.970 -21.219 0.111 1.00 58.19 529 SER A CA 1
ATOM 4328 C C . SER A 1 529 ? -5.242 -21.445 -0.715 1.00 58.19 529 SER A C 1
ATOM 4330 O O . SER A 1 529 ? -5.690 -20.519 -1.385 1.00 58.19 529 SER A O 1
ATOM 4332 N N . PHE A 1 530 ? -5.790 -22.664 -0.710 1.00 55.66 530 PHE A N 1
ATOM 4333 C CA . PHE A 1 530 ? -6.970 -23.050 -1.479 1.00 55.66 530 PHE A CA 1
ATOM 4334 C C . PHE A 1 530 ? -8.183 -23.093 -0.550 1.00 55.66 530 PHE A C 1
ATOM 4336 O O . PHE A 1 530 ? -8.246 -23.905 0.376 1.00 55.66 530 PHE A O 1
ATOM 4343 N N . ASN A 1 531 ? -9.160 -22.222 -0.792 1.00 53.62 531 ASN A N 1
ATOM 4344 C CA . ASN A 1 531 ? -10.345 -22.11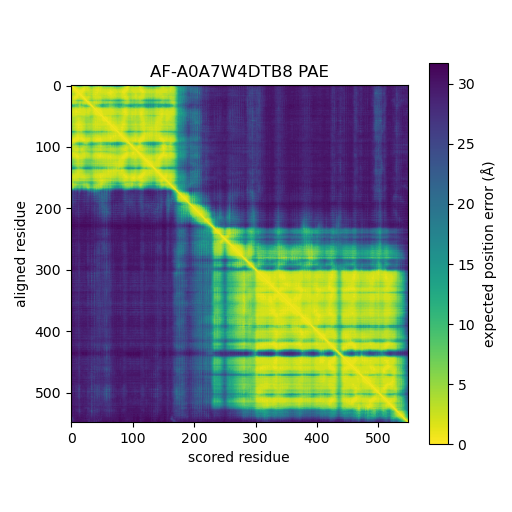0 0.061 1.00 53.62 531 ASN A CA 1
ATOM 4345 C C . ASN A 1 531 ? -11.137 -23.428 0.120 1.00 53.62 531 ASN A C 1
ATOM 4347 O O . ASN A 1 531 ? -11.674 -23.788 1.168 1.00 53.62 531 ASN A O 1
ATOM 4351 N N . GLU A 1 532 ? -11.147 -24.179 -0.980 1.00 48.31 532 GLU A N 1
ATOM 4352 C CA . GLU A 1 532 ? -11.794 -25.482 -1.110 1.00 48.31 532 GLU A CA 1
ATOM 4353 C C . GLU A 1 532 ? -11.166 -26.506 -0.157 1.00 48.31 532 GLU A C 1
ATOM 4355 O O . GLU A 1 532 ? -11.886 -27.204 0.556 1.00 48.31 532 GLU A O 1
ATOM 4360 N N . LEU A 1 533 ? -9.833 -26.543 -0.067 1.00 53.19 533 LEU A N 1
ATOM 4361 C CA . LEU A 1 533 ? -9.119 -27.466 0.818 1.00 53.19 533 LEU A CA 1
ATOM 4362 C C . LEU A 1 533 ? -9.283 -27.087 2.292 1.00 53.19 533 LEU A C 1
ATOM 4364 O O . LEU A 1 533 ? -9.470 -27.977 3.116 1.00 53.19 533 LEU A O 1
ATOM 4368 N N . ASN A 1 534 ? -9.315 -25.791 2.621 1.00 53.41 534 ASN A N 1
ATOM 4369 C CA . ASN A 1 534 ? -9.627 -25.340 3.984 1.00 53.41 534 ASN A CA 1
ATOM 4370 C C . ASN A 1 534 ? -11.043 -25.76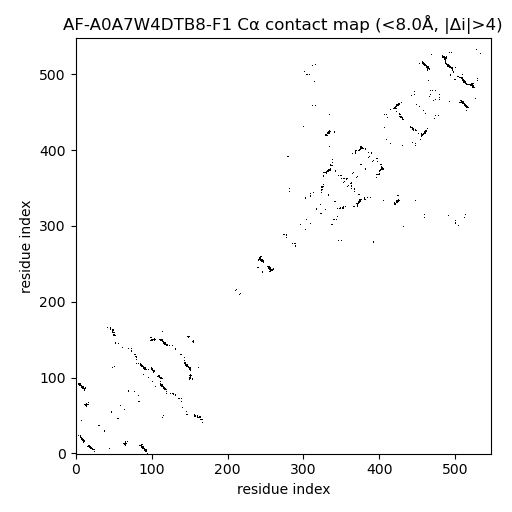8 4.410 1.00 53.41 534 ASN A C 1
ATOM 4372 O O . ASN A 1 534 ? -11.249 -26.194 5.546 1.00 53.41 534 ASN A O 1
ATOM 4376 N N . SER A 1 535 ? -12.017 -25.710 3.493 1.00 54.22 535 SER A N 1
ATOM 4377 C CA . SER A 1 535 ? -13.389 -26.155 3.774 1.00 54.22 535 SER A CA 1
ATOM 4378 C C . SER A 1 535 ? -13.496 -27.673 3.975 1.00 54.22 535 SER A C 1
ATOM 4380 O O . SER A 1 535 ? -14.267 -28.128 4.819 1.00 54.22 535 SER A O 1
ATOM 4382 N N . ILE A 1 536 ? -12.696 -28.454 3.238 1.00 56.03 536 ILE A N 1
ATOM 4383 C CA . ILE A 1 536 ? -12.633 -29.916 3.358 1.00 56.03 536 ILE A CA 1
ATOM 4384 C C . ILE A 1 536 ? -11.941 -30.318 4.664 1.00 56.03 536 ILE A C 1
ATOM 4386 O O . ILE A 1 536 ? -12.472 -31.154 5.389 1.00 56.03 536 ILE A O 1
ATOM 4390 N N . LEU A 1 537 ? -10.808 -29.693 4.999 1.00 54.12 537 LEU A N 1
ATOM 4391 C CA . LEU A 1 537 ? -10.088 -29.941 6.253 1.00 54.12 537 LEU A CA 1
ATOM 4392 C C . LEU A 1 537 ? -10.977 -29.676 7.473 1.00 54.12 537 LEU A C 1
ATOM 4394 O O . LEU A 1 537 ? -11.031 -30.515 8.366 1.00 54.12 537 LEU A O 1
ATOM 4398 N N . LYS A 1 538 ? -11.747 -28.578 7.456 1.00 55.34 538 LYS A N 1
ATOM 4399 C CA . LYS A 1 538 ? -12.698 -28.247 8.528 1.00 55.34 538 LYS A CA 1
ATOM 4400 C C . LYS A 1 538 ? -13.809 -29.296 8.686 1.00 55.34 538 LYS A C 1
ATOM 4402 O O . LYS A 1 538 ? -14.183 -29.633 9.801 1.00 55.34 538 LYS A O 1
ATOM 4407 N N . ARG A 1 539 ? -14.318 -29.855 7.580 1.00 55.50 539 ARG A N 1
ATOM 4408 C CA . ARG A 1 539 ? -15.315 -30.944 7.628 1.00 55.50 539 ARG A CA 1
ATOM 4409 C C . ARG A 1 539 ? -14.730 -32.246 8.178 1.00 55.50 539 ARG A C 1
ATOM 4411 O O . ARG A 1 539 ? -15.397 -32.923 8.950 1.00 55.50 539 ARG A O 1
ATOM 4418 N N . LEU A 1 540 ? -13.494 -32.576 7.804 1.00 48.25 540 LEU A N 1
ATOM 4419 C CA . LEU A 1 540 ? -12.815 -33.787 8.272 1.00 48.25 540 LEU A CA 1
ATOM 4420 C C . LEU A 1 540 ? -12.461 -33.713 9.765 1.00 48.25 540 LEU A C 1
ATOM 4422 O O . LEU A 1 540 ? -12.572 -34.720 10.459 1.00 48.25 540 LEU A O 1
ATOM 4426 N N . SER A 1 541 ? -12.082 -32.539 10.283 1.00 50.97 541 SER A N 1
ATOM 4427 C CA . SER A 1 541 ? -11.847 -32.353 11.722 1.00 50.97 541 SER A CA 1
ATOM 4428 C C . SER A 1 541 ? -13.129 -32.482 12.552 1.00 50.97 541 SER A C 1
ATOM 4430 O O . SER A 1 541 ? -13.082 -33.020 13.656 1.00 50.97 541 SER A O 1
ATOM 4432 N N . ASP A 1 542 ? -14.275 -32.050 12.012 1.00 47.16 542 ASP A N 1
ATOM 4433 C CA . ASP A 1 542 ? -15.576 -32.167 12.684 1.00 47.16 542 ASP A CA 1
ATOM 4434 C C . ASP A 1 542 ? -16.107 -33.621 12.691 1.00 47.16 542 ASP A C 1
ATOM 4436 O O . ASP A 1 542 ? -16.741 -34.038 13.662 1.00 47.16 542 ASP A O 1
ATOM 4440 N N . GLU A 1 543 ? -15.810 -34.432 11.663 1.00 39.34 543 GLU A N 1
ATOM 4441 C CA . GLU A 1 543 ? -16.190 -35.859 11.610 1.00 39.34 543 GLU A CA 1
ATOM 4442 C C . GLU A 1 543 ? -15.404 -36.739 12.598 1.00 39.34 543 GLU A C 1
ATOM 4444 O O . GLU A 1 543 ? -15.963 -37.685 13.155 1.00 39.34 543 GLU A O 1
ATOM 4449 N N . VAL A 1 544 ? -14.135 -36.420 12.877 1.00 37.94 544 VAL A N 1
ATOM 4450 C CA . VAL A 1 544 ? -13.287 -37.209 13.797 1.00 37.94 544 VAL A CA 1
ATOM 4451 C C . VAL A 1 544 ? -13.720 -37.061 15.267 1.00 37.94 544 VAL A C 1
ATOM 4453 O O . VAL A 1 544 ? -13.451 -37.943 16.081 1.00 37.94 544 VAL A O 1
ATOM 4456 N N . ILE A 1 545 ? -14.457 -36.002 15.623 1.00 37.72 545 ILE A N 1
ATOM 4457 C CA . ILE A 1 545 ? -14.938 -35.769 16.998 1.00 37.72 545 ILE A CA 1
ATOM 4458 C C . ILE A 1 545 ? -16.198 -36.600 17.328 1.00 37.72 545 ILE A C 1
ATOM 4460 O O . ILE A 1 545 ? -16.499 -36.815 18.499 1.00 37.72 545 ILE A O 1
ATOM 4464 N N . LEU A 1 546 ? -16.911 -37.140 16.330 1.00 33.56 546 LEU A N 1
ATOM 4465 C CA . LEU A 1 546 ? -18.110 -37.971 16.544 1.00 33.56 546 LEU A CA 1
ATOM 4466 C C . LEU A 1 546 ? -17.822 -39.473 16.705 1.00 33.56 546 LEU A C 1
ATOM 4468 O O . LEU A 1 546 ? -18.753 -40.259 16.884 1.00 33.56 546 LEU A O 1
ATOM 4472 N N . SER A 1 547 ? -16.552 -39.882 16.686 1.00 34.06 547 SER A N 1
ATOM 4473 C CA . SER A 1 547 ? -16.145 -41.262 16.948 1.00 34.06 547 SER A CA 1
ATOM 4474 C C . SER A 1 547 ? -15.196 -41.359 18.142 1.00 34.06 547 SER A C 1
ATOM 4476 O O . SER A 1 547 ? -14.039 -41.725 17.960 1.00 34.06 547 SER A O 1
ATOM 4478 N N . HIS A 1 548 ? -15.686 -41.057 19.348 1.00 33.44 548 HIS A N 1
ATOM 4479 C CA . HIS A 1 548 ? -15.285 -41.718 20.599 1.00 33.44 548 HIS A CA 1
ATOM 4480 C C . HIS A 1 548 ? -16.380 -41.620 21.659 1.00 33.44 548 HIS A C 1
ATOM 4482 O O . HIS A 1 548 ? -16.814 -40.487 21.965 1.00 33.44 548 HIS A O 1
#

pLDDT: mean 77.96, std 18.87, range [32.5, 98.62]

Sequence (548 aa):
MRVTISKIRLINYKKFIDYTIEPNEHVNILVGDNEAGKSSILEAIDIVANGSVNRIEKIGLDRLISIDAVAKFNSGEREFKNLPKLTIELYLSGIFGHTMNGDNNSEERTCDGIRLICEPNLDYVTEINESLNENPGYFPYDYYSVRFSTFADEGYTSYKKKIRSCLINSSNMSSEYATSDFIKRAYRKYTEDNIKNRAKLQSNYRLSRIAFQEEKLNELNQIIDTEKDSKEPFTKDDFCKIRGPWTNPETGETFEGFFDRYTFNAAIKEFEEKRQELADYLRPGIIEDIFSYIRPLKTNQIFTPRRIVNKMLDLFEDENPGIYENPDITFADLYVKSGLYLTELAKRLNRGLESKIPDRIERMKHIFEHQLYGFAPTEIIYNIARKYIYGNFTGISSDNFKQRDLTDDFKKGNTLGMRFDVVVGNPPYQDETVGDNKTFAPQIYHKFIDASYKIADRVILIHPARFLFNAGSTPKEWNERMLSDKHVKIIQYYPLSKEVFTNTDIKGGIAVSYRDIGTNFGAIEVFTSFNELNSILKRLSDEVILSH

Nearest PDB structures (foldseek):
  2y7h-assembly1_C  TM=6.679E-01  e=7.516E-07  Escherichia coli
  2ar0-assembly2_B  TM=5.875E-01  e=3.483E-07  Escherichia coli
  3vse-assembly1_A  TM=5.824E-01  e=1.833E-05  Staphylococcus aureus subsp. aureus Mu50
  3vse-assembly4_D  TM=5.614E-01  e=2.614E-05  Staphylococcus aureus subsp. aureus Mu50
  3vse-assembly3_C  TM=4.844E-01  e=5.984E-05  Staphylococcus aureus subsp. aureus Mu50

Mean predicted aligned error: 18.73 Å

Secondary structure (DSSP, 8-state):
---EEEEEEEEEETTEEEEEE---SS-------TTSSHHHHHHHHHHHHHT-HHHHHHH-GGGTB-HHHHHHHHHS---GGGSPPEEEEEEEES---GGGEES-STT---EEEEEEEEEE-GGGHHHHHHHHHH-TT---GGGEEEEEEETT--B--TTS-SS------TTS--HHHHHHHHHHHHHHHT-TT-HHHHHHHHHHHHHHHHHIIIIIHHHHHHHHHH-TT------HHHHHHHHS-EE-TTT--EE--SS-HHHHHHHHHHHHHHHHHT--TTSTT----GGGGSPPPSSS--PPPHHHHHHHHHHHHHHSTTGGG-TT--EEETT-SSSHHHHHHHHHHHHHTTTTS-SHHHHHHHIIIIIEEEEESSHHHHHHHHHHHHTT-TT---TTEEE---HHHHHTT---S--EEEEEE---SB-TTS-S-TTSPPB-HHHHHHHHHHHEEEEEEEEE-GGGGT-SSS-HHHHHHHHH-TTEEEEEEESSGGGT-TT---TT-EEEEEEETT-------S--S-HHHHHHHHHHHHHHTT--

Foldseek 3Di:
DDKDFQKKWWDQFAQPNTDIDGDDPDDDDDDDDVVPCPVVSVVLVVCLQQAAPVVCVVCAVVRTGYPVLLVVCLVDPVALVSAGKTKIKTFMDDDDDPQQFALQDPVSDTGGIKMKIKGAAPVCRPVSVVVVVVDSNDDPSVRIDIFIGHNSRHTDHSVRGPHDDDDDDPVPDQVVVVVVVVVVVVVCVVPPPDPVVVVVVVVVVVVCVVCCVVPVCPVVVVVVVVCPVPPDPCDVVNVDVQCDQDADPVPRDTRRHVHPNVVVVVVVVVLVVVCVVCVPVLDPPDPDDSCSNVDDDPDLDFDFDLVRLLVLVVLVCVVVPLPLLDLQAAEEAEEQAQLNNLQVSLSSNLVNPCVPCVDSLVSSLSCQVHHYAYEYADPVRLVNNCCRRPVNRPPHDNVRYDDHRCQVCLVVVHEPVAAGAEYEDEDRQFDPPPDDPPPDTAGRVLSVVSRRVVRHQKYKYKYADQLLVCDDRPDSVSSQCQQQDQQKDFSDWACAQCVGGVPDGRHRGMTIMMGGNVDGNGGNNHDDPDPVVSVVVVVVVVVVVPPD

Radius of gyration: 29.36 Å; Cα contacts (8 Å, |Δi|>4): 784; chains: 1; bounding box: 60×80×80 Å